Protein AF-A0A382HEA4-F1 (afdb_monomer_lite)

Structure (mmCIF, N/CA/C/O backbone):
data_AF-A0A382HEA4-F1
#
_entry.id   AF-A0A382HEA4-F1
#
loop_
_atom_site.group_PDB
_atom_site.id
_atom_site.type_symbol
_atom_site.label_atom_id
_atom_site.label_alt_id
_atom_site.label_comp_id
_atom_site.label_asym_id
_atom_site.label_entity_id
_atom_site.label_seq_id
_atom_site.pdbx_PDB_ins_code
_atom_site.Cartn_x
_atom_site.Cartn_y
_atom_site.Cartn_z
_atom_site.occupancy
_atom_site.B_iso_or_equiv
_atom_site.auth_seq_id
_atom_site.auth_comp_id
_atom_site.auth_asym_id
_atom_site.auth_atom_id
_atom_site.pdbx_PDB_model_num
ATOM 1 N N . SER A 1 1 ? 32.627 -1.272 -7.713 1.00 58.62 1 SER A N 1
ATOM 2 C CA . SER A 1 1 ? 33.557 -1.587 -8.814 1.00 58.62 1 SER A CA 1
ATOM 3 C C . SER A 1 1 ? 34.211 -0.301 -9.285 1.00 58.62 1 SER A C 1
ATOM 5 O O . SER A 1 1 ? 33.555 0.737 -9.253 1.00 58.62 1 SER A O 1
ATOM 7 N N . ALA A 1 2 ? 35.473 -0.357 -9.718 1.00 73.06 2 ALA A N 1
ATOM 8 C CA . ALA A 1 2 ? 36.182 0.795 -10.282 1.00 73.06 2 ALA A CA 1
ATOM 9 C C . ALA A 1 2 ? 35.357 1.499 -11.381 1.00 73.06 2 ALA A C 1
ATOM 11 O O . ALA A 1 2 ? 35.247 2.715 -11.378 1.00 73.06 2 ALA A O 1
ATOM 12 N N . PHE A 1 3 ? 34.649 0.736 -12.222 1.00 78.06 3 PHE A N 1
ATOM 13 C CA . PHE A 1 3 ? 33.730 1.260 -13.243 1.00 78.06 3 PHE A CA 1
ATOM 14 C C . PHE A 1 3 ? 32.685 2.259 -12.708 1.00 78.06 3 PHE A C 1
ATOM 16 O O . PHE A 1 3 ? 32.467 3.300 -13.319 1.00 78.06 3 PHE A O 1
ATOM 23 N N . ARG A 1 4 ? 32.058 1.981 -11.553 1.00 76.25 4 ARG A N 1
ATOM 24 C CA . ARG A 1 4 ? 31.104 2.917 -10.926 1.00 76.25 4 ARG A CA 1
ATOM 25 C C . ARG A 1 4 ? 31.815 4.144 -10.355 1.00 76.25 4 ARG A C 1
ATOM 27 O O . ARG A 1 4 ? 31.306 5.248 -10.495 1.00 76.25 4 ARG A O 1
ATOM 34 N N . ALA A 1 5 ? 32.993 3.954 -9.757 1.00 74.88 5 ALA A N 1
ATOM 35 C CA . ALA A 1 5 ? 33.793 5.046 -9.199 1.00 74.88 5 ALA A CA 1
ATOM 36 C C . ALA A 1 5 ? 34.291 6.023 -10.281 1.00 74.88 5 ALA A C 1
ATOM 38 O O . ALA A 1 5 ? 34.315 7.225 -10.048 1.00 74.88 5 ALA A O 1
ATOM 39 N N . PHE A 1 6 ? 34.604 5.523 -11.479 1.00 83.38 6 PHE A N 1
ATOM 40 C CA . PHE A 1 6 ? 34.975 6.331 -12.647 1.00 83.38 6 PHE A CA 1
ATOM 41 C C . PHE A 1 6 ? 33.765 6.849 -13.454 1.00 83.38 6 PHE A C 1
ATOM 43 O O . PHE A 1 6 ? 33.938 7.359 -14.557 1.00 83.38 6 PHE A O 1
ATOM 50 N N . GLY A 1 7 ? 32.534 6.721 -12.939 1.00 79.06 7 GLY A N 1
ATOM 51 C CA . GLY A 1 7 ? 31.333 7.291 -13.567 1.00 79.06 7 GLY A CA 1
ATOM 52 C C . GLY A 1 7 ? 30.765 6.504 -14.755 1.00 79.06 7 GLY A C 1
ATOM 53 O O . GLY A 1 7 ? 29.866 6.989 -15.440 1.00 79.06 7 GLY A O 1
ATOM 54 N N . GLY A 1 8 ? 31.218 5.272 -14.998 1.00 82.69 8 GLY A N 1
ATOM 55 C CA . GLY A 1 8 ? 30.736 4.448 -16.113 1.00 82.69 8 GLY A CA 1
ATOM 56 C C . GLY A 1 8 ? 29.231 4.142 -16.059 1.00 82.69 8 GLY A C 1
ATOM 57 O O . GLY A 1 8 ? 28.580 4.040 -17.096 1.00 82.69 8 GLY A O 1
ATOM 58 N N . GLU A 1 9 ? 28.646 4.063 -14.859 1.00 81.44 9 GLU A N 1
ATOM 59 C CA . GLU A 1 9 ? 27.194 3.906 -14.679 1.00 81.44 9 GLU A CA 1
ATOM 60 C C . GLU A 1 9 ? 26.411 5.118 -15.206 1.00 81.44 9 GLU A C 1
ATOM 62 O O . GLU A 1 9 ? 25.371 4.943 -15.843 1.00 81.44 9 GLU A O 1
ATOM 67 N N . GLU A 1 10 ? 26.912 6.338 -14.983 1.00 81.56 10 GLU A N 1
ATOM 68 C CA . GLU A 1 10 ? 26.272 7.559 -15.483 1.00 81.56 10 GLU A CA 1
ATOM 69 C C . GLU A 1 10 ? 26.296 7.597 -17.011 1.00 81.56 10 GLU A C 1
ATOM 71 O O . GLU A 1 10 ? 25.282 7.921 -17.625 1.00 81.56 10 GLU A O 1
ATOM 76 N N . LEU A 1 11 ? 27.403 7.165 -17.622 1.00 85.00 11 LEU A N 1
ATOM 77 C CA . LEU A 1 11 ? 27.554 7.109 -19.074 1.00 85.00 11 LEU A CA 1
ATOM 78 C C . LEU A 1 11 ? 26.567 6.126 -19.720 1.00 85.00 11 LEU A C 1
ATOM 80 O O . LEU A 1 11 ? 25.873 6.485 -20.671 1.00 85.00 11 LEU A O 1
ATOM 84 N N . VAL A 1 12 ? 26.453 4.906 -19.182 1.00 87.19 12 VAL A N 1
ATOM 85 C CA . VAL A 1 12 ? 25.488 3.903 -19.678 1.00 87.19 12 VAL A CA 1
ATOM 86 C C . VAL A 1 12 ? 24.055 4.394 -19.487 1.00 87.19 12 VAL A C 1
ATOM 88 O O . VAL A 1 12 ? 23.223 4.280 -20.389 1.00 87.19 12 VAL A O 1
ATOM 91 N N . ARG A 1 13 ? 23.759 4.975 -18.322 1.00 84.69 13 ARG A N 1
ATOM 92 C CA . ARG A 1 13 ? 22.449 5.552 -18.032 1.00 84.69 13 ARG A CA 1
ATOM 93 C C . ARG A 1 13 ? 22.102 6.670 -19.006 1.00 84.69 13 ARG A C 1
ATOM 95 O O . ARG A 1 13 ? 20.980 6.686 -19.506 1.00 84.69 13 ARG A O 1
ATOM 102 N N . ASP A 1 14 ? 23.009 7.607 -19.250 1.00 84.31 14 ASP A N 1
ATOM 103 C CA . ASP A 1 14 ? 22.750 8.736 -20.138 1.00 84.31 14 ASP A CA 1
ATOM 104 C C . ASP A 1 14 ? 22.554 8.276 -21.579 1.00 84.31 14 ASP A C 1
ATOM 106 O O . ASP A 1 14 ? 21.572 8.683 -22.199 1.00 84.31 14 ASP A O 1
ATOM 110 N N . PHE A 1 15 ? 23.371 7.332 -22.052 1.00 88.94 15 PHE A N 1
ATOM 111 C CA . PHE A 1 15 ? 23.184 6.704 -23.358 1.00 88.94 15 PHE A CA 1
ATOM 112 C C . PHE A 1 15 ? 21.783 6.092 -23.505 1.00 88.94 15 PHE A C 1
ATOM 114 O O . PHE A 1 15 ? 21.058 6.418 -24.444 1.00 88.94 15 PHE A O 1
ATOM 121 N N . LEU A 1 16 ? 21.358 5.257 -22.549 1.00 87.19 16 LEU A N 1
ATOM 122 C CA . LEU A 1 16 ? 20.032 4.631 -22.587 1.00 87.19 16 LEU A CA 1
ATOM 123 C C . LEU A 1 16 ? 18.896 5.660 -22.466 1.00 87.19 16 LEU A C 1
ATOM 125 O O . LEU A 1 16 ? 17.854 5.523 -23.106 1.00 87.19 16 LEU A O 1
ATOM 129 N N . GLN A 1 17 ? 19.067 6.707 -21.659 1.00 82.31 17 GLN A N 1
ATOM 130 C CA . GLN A 1 17 ? 18.045 7.741 -21.464 1.00 82.31 17 GLN A CA 1
ATOM 131 C C . GLN A 1 17 ? 17.868 8.664 -22.671 1.00 82.31 17 GLN A C 1
ATOM 133 O O . GLN A 1 17 ? 16.790 9.248 -22.830 1.00 82.31 17 GLN A O 1
ATOM 138 N N . ASP A 1 18 ? 18.891 8.791 -23.508 1.00 83.50 18 ASP A N 1
ATOM 139 C CA . ASP A 1 18 ? 18.853 9.650 -24.684 1.00 83.50 18 ASP A CA 1
ATOM 140 C C . ASP A 1 18 ? 18.203 8.949 -25.894 1.00 83.50 18 ASP A C 1
ATOM 142 O O . ASP A 1 18 ? 17.718 9.624 -26.811 1.00 83.50 18 ASP A O 1
ATOM 146 N N . LEU A 1 19 ? 18.056 7.616 -25.850 1.00 86.50 19 LEU A N 1
ATOM 147 C CA . LEU A 1 19 ? 17.357 6.847 -26.879 1.00 86.50 19 LEU A CA 1
ATOM 148 C C . LEU A 1 19 ? 15.893 7.315 -27.074 1.00 86.50 19 LEU A C 1
ATOM 150 O O . LEU A 1 19 ? 15.165 7.621 -26.115 1.00 86.50 19 LEU A O 1
ATOM 154 N N . PRO A 1 20 ? 15.411 7.394 -28.329 1.00 80.38 20 PRO A N 1
ATOM 155 C CA . PRO A 1 20 ? 13.991 7.587 -28.608 1.00 80.38 20 PRO A CA 1
ATOM 156 C C . PRO A 1 20 ? 13.193 6.327 -28.224 1.00 80.38 20 PRO A C 1
ATOM 158 O O . PRO A 1 20 ? 13.740 5.239 -28.197 1.00 80.38 20 PRO A O 1
ATOM 161 N N . GLY A 1 21 ? 11.896 6.462 -27.920 1.00 77.69 21 GLY A N 1
ATOM 162 C CA . GLY A 1 21 ? 11.000 5.305 -27.723 1.00 77.69 21 GLY A CA 1
ATOM 163 C C . GLY A 1 21 ? 10.873 4.742 -26.295 1.00 77.69 21 GLY A C 1
ATOM 164 O O . GLY A 1 21 ? 10.155 3.765 -26.091 1.00 77.69 21 GLY A O 1
ATOM 165 N N . GLY A 1 22 ? 11.487 5.380 -25.292 1.00 84.00 22 GLY A N 1
ATOM 166 C CA . GLY A 1 22 ? 11.226 5.111 -23.869 1.00 84.00 22 GLY A CA 1
ATOM 167 C C . GLY A 1 22 ? 11.674 3.722 -23.401 1.00 84.00 22 GLY A C 1
ATOM 168 O O . GLY A 1 22 ? 12.622 3.155 -23.945 1.00 84.00 22 GLY A O 1
ATOM 169 N N . PHE A 1 23 ? 10.977 3.174 -22.398 1.00 88.25 23 PHE A N 1
ATOM 170 C CA . PHE A 1 23 ? 11.335 1.899 -21.765 1.00 88.25 23 PHE A CA 1
ATOM 171 C C . PHE A 1 23 ? 11.517 0.757 -22.769 1.00 88.25 23 PHE A C 1
ATOM 173 O O . PHE A 1 23 ? 12.508 0.044 -22.697 1.00 88.25 23 PHE A O 1
ATOM 180 N N . TRP A 1 24 ? 10.599 0.582 -23.726 1.00 89.06 24 TRP A N 1
ATOM 181 C CA . TRP A 1 24 ? 10.668 -0.546 -24.662 1.00 89.06 24 TRP A CA 1
ATOM 182 C C . TRP A 1 24 ? 11.901 -0.494 -25.558 1.00 89.06 24 TRP A C 1
ATOM 184 O O . TRP A 1 24 ? 12.503 -1.531 -25.819 1.00 89.06 24 TRP A O 1
ATOM 194 N N . THR A 1 25 ? 12.320 0.699 -25.985 1.00 90.81 25 THR A N 1
ATOM 195 C CA . THR A 1 25 ? 13.544 0.826 -26.788 1.00 90.81 25 THR A CA 1
ATOM 196 C C . THR A 1 25 ? 14.779 0.546 -25.944 1.00 90.81 25 THR A C 1
ATOM 198 O O . THR A 1 25 ? 15.626 -0.240 -26.358 1.00 90.81 25 THR A O 1
ATOM 201 N N . GLN A 1 26 ? 14.854 1.108 -24.734 1.00 91.38 26 GLN A N 1
ATOM 202 C CA . GLN A 1 26 ? 15.936 0.802 -23.795 1.00 91.38 26 GLN A CA 1
ATOM 203 C C . GLN A 1 26 ? 16.017 -0.697 -23.501 1.00 91.38 26 GLN A C 1
ATOM 205 O O . GLN A 1 26 ? 17.093 -1.283 -23.560 1.00 91.38 26 GLN A O 1
ATOM 210 N N . PHE A 1 27 ? 14.872 -1.321 -23.229 1.00 92.88 27 PHE A N 1
ATOM 211 C CA . PHE A 1 27 ? 14.752 -2.741 -22.949 1.00 92.88 27 PHE A CA 1
ATOM 212 C C . PHE A 1 27 ? 15.227 -3.591 -24.131 1.00 92.88 27 PHE A C 1
ATOM 214 O O . PHE A 1 27 ? 16.056 -4.469 -23.934 1.00 92.88 27 PHE A O 1
ATOM 221 N N . ILE A 1 28 ? 14.778 -3.313 -25.359 1.00 93.50 28 ILE A N 1
ATOM 222 C CA . ILE A 1 28 ? 15.205 -4.063 -26.552 1.00 93.50 28 ILE A CA 1
ATOM 223 C C . ILE A 1 28 ? 16.711 -3.917 -26.785 1.00 93.50 28 ILE A C 1
ATOM 225 O O . ILE A 1 28 ? 17.382 -4.916 -27.032 1.00 93.50 28 ILE A O 1
ATOM 229 N N . VAL A 1 29 ? 17.257 -2.702 -26.665 1.00 94.19 29 VAL A N 1
ATOM 230 C CA . VAL A 1 29 ? 18.700 -2.460 -26.822 1.00 94.19 29 VAL A CA 1
ATOM 231 C C . VAL A 1 29 ? 19.494 -3.231 -25.770 1.00 94.19 29 VAL A C 1
ATOM 233 O O . VAL A 1 29 ? 20.449 -3.923 -26.110 1.00 94.19 29 VAL A O 1
ATOM 236 N N . VAL A 1 30 ? 19.070 -3.182 -24.507 1.00 94.00 30 VAL A N 1
ATOM 237 C CA . VAL A 1 30 ? 19.671 -3.964 -23.420 1.00 94.00 30 VAL A CA 1
ATOM 238 C C . VAL A 1 30 ? 19.620 -5.460 -23.716 1.00 94.00 30 VAL A C 1
ATOM 240 O O . VAL A 1 30 ? 20.625 -6.148 -23.562 1.00 94.00 30 VAL A O 1
ATOM 243 N N . MET A 1 31 ? 18.464 -5.968 -24.139 1.00 94.75 31 MET A N 1
ATOM 244 C CA . MET A 1 31 ? 18.273 -7.386 -24.427 1.00 94.75 31 MET A CA 1
ATOM 245 C C . MET A 1 31 ? 19.157 -7.833 -25.591 1.00 94.75 31 MET A C 1
ATOM 247 O O . MET A 1 31 ? 19.770 -8.892 -25.504 1.00 94.75 31 MET A O 1
ATOM 251 N N . ALA A 1 32 ? 19.306 -7.006 -26.626 1.00 94.50 32 ALA A N 1
ATOM 252 C CA . ALA A 1 32 ? 20.217 -7.264 -27.736 1.00 94.50 32 ALA A CA 1
ATOM 253 C C . ALA A 1 32 ? 21.688 -7.269 -27.288 1.00 94.50 32 ALA A C 1
ATOM 255 O O . ALA A 1 32 ? 22.431 -8.180 -27.643 1.00 94.50 32 ALA A O 1
ATOM 256 N N . VAL A 1 33 ? 22.108 -6.304 -26.463 1.00 93.56 33 VAL A N 1
ATOM 257 C CA . VAL A 1 33 ? 23.477 -6.262 -25.920 1.00 93.56 33 VAL A CA 1
ATOM 258 C C . VAL A 1 33 ? 23.759 -7.491 -25.058 1.00 93.56 33 VAL A C 1
ATOM 260 O O . VAL A 1 33 ? 24.774 -8.147 -25.256 1.00 93.56 33 VAL A O 1
ATOM 263 N N . ILE A 1 34 ? 22.852 -7.850 -24.144 1.00 93.38 34 ILE A N 1
ATOM 264 C CA . ILE A 1 34 ? 22.984 -9.052 -23.306 1.00 93.38 34 ILE A CA 1
ATOM 265 C C . ILE A 1 34 ? 23.027 -10.317 -24.169 1.00 93.38 34 ILE A C 1
ATOM 267 O O . ILE A 1 34 ? 23.828 -11.208 -23.905 1.00 93.38 34 ILE A O 1
ATOM 271 N N . PHE A 1 35 ? 22.196 -10.388 -25.210 1.00 92.69 35 PHE A N 1
ATOM 272 C CA . PHE A 1 35 ? 22.168 -11.518 -26.132 1.00 92.69 35 PHE A CA 1
ATOM 273 C C . PHE A 1 35 ? 23.508 -11.694 -26.858 1.00 92.69 35 PHE A C 1
ATOM 275 O O . PHE A 1 35 ? 24.015 -12.810 -26.919 1.00 92.69 35 PHE A O 1
ATOM 282 N N . LEU A 1 36 ? 24.106 -10.600 -27.345 1.00 91.69 36 LEU A N 1
ATOM 283 C CA . LEU A 1 36 ? 25.422 -10.619 -27.990 1.00 91.69 36 LEU A CA 1
ATOM 284 C C . LEU A 1 36 ? 26.553 -10.927 -27.001 1.00 91.69 36 LEU A C 1
ATOM 286 O O . LEU A 1 36 ? 27.471 -11.669 -27.336 1.00 91.69 36 LEU A O 1
ATOM 290 N N . LEU A 1 37 ? 26.492 -10.388 -25.780 1.00 90.50 37 LEU A N 1
ATOM 291 C CA . LEU A 1 37 ? 27.471 -10.688 -24.731 1.00 90.50 37 LEU A CA 1
ATOM 292 C C . LEU A 1 37 ? 27.428 -12.161 -24.311 1.00 90.50 37 LEU A C 1
ATOM 294 O O . LEU A 1 37 ? 28.478 -12.733 -24.036 1.00 90.50 37 LEU A O 1
ATOM 298 N N . GLY A 1 38 ? 26.247 -12.787 -24.326 1.00 88.88 38 GLY A N 1
ATOM 299 C CA . GLY A 1 38 ? 26.067 -14.212 -24.029 1.00 88.88 38 GLY A CA 1
ATOM 300 C C . GLY A 1 38 ? 26.772 -15.168 -24.996 1.00 88.88 38 GLY A C 1
ATOM 301 O O . GLY A 1 38 ? 26.899 -16.348 -24.689 1.00 88.88 38 GLY A O 1
ATOM 302 N N . PHE A 1 39 ? 27.279 -14.680 -26.133 1.00 86.19 39 PHE A N 1
ATOM 303 C CA . PHE A 1 39 ? 28.142 -15.466 -27.019 1.00 86.19 39 PHE A CA 1
ATOM 304 C C . PHE A 1 39 ? 29.565 -15.628 -26.482 1.00 86.19 39 PHE A C 1
ATOM 306 O O . PHE A 1 39 ? 30.247 -16.584 -26.837 1.00 86.19 39 PHE A O 1
ATOM 313 N N . PHE A 1 40 ? 30.026 -14.688 -25.656 1.00 83.81 40 PHE A N 1
ATOM 314 C CA . PHE A 1 40 ? 31.412 -14.635 -25.190 1.00 83.81 40 PHE A CA 1
ATOM 315 C C . PHE A 1 40 ? 31.540 -14.874 -23.688 1.00 83.81 40 PHE A C 1
ATOM 317 O O . PHE A 1 40 ? 32.557 -15.401 -23.248 1.00 83.81 40 PHE A O 1
ATOM 324 N N . LEU A 1 41 ? 30.531 -14.466 -22.917 1.00 88.94 41 LEU A N 1
ATOM 325 C CA . LEU A 1 41 ? 30.531 -14.503 -21.459 1.00 88.94 41 LEU A CA 1
ATOM 326 C C . LEU A 1 41 ? 29.542 -15.542 -20.939 1.00 88.94 41 LEU A C 1
ATOM 328 O O . LEU A 1 41 ? 28.461 -15.732 -21.505 1.00 88.94 41 LEU A O 1
ATOM 332 N N . ASP A 1 42 ? 29.890 -16.164 -19.815 1.00 87.88 42 ASP A N 1
ATOM 333 C CA . ASP A 1 42 ? 28.985 -17.078 -19.123 1.00 87.88 42 ASP A CA 1
ATOM 334 C C . ASP A 1 42 ? 27.837 -16.307 -18.439 1.00 87.88 42 ASP A C 1
ATOM 336 O O . ASP A 1 42 ? 27.954 -15.131 -18.075 1.00 87.88 42 ASP A O 1
ATOM 340 N N . PHE A 1 43 ? 26.702 -16.973 -18.217 1.00 87.38 43 PHE A N 1
ATOM 341 C CA . PHE A 1 43 ? 25.521 -16.367 -17.607 1.00 87.38 43 PHE A CA 1
ATOM 342 C C . PHE A 1 43 ? 25.822 -15.859 -16.194 1.00 87.38 43 PHE A C 1
ATOM 344 O O . PHE A 1 43 ? 25.255 -14.845 -15.785 1.00 87.38 43 PHE A O 1
ATOM 351 N N . ILE A 1 44 ? 26.719 -16.531 -15.457 1.00 91.31 44 ILE A N 1
ATOM 352 C CA . ILE A 1 44 ? 27.150 -16.110 -14.118 1.00 91.31 44 ILE A CA 1
ATOM 353 C C . ILE A 1 44 ? 27.872 -14.761 -14.200 1.00 91.31 44 ILE A C 1
ATOM 355 O O . ILE A 1 44 ? 27.570 -13.854 -13.424 1.00 91.31 44 ILE A O 1
ATOM 359 N N . GLU A 1 45 ? 28.773 -14.588 -15.167 1.00 91.75 45 GLU A N 1
ATOM 360 C CA . GLU A 1 45 ? 29.522 -13.341 -15.356 1.00 91.75 45 GLU A CA 1
ATOM 361 C C . GLU A 1 45 ? 28.587 -12.190 -15.729 1.00 91.75 45 GLU A C 1
ATOM 363 O O . GLU A 1 45 ? 28.648 -11.111 -15.137 1.00 91.75 45 GLU A O 1
ATOM 368 N N . ILE A 1 46 ? 27.652 -12.431 -16.650 1.00 92.38 46 ILE A N 1
ATOM 369 C CA . ILE A 1 46 ? 26.647 -11.438 -17.043 1.00 92.38 46 ILE A CA 1
ATOM 370 C C . ILE A 1 46 ? 25.752 -11.074 -15.851 1.00 92.38 46 ILE A C 1
ATOM 372 O O . ILE A 1 46 ? 25.494 -9.890 -15.611 1.00 92.38 46 ILE A O 1
ATOM 376 N N . ALA A 1 47 ? 25.307 -12.060 -15.070 1.00 92.25 47 ALA A N 1
ATOM 377 C CA . ALA A 1 47 ? 24.464 -11.840 -13.898 1.00 92.25 47 ALA A CA 1
ATOM 378 C C . ALA A 1 47 ? 25.172 -11.039 -12.794 1.00 92.25 47 ALA A C 1
ATOM 380 O O . ALA A 1 47 ? 24.531 -10.223 -12.133 1.00 92.25 47 ALA A O 1
ATOM 381 N N . VAL A 1 48 ? 26.478 -11.238 -12.599 1.00 91.88 48 VAL A N 1
ATOM 382 C CA . VAL A 1 48 ? 27.257 -10.551 -11.555 1.00 91.88 48 VAL A CA 1
ATOM 383 C C . VAL A 1 48 ? 27.760 -9.178 -12.011 1.00 91.88 48 VAL A C 1
ATOM 385 O O . VAL A 1 48 ? 27.838 -8.257 -11.198 1.00 91.88 48 VAL A O 1
ATOM 388 N N . VAL A 1 49 ? 28.083 -9.004 -13.295 1.00 90.25 49 VAL A N 1
ATOM 389 C CA . VAL A 1 49 ? 28.706 -7.773 -13.809 1.00 90.25 49 VAL A CA 1
ATOM 390 C C . VAL A 1 49 ? 27.696 -6.860 -14.498 1.00 90.25 49 VAL A C 1
ATOM 392 O O . VAL A 1 49 ? 27.596 -5.681 -14.162 1.00 90.25 49 VAL A O 1
ATOM 395 N N . VAL A 1 50 ? 26.935 -7.383 -15.460 1.00 90.75 50 VAL A N 1
ATOM 396 C CA . VAL A 1 50 ? 26.109 -6.579 -16.376 1.00 90.75 50 VAL A CA 1
ATOM 397 C C . VAL A 1 50 ? 24.748 -6.250 -15.764 1.00 90.75 50 VAL A C 1
ATOM 399 O O . VAL A 1 50 ? 24.305 -5.099 -15.798 1.00 90.75 50 VAL A O 1
ATOM 402 N N . VAL A 1 51 ? 24.078 -7.241 -15.165 1.00 92.00 51 VAL A N 1
ATOM 403 C CA . VAL A 1 51 ? 22.726 -7.069 -14.604 1.00 92.00 51 VAL A CA 1
ATOM 404 C C . VAL A 1 51 ? 22.669 -5.982 -13.521 1.00 92.00 51 VAL A C 1
ATOM 406 O O . VAL A 1 51 ? 21.763 -5.150 -13.601 1.00 92.00 51 VAL A O 1
ATOM 409 N N . PRO A 1 52 ? 23.612 -5.879 -12.561 1.00 90.31 52 PRO A N 1
ATOM 410 C CA . PRO A 1 52 ? 23.567 -4.829 -11.540 1.00 90.31 52 PRO A CA 1
ATOM 411 C C . PRO A 1 52 ? 23.750 -3.411 -12.090 1.00 90.31 52 PRO A C 1
ATOM 413 O O . PRO A 1 52 ? 23.349 -2.458 -11.428 1.00 90.31 52 PRO A O 1
ATOM 416 N N . ILE A 1 53 ? 24.341 -3.259 -13.280 1.00 89.75 53 ILE A N 1
ATOM 417 C CA . ILE A 1 53 ? 24.497 -1.963 -13.954 1.00 89.75 53 ILE A CA 1
ATOM 418 C C . ILE A 1 53 ? 23.188 -1.581 -14.653 1.00 89.75 53 ILE A C 1
ATOM 420 O O . ILE A 1 53 ? 22.719 -0.453 -14.532 1.00 89.75 53 ILE A O 1
ATOM 424 N N . ILE A 1 54 ? 22.575 -2.523 -15.372 1.00 90.81 54 ILE A N 1
ATOM 425 C CA . ILE A 1 54 ? 21.426 -2.235 -16.236 1.00 90.81 54 ILE A CA 1
ATOM 426 C C . ILE A 1 54 ? 20.089 -2.277 -15.481 1.00 90.81 54 ILE A C 1
ATOM 428 O O . ILE A 1 54 ? 19.200 -1.463 -15.744 1.00 90.81 54 ILE A O 1
ATOM 432 N N . ALA A 1 55 ? 19.923 -3.206 -14.537 1.00 91.19 55 ALA A N 1
ATOM 433 C CA . ALA A 1 55 ? 18.650 -3.413 -13.852 1.00 91.19 55 ALA A CA 1
ATOM 434 C C . ALA A 1 55 ? 18.148 -2.165 -13.102 1.00 91.19 55 ALA A C 1
ATOM 436 O O . ALA A 1 55 ? 16.974 -1.835 -13.272 1.00 91.19 55 ALA A O 1
ATOM 437 N N . PRO A 1 56 ? 18.975 -1.413 -12.344 1.00 89.75 56 PRO A N 1
ATOM 438 C CA . PRO A 1 56 ? 18.518 -0.184 -11.695 1.00 89.75 56 PRO A CA 1
ATOM 439 C C . PRO A 1 56 ? 18.027 0.874 -12.689 1.00 89.75 56 PRO A C 1
ATOM 441 O O . PRO A 1 56 ? 17.067 1.583 -12.398 1.00 89.75 56 PRO A O 1
ATOM 444 N N . ILE A 1 57 ? 18.649 0.958 -13.871 1.00 88.81 57 ILE A N 1
ATOM 445 C CA . ILE A 1 57 ? 18.281 1.920 -14.918 1.00 88.81 57 ILE A CA 1
ATOM 446 C C . ILE A 1 57 ? 16.891 1.584 -15.469 1.00 88.81 57 ILE A C 1
ATOM 448 O O . ILE A 1 57 ? 16.033 2.461 -15.531 1.00 88.81 57 ILE A O 1
ATOM 452 N N . LEU A 1 58 ? 16.646 0.313 -15.807 1.00 90.56 58 LEU A N 1
ATOM 453 C CA . LEU A 1 58 ? 15.357 -0.135 -16.345 1.00 90.56 58 LEU A CA 1
ATOM 454 C C . LEU A 1 58 ? 14.237 -0.144 -15.295 1.00 90.56 58 LEU A C 1
ATOM 456 O O . LEU A 1 58 ? 13.096 0.175 -15.617 1.00 90.56 58 LEU A O 1
ATOM 460 N N . LEU A 1 59 ? 14.540 -0.487 -14.039 1.00 90.50 59 LEU A N 1
ATOM 461 C CA . LEU A 1 59 ? 13.556 -0.495 -12.947 1.00 90.50 59 LEU A CA 1
ATOM 462 C C . LEU A 1 59 ? 13.172 0.915 -12.478 1.00 90.50 59 LEU A C 1
ATOM 464 O O . LEU A 1 59 ? 12.111 1.090 -11.881 1.00 90.50 59 LEU A O 1
ATOM 468 N N . ALA A 1 60 ? 14.005 1.922 -12.754 1.00 86.12 60 ALA A N 1
ATOM 469 C CA . ALA A 1 60 ? 13.690 3.320 -12.475 1.00 86.12 60 ALA A CA 1
ATOM 470 C C . ALA A 1 60 ? 12.702 3.937 -13.487 1.00 86.12 60 ALA A C 1
ATOM 472 O O . ALA A 1 60 ? 12.179 5.025 -13.239 1.00 86.12 60 ALA A O 1
ATOM 473 N N . GLU A 1 61 ? 12.425 3.273 -14.615 1.00 84.62 61 GLU A N 1
ATOM 474 C CA . GLU A 1 61 ? 11.498 3.774 -15.632 1.00 84.62 61 GLU A CA 1
ATOM 475 C C . GLU A 1 61 ? 10.031 3.616 -15.196 1.00 84.62 61 GLU A C 1
ATOM 477 O O . GLU A 1 61 ? 9.423 2.541 -15.223 1.00 84.62 61 GLU A O 1
ATOM 482 N N . THR A 1 62 ? 9.426 4.746 -14.833 1.00 81.00 62 THR A N 1
ATOM 483 C CA . THR A 1 62 ? 8.062 4.844 -14.285 1.00 81.00 62 THR A CA 1
ATOM 484 C C . THR A 1 62 ? 6.957 4.597 -15.314 1.00 81.00 62 THR A C 1
ATOM 486 O O . THR A 1 62 ? 5.820 4.308 -14.937 1.00 81.00 62 THR A O 1
ATOM 489 N N . SER A 1 63 ? 7.288 4.699 -16.606 1.00 77.69 63 SER A N 1
ATOM 490 C CA . SER A 1 63 ? 6.360 4.492 -17.725 1.00 77.69 63 SER A CA 1
ATOM 491 C C . SER A 1 63 ? 5.920 3.034 -17.874 1.00 77.69 63 SER A C 1
ATOM 493 O O . SER A 1 63 ? 4.760 2.765 -18.178 1.00 77.69 63 SER A O 1
ATOM 495 N N . ALA A 1 64 ? 6.832 2.092 -17.627 1.00 78.69 64 ALA A N 1
ATOM 496 C CA . ALA A 1 64 ? 6.552 0.662 -17.691 1.00 78.69 64 ALA A CA 1
ATOM 497 C C . ALA A 1 64 ? 6.357 0.042 -16.304 1.00 78.69 64 ALA A C 1
ATOM 499 O O . ALA A 1 64 ? 5.545 -0.871 -16.177 1.00 78.69 64 ALA A O 1
ATOM 500 N N . ASN A 1 65 ? 7.046 0.555 -15.269 1.00 84.69 65 ASN A N 1
ATOM 501 C CA . ASN A 1 65 ? 6.901 0.105 -13.878 1.00 84.69 65 ASN A CA 1
ATOM 502 C C . ASN A 1 65 ? 6.991 -1.429 -13.756 1.00 84.69 65 ASN A C 1
ATOM 504 O O . ASN A 1 65 ? 6.095 -2.100 -13.228 1.00 84.69 65 ASN A O 1
ATOM 508 N N . VAL A 1 66 ? 8.050 -1.985 -14.345 1.00 89.50 66 VAL A N 1
ATOM 509 C CA . VAL A 1 66 ? 8.266 -3.430 -14.411 1.00 89.50 66 VAL A CA 1
ATOM 510 C C . VAL A 1 66 ? 8.798 -3.969 -13.088 1.00 89.50 66 VAL A C 1
ATOM 512 O O . VAL A 1 66 ? 9.460 -3.267 -12.324 1.00 89.50 66 VAL A O 1
ATOM 515 N N . THR A 1 67 ? 8.519 -5.237 -12.802 1.00 91.38 67 THR A N 1
ATOM 516 C CA . THR A 1 67 ? 9.065 -5.894 -11.610 1.00 91.38 67 THR A CA 1
ATOM 517 C C . THR A 1 67 ? 10.477 -6.419 -11.879 1.00 91.38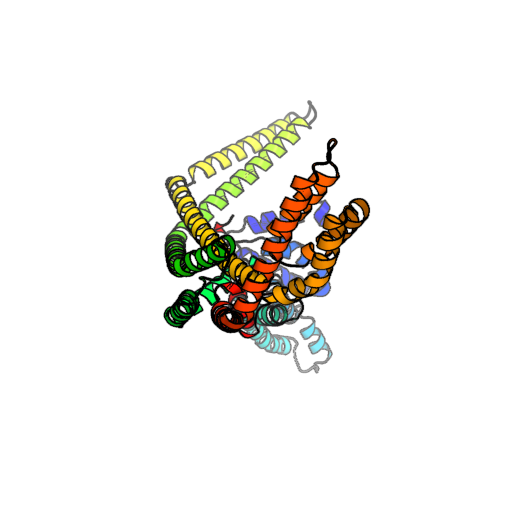 67 THR A C 1
ATOM 519 O O . THR A 1 67 ? 10.805 -6.839 -12.990 1.00 91.38 67 THR A O 1
ATOM 522 N N . ALA A 1 68 ? 11.308 -6.473 -10.835 1.00 93.00 68 ALA A N 1
ATOM 523 C CA . ALA A 1 68 ? 12.628 -7.102 -10.921 1.00 93.00 68 ALA A CA 1
ATOM 524 C C . ALA A 1 68 ? 12.540 -8.588 -11.312 1.00 93.00 68 ALA A C 1
ATOM 526 O O . ALA A 1 68 ? 13.394 -9.086 -12.038 1.00 93.00 68 ALA A O 1
ATOM 527 N N . VAL A 1 69 ? 11.479 -9.279 -10.878 1.00 93.69 69 VAL A N 1
ATOM 528 C CA . VAL A 1 69 ? 11.235 -10.686 -11.226 1.00 93.69 69 VAL A CA 1
ATOM 529 C C . VAL A 1 69 ? 10.971 -10.836 -12.722 1.00 93.69 69 VAL A C 1
ATOM 531 O O . VAL A 1 69 ? 11.585 -11.683 -13.360 1.00 93.69 69 VAL A O 1
ATOM 534 N N . TRP A 1 70 ? 10.107 -9.995 -13.299 1.00 95.06 70 TRP A N 1
ATOM 535 C CA . TRP A 1 70 ? 9.846 -10.010 -14.737 1.00 95.06 70 TRP A CA 1
ATOM 536 C C . TRP A 1 70 ? 11.115 -9.720 -15.537 1.00 95.06 70 TRP A C 1
ATOM 538 O O . TRP A 1 70 ? 11.432 -10.469 -16.456 1.00 95.06 70 TRP A O 1
ATOM 548 N N . LEU A 1 71 ? 11.886 -8.702 -15.140 1.00 94.69 71 LEU A N 1
ATOM 549 C CA . LEU A 1 71 ? 13.145 -8.369 -15.807 1.00 94.69 71 LEU A CA 1
ATOM 550 C C . LEU A 1 71 ? 14.151 -9.529 -15.736 1.00 94.69 71 LEU A C 1
ATOM 552 O O . LEU A 1 71 ? 14.757 -9.875 -16.746 1.00 94.69 71 LEU A O 1
ATOM 556 N N . GLY A 1 72 ? 14.292 -10.162 -14.569 1.00 94.50 72 GLY A N 1
ATOM 557 C CA . GLY A 1 72 ? 15.168 -11.318 -14.384 1.00 94.50 72 GLY A CA 1
ATOM 558 C C . GLY A 1 72 ? 14.763 -12.514 -15.245 1.00 94.50 72 GLY A C 1
ATOM 559 O O . GLY A 1 72 ? 15.622 -13.129 -15.870 1.00 94.50 72 GLY A O 1
ATOM 560 N N . VAL A 1 73 ? 13.463 -12.812 -15.344 1.00 95.12 73 VAL A N 1
ATOM 561 C CA . VAL A 1 73 ? 12.968 -13.889 -16.219 1.00 95.12 73 VAL A CA 1
ATOM 562 C C . VAL A 1 73 ? 13.211 -13.561 -17.690 1.00 95.12 73 VAL A C 1
ATOM 564 O O . VAL A 1 73 ? 13.677 -14.429 -18.421 1.00 95.12 73 VAL A O 1
ATOM 567 N N . MET A 1 74 ? 12.970 -12.320 -18.123 1.00 95.62 74 MET A N 1
ATOM 568 C CA . MET A 1 74 ? 13.262 -11.906 -19.499 1.00 95.62 74 MET A CA 1
ATOM 569 C C . MET A 1 74 ? 14.746 -12.078 -19.835 1.00 95.62 74 MET A C 1
ATOM 571 O O . MET A 1 74 ? 15.073 -12.687 -20.850 1.00 95.62 74 MET A O 1
ATOM 575 N N . ILE A 1 75 ? 15.642 -11.607 -18.962 1.00 95.00 75 ILE A N 1
ATOM 576 C CA . ILE A 1 75 ? 17.093 -11.775 -19.128 1.00 95.00 75 ILE A CA 1
ATOM 577 C C . ILE A 1 75 ? 17.464 -13.263 -19.155 1.00 95.00 75 ILE A C 1
ATOM 579 O O . ILE A 1 75 ? 18.242 -13.676 -20.010 1.00 95.00 75 ILE A O 1
ATOM 583 N N . GLY A 1 76 ? 16.880 -14.080 -18.276 1.00 94.19 76 GLY A N 1
ATOM 584 C CA . GLY A 1 76 ? 17.121 -15.522 -18.230 1.00 94.19 76 GLY A CA 1
ATOM 585 C C . GLY A 1 76 ? 16.732 -16.242 -19.524 1.00 94.19 76 GLY A C 1
ATOM 586 O O . GLY A 1 76 ? 17.546 -16.974 -20.081 1.00 94.19 76 GLY A O 1
ATOM 587 N N . VAL A 1 77 ? 15.523 -16.000 -20.043 1.00 93.88 77 VAL A N 1
ATOM 588 C CA . VAL A 1 77 ? 15.055 -16.595 -21.313 1.00 93.88 77 VAL A CA 1
ATOM 589 C C . VAL A 1 77 ? 15.918 -16.115 -22.489 1.00 93.88 77 VAL A C 1
ATOM 591 O O . VAL A 1 77 ? 16.269 -16.889 -23.381 1.00 93.88 77 VAL A O 1
ATOM 594 N N . ASN A 1 78 ? 16.335 -14.848 -22.470 1.00 94.56 78 ASN A N 1
ATOM 595 C CA . ASN A 1 78 ? 17.218 -14.281 -23.486 1.00 94.56 78 ASN A CA 1
ATOM 596 C C . ASN A 1 78 ? 18.618 -14.916 -23.490 1.00 94.56 78 ASN A C 1
ATOM 598 O O . ASN A 1 78 ? 19.134 -15.261 -24.550 1.00 94.56 78 ASN A O 1
ATOM 602 N N . LEU A 1 79 ? 19.212 -15.132 -22.313 1.00 92.19 79 LEU A N 1
ATOM 603 C CA . LEU A 1 79 ? 20.502 -15.815 -22.178 1.00 92.19 79 LEU A CA 1
ATOM 604 C C . LEU A 1 79 ? 20.425 -17.289 -22.596 1.00 92.19 79 LEU A C 1
ATOM 606 O O . LEU A 1 79 ? 21.310 -17.762 -23.303 1.00 92.19 79 LEU A O 1
ATOM 610 N N . GLN A 1 80 ? 19.338 -17.995 -22.258 1.00 90.94 80 GLN A N 1
ATOM 611 C CA . GLN A 1 80 ? 19.104 -19.356 -22.761 1.00 90.94 80 GLN A CA 1
ATOM 612 C C . GLN A 1 80 ? 19.061 -19.399 -24.295 1.00 90.94 80 GLN A C 1
ATOM 614 O O . GLN A 1 80 ? 19.606 -20.317 -24.905 1.00 90.94 80 GLN A O 1
ATOM 619 N N . THR A 1 81 ? 18.450 -18.390 -24.921 1.00 90.69 81 THR A N 1
ATOM 620 C CA . THR A 1 81 ? 18.399 -18.272 -26.386 1.00 90.69 81 THR A CA 1
ATOM 621 C C . THR A 1 81 ? 19.789 -17.999 -26.971 1.00 90.69 81 THR A C 1
ATOM 623 O O . THR A 1 81 ? 20.169 -18.606 -27.974 1.00 90.69 81 THR A O 1
ATOM 626 N N . SER A 1 82 ? 20.574 -17.128 -26.328 1.00 89.56 82 SER A N 1
ATOM 627 C CA . SER A 1 82 ? 21.948 -16.808 -26.740 1.00 89.56 82 SER A CA 1
ATOM 628 C C . SER A 1 82 ? 22.839 -18.058 -26.761 1.00 89.56 82 SER A C 1
ATOM 630 O O . SER A 1 82 ? 23.493 -18.334 -27.766 1.00 89.56 82 SER A O 1
ATOM 632 N N . PHE A 1 83 ? 22.749 -18.910 -25.735 1.00 85.12 83 PHE A N 1
ATOM 633 C CA . PHE A 1 83 ? 23.515 -20.163 -25.641 1.00 85.12 83 PHE A CA 1
ATOM 634 C C . PHE A 1 83 ? 23.174 -21.221 -26.699 1.00 85.12 83 PHE A C 1
ATOM 636 O O . PHE A 1 83 ? 23.948 -22.161 -26.899 1.00 85.12 83 PHE A O 1
ATOM 643 N N . LEU A 1 84 ? 22.036 -21.084 -27.381 1.00 86.19 84 LEU A N 1
ATOM 644 C CA . LEU A 1 84 ? 21.627 -21.955 -28.483 1.00 86.19 84 LEU A CA 1
ATOM 645 C C . LEU A 1 84 ? 21.973 -21.380 -29.863 1.00 86.19 84 LEU A C 1
ATOM 647 O O . LEU A 1 84 ? 21.788 -22.076 -30.856 1.00 86.19 84 LEU A O 1
ATOM 651 N N . THR A 1 85 ? 22.462 -20.140 -29.956 1.00 86.00 85 THR A N 1
ATOM 652 C CA . THR A 1 85 ? 22.624 -19.442 -31.239 1.00 86.00 85 THR A CA 1
ATOM 653 C C . THR A 1 85 ? 24.032 -19.639 -31.829 1.00 86.00 85 THR A C 1
ATOM 655 O O . THR A 1 85 ? 25.031 -19.337 -31.172 1.00 86.00 85 THR A O 1
ATOM 658 N N . PRO A 1 86 ? 24.162 -20.138 -33.075 1.00 80.00 86 PRO A N 1
ATOM 659 C CA . PRO A 1 86 ? 25.445 -20.180 -33.780 1.00 80.00 86 PRO A CA 1
ATOM 660 C C . PRO A 1 86 ? 26.059 -18.780 -33.983 1.00 80.00 86 PRO A C 1
ATOM 662 O O . PRO A 1 86 ? 25.312 -17.815 -34.134 1.00 80.00 86 PRO A O 1
ATOM 665 N N . PRO A 1 87 ? 27.397 -18.640 -34.070 1.00 69.06 87 PRO A N 1
ATOM 666 C CA . PRO A 1 87 ? 28.413 -19.693 -34.067 1.00 69.06 87 PRO A CA 1
ATOM 667 C C . PRO A 1 87 ? 28.940 -20.039 -32.666 1.00 69.06 87 PRO A C 1
ATOM 669 O O . PRO A 1 87 ? 29.764 -20.935 -32.565 1.00 69.06 87 PRO A O 1
ATOM 672 N N . PHE A 1 88 ? 28.487 -19.356 -31.610 1.00 69.81 88 PHE A N 1
ATOM 673 C CA . PHE A 1 88 ? 29.085 -19.426 -30.269 1.00 69.81 88 PHE A CA 1
ATOM 674 C C . PHE A 1 88 ? 28.272 -20.217 -29.232 1.00 69.81 88 PHE A C 1
ATOM 676 O O . PHE A 1 88 ? 28.672 -20.310 -28.077 1.00 69.81 88 PHE A O 1
ATOM 683 N N . GLY A 1 89 ? 27.146 -20.820 -29.621 1.00 76.81 89 GLY A N 1
ATOM 684 C CA . GLY A 1 89 ? 26.305 -21.582 -28.701 1.00 76.81 89 GLY A CA 1
ATOM 685 C C . GLY A 1 89 ? 27.028 -22.782 -28.079 1.00 76.81 89 GLY A C 1
ATOM 686 O O . GLY A 1 89 ? 27.175 -23.823 -28.726 1.00 76.81 89 GLY A O 1
ATOM 687 N N . PHE A 1 90 ? 27.435 -22.667 -26.810 1.00 78.81 90 PHE A N 1
ATOM 688 C CA . PHE A 1 90 ? 28.140 -23.723 -26.070 1.00 78.81 90 PHE A CA 1
ATOM 689 C C . PHE A 1 90 ? 27.418 -25.070 -26.140 1.00 78.81 90 PHE A C 1
ATOM 691 O O . PHE A 1 90 ? 28.050 -26.105 -26.347 1.00 78.81 90 PHE A O 1
ATOM 698 N N . ALA A 1 91 ? 26.085 -25.061 -26.053 1.00 83.38 91 ALA A N 1
ATOM 699 C CA . ALA A 1 91 ? 25.271 -26.269 -26.160 1.00 83.38 91 ALA A CA 1
ATOM 700 C C . ALA A 1 91 ? 25.440 -26.978 -27.519 1.00 83.38 91 ALA A C 1
ATOM 702 O O . ALA A 1 91 ? 25.500 -28.207 -27.573 1.00 83.38 91 ALA A O 1
ATOM 703 N N . LEU A 1 92 ? 25.573 -26.220 -28.614 1.00 85.50 92 LEU A N 1
ATOM 704 C CA . LEU A 1 92 ? 25.787 -26.777 -29.953 1.00 85.50 92 LEU A CA 1
ATOM 705 C C . LEU A 1 92 ? 27.196 -27.353 -30.112 1.00 85.50 92 LEU A C 1
ATOM 707 O O . LEU A 1 92 ? 27.361 -28.378 -30.773 1.00 85.50 92 LEU A O 1
ATOM 711 N N . PHE A 1 93 ? 28.203 -26.740 -29.484 1.00 84.00 93 PHE A N 1
ATOM 712 C CA . PHE A 1 93 ? 29.563 -27.283 -29.461 1.00 84.00 93 PHE A CA 1
ATOM 713 C C . PHE A 1 93 ? 29.667 -28.566 -28.642 1.00 84.00 93 PHE A C 1
ATOM 715 O O . PHE A 1 93 ? 30.295 -29.523 -29.101 1.00 84.00 93 PHE A O 1
ATOM 722 N N . TYR A 1 94 ? 29.003 -28.632 -27.485 1.00 84.69 94 TYR A N 1
ATOM 723 C CA . TYR A 1 94 ? 28.907 -29.871 -26.714 1.00 84.69 94 TYR A CA 1
ATOM 724 C C . TYR A 1 94 ? 28.235 -30.979 -27.526 1.00 84.69 94 TYR A C 1
ATOM 726 O O . TYR A 1 94 ? 28.764 -32.089 -27.604 1.00 84.69 94 TYR A O 1
ATOM 734 N N . LEU A 1 95 ? 27.126 -30.667 -28.207 1.00 86.50 95 LEU A N 1
ATOM 735 C CA . LEU A 1 95 ? 26.451 -31.627 -29.079 1.00 86.50 95 LEU A CA 1
ATOM 736 C C . LEU A 1 95 ? 27.355 -32.075 -30.234 1.00 86.50 95 LEU A C 1
ATOM 738 O O . LEU A 1 95 ? 27.410 -33.262 -30.548 1.00 86.50 95 LEU A O 1
ATOM 742 N N . ARG A 1 96 ? 28.124 -31.158 -30.836 1.00 87.62 96 ARG A N 1
ATOM 743 C CA . ARG A 1 96 ? 29.097 -31.510 -31.876 1.00 87.62 96 ARG A CA 1
ATOM 744 C C . ARG A 1 96 ? 30.188 -32.446 -31.356 1.00 87.62 96 ARG A C 1
ATOM 746 O O . ARG A 1 96 ? 30.607 -33.316 -32.118 1.00 87.62 96 ARG A O 1
ATOM 753 N N . GLY A 1 97 ? 30.621 -32.295 -30.103 1.00 86.69 97 GLY A N 1
ATOM 754 C CA . GLY A 1 97 ? 31.629 -33.150 -29.465 1.00 86.69 97 GLY A CA 1
ATOM 755 C C . GLY A 1 97 ? 31.213 -34.619 -29.343 1.00 86.69 97 GLY A C 1
ATOM 756 O O . GLY A 1 97 ? 32.064 -35.499 -29.439 1.00 86.69 97 GLY A O 1
ATOM 757 N N . VAL A 1 98 ? 29.912 -34.892 -29.204 1.00 89.69 98 VAL A N 1
ATOM 758 C CA . VAL A 1 98 ? 29.355 -36.257 -29.123 1.00 89.69 98 VAL A CA 1
ATOM 759 C C . VAL A 1 98 ? 28.716 -36.739 -30.433 1.00 89.69 98 VAL A C 1
ATOM 761 O O . VAL A 1 98 ? 28.398 -37.920 -30.566 1.00 89.69 98 VAL A O 1
ATOM 764 N N . ALA A 1 99 ? 28.525 -35.850 -31.414 1.00 88.88 99 ALA A N 1
ATOM 765 C CA . ALA A 1 99 ? 27.872 -36.178 -32.677 1.00 88.88 99 ALA A CA 1
ATOM 766 C C . ALA A 1 99 ? 28.770 -37.034 -33.599 1.00 88.88 99 ALA A C 1
ATOM 768 O O . ALA A 1 99 ? 29.937 -36.684 -33.836 1.00 88.88 99 ALA A O 1
ATOM 769 N N . PRO A 1 100 ? 28.238 -38.126 -34.185 1.00 88.00 100 PRO A N 1
ATOM 770 C CA . PRO A 1 100 ? 28.980 -38.968 -35.117 1.00 88.00 100 PRO A CA 1
ATOM 771 C C . PRO A 1 100 ? 29.425 -38.200 -36.370 1.00 88.00 100 PRO A C 1
ATOM 773 O O . PRO A 1 100 ? 28.784 -37.248 -36.809 1.00 88.00 100 PRO A O 1
ATOM 776 N N . LYS A 1 101 ? 30.537 -38.639 -36.978 1.00 84.38 101 LYS A N 1
ATOM 777 C CA . LYS A 1 101 ? 31.239 -37.916 -38.061 1.00 84.38 101 LYS A CA 1
ATOM 778 C C . LYS A 1 101 ? 30.400 -37.638 -39.317 1.00 84.38 101 LYS A C 1
ATOM 780 O O . LYS A 1 101 ? 30.778 -36.760 -40.083 1.00 84.38 101 LYS A O 1
ATOM 785 N N . HIS A 1 102 ? 29.308 -38.374 -39.536 1.00 88.62 102 HIS A N 1
ATOM 786 C CA . HIS A 1 102 ? 28.420 -38.176 -40.685 1.00 88.62 102 HIS A CA 1
ATOM 787 C C . HIS A 1 102 ? 27.453 -36.991 -40.515 1.00 88.62 102 HIS A C 1
ATOM 789 O O . HIS A 1 102 ? 26.861 -36.569 -41.500 1.00 88.62 102 HIS A O 1
ATOM 795 N N . ILE A 1 103 ? 27.286 -36.459 -39.297 1.00 88.81 103 ILE A N 1
ATOM 796 C CA . ILE A 1 103 ? 26.455 -35.278 -39.038 1.00 88.81 103 ILE A CA 1
ATOM 797 C C . ILE A 1 103 ? 27.327 -34.036 -39.200 1.00 88.81 103 ILE A C 1
ATOM 799 O O . ILE A 1 103 ? 28.293 -33.839 -38.452 1.00 88.81 103 ILE A O 1
ATOM 803 N N . ALA A 1 104 ? 26.994 -33.181 -40.167 1.00 88.38 104 ALA A N 1
ATOM 804 C CA . ALA A 1 104 ? 27.712 -31.932 -40.349 1.00 88.38 104 ALA A CA 1
ATOM 805 C C . ALA A 1 104 ? 27.302 -30.914 -39.274 1.00 88.38 104 ALA A C 1
ATOM 807 O O . ALA A 1 104 ? 26.168 -30.888 -38.794 1.00 88.38 104 ALA A O 1
ATOM 808 N N . THR A 1 105 ? 28.207 -29.996 -38.931 1.00 86.81 105 THR A N 1
ATOM 809 C CA . THR A 1 105 ? 27.908 -28.886 -38.008 1.00 86.81 105 THR A CA 1
ATOM 810 C C . THR A 1 105 ? 26.712 -28.052 -38.486 1.00 86.81 105 THR A C 1
ATOM 812 O O . THR A 1 105 ? 25.907 -27.595 -37.678 1.00 86.81 105 THR A O 1
ATOM 815 N N . LEU A 1 106 ? 26.550 -27.911 -39.806 1.00 88.31 106 LEU A N 1
ATOM 816 C CA . LEU A 1 106 ? 25.409 -27.221 -40.409 1.00 88.31 106 LEU A CA 1
ATOM 817 C C . LEU A 1 106 ? 24.073 -27.923 -40.136 1.00 88.31 106 LEU A C 1
ATOM 819 O O . LEU A 1 106 ? 23.062 -27.237 -40.006 1.00 88.31 106 LEU A O 1
ATOM 823 N N . ASP A 1 107 ? 24.052 -29.251 -40.016 1.00 89.06 107 ASP A N 1
ATOM 824 C CA . ASP A 1 107 ? 22.826 -29.998 -39.710 1.00 89.06 107 ASP A CA 1
ATOM 825 C C . ASP A 1 107 ? 22.393 -29.743 -38.263 1.00 89.06 107 ASP A C 1
ATOM 827 O O . ASP A 1 107 ? 21.216 -29.495 -37.994 1.00 89.06 107 ASP A O 1
ATOM 831 N N . ILE A 1 108 ? 23.365 -29.685 -37.345 1.00 88.56 108 ILE A N 1
ATOM 832 C CA . ILE A 1 108 ? 23.146 -29.296 -35.946 1.00 88.56 108 ILE A CA 1
ATOM 833 C C . ILE A 1 108 ? 22.596 -27.866 -35.868 1.00 88.56 108 ILE A C 1
ATOM 835 O O . ILE A 1 108 ? 21.618 -27.615 -35.165 1.00 88.56 108 ILE A O 1
ATOM 839 N N . TRP A 1 109 ? 23.184 -26.927 -36.614 1.00 89.56 109 TRP A N 1
ATOM 840 C CA . TRP A 1 109 ? 22.735 -25.532 -36.626 1.00 89.56 109 TRP A CA 1
ATOM 841 C C . TRP A 1 109 ? 21.322 -25.382 -37.190 1.00 89.56 109 TRP A C 1
ATOM 843 O O . TRP A 1 109 ? 20.504 -24.687 -36.594 1.00 89.56 109 TRP A O 1
ATOM 853 N N . LYS A 1 110 ? 21.000 -26.069 -38.293 1.00 89.25 110 LYS A N 1
ATOM 854 C CA . LYS A 1 110 ? 19.642 -26.074 -38.860 1.00 89.25 110 LYS A CA 1
ATOM 855 C C . LYS A 1 110 ? 18.616 -26.629 -37.873 1.00 89.25 110 LYS A C 1
ATOM 857 O O . LYS A 1 110 ? 17.537 -26.056 -37.746 1.00 89.25 110 LYS A O 1
ATOM 862 N N . GLY A 1 111 ? 18.959 -27.693 -37.143 1.00 89.94 111 GLY A N 1
ATOM 863 C CA . GLY A 1 111 ? 18.110 -28.230 -36.077 1.00 89.94 111 GLY A CA 1
ATOM 864 C C . GLY A 1 111 ? 17.903 -27.234 -34.932 1.00 89.94 111 GLY A C 1
ATOM 865 O O . GLY A 1 111 ? 16.781 -27.049 -34.464 1.00 89.94 111 GLY A O 1
ATOM 866 N N . ALA A 1 112 ? 18.964 -26.532 -34.524 1.00 90.44 112 ALA A N 1
ATOM 867 C CA . ALA A 1 112 ? 18.916 -25.538 -33.454 1.00 90.44 112 ALA A CA 1
ATOM 868 C C . ALA A 1 112 ? 18.010 -24.340 -33.776 1.00 90.44 112 ALA A C 1
ATOM 870 O O . ALA A 1 112 ? 17.329 -23.842 -32.882 1.00 90.44 112 ALA A O 1
ATOM 871 N N . VAL A 1 113 ? 17.945 -23.906 -35.042 1.00 91.31 113 VAL A N 1
ATOM 872 C CA . VAL A 1 113 ? 17.101 -22.773 -35.470 1.00 91.31 113 VAL A CA 1
ATOM 873 C C . VAL A 1 113 ? 15.636 -22.965 -35.073 1.00 91.31 113 VAL A C 1
ATOM 875 O O . VAL A 1 113 ? 15.012 -22.013 -34.607 1.00 91.31 113 VAL A O 1
ATOM 878 N N . ALA A 1 114 ? 15.093 -24.183 -35.172 1.00 91.56 114 ALA A N 1
ATOM 879 C CA . ALA A 1 114 ? 13.720 -24.458 -34.746 1.00 91.56 114 ALA A CA 1
ATOM 880 C C . ALA A 1 114 ? 13.514 -24.171 -33.245 1.00 91.56 114 ALA A C 1
ATOM 882 O O . ALA A 1 114 ? 12.530 -23.539 -32.858 1.00 91.56 114 ALA A O 1
ATOM 883 N N . PHE A 1 115 ? 14.474 -24.563 -32.403 1.00 91.31 115 PHE A N 1
ATOM 884 C CA . PHE A 1 115 ? 14.437 -24.284 -30.966 1.00 91.31 115 PHE A CA 1
ATOM 885 C C . PHE A 1 115 ? 14.642 -22.800 -30.657 1.00 91.31 115 PHE A C 1
ATOM 887 O O . PHE A 1 115 ? 13.951 -22.271 -29.793 1.00 91.31 115 PHE A O 1
ATOM 894 N N . ILE A 1 116 ? 15.525 -22.108 -31.382 1.00 91.81 116 ILE A N 1
ATOM 895 C CA . ILE A 1 116 ? 15.720 -20.656 -31.240 1.00 91.81 116 ILE A CA 1
ATOM 896 C C . ILE A 1 116 ? 14.415 -19.916 -31.550 1.00 91.81 116 ILE A C 1
ATOM 898 O O . ILE A 1 116 ? 14.012 -19.045 -30.786 1.00 91.81 116 ILE A O 1
ATOM 902 N N . ILE A 1 117 ? 13.712 -20.287 -32.625 1.00 93.69 117 ILE A N 1
ATOM 903 C CA . ILE A 1 117 ? 12.416 -19.688 -32.970 1.00 93.69 117 ILE A CA 1
ATOM 904 C C . ILE A 1 117 ? 11.401 -19.909 -31.843 1.00 93.69 117 ILE A C 1
ATOM 906 O O . ILE A 1 117 ? 10.737 -18.960 -31.429 1.00 93.69 117 ILE A O 1
ATOM 910 N N . LEU A 1 118 ? 11.309 -21.128 -31.299 1.00 94.38 118 LEU A N 1
ATOM 911 C CA . LEU A 1 118 ? 10.430 -21.413 -30.159 1.00 94.38 118 LEU A CA 1
ATOM 912 C C . LEU A 1 118 ? 10.796 -20.583 -28.920 1.00 94.38 118 LEU A C 1
ATOM 914 O O . LEU A 1 118 ? 9.901 -20.079 -28.242 1.00 94.38 118 LEU A O 1
ATOM 918 N N . GLN A 1 119 ? 12.088 -20.389 -28.648 1.00 93.69 119 GLN A N 1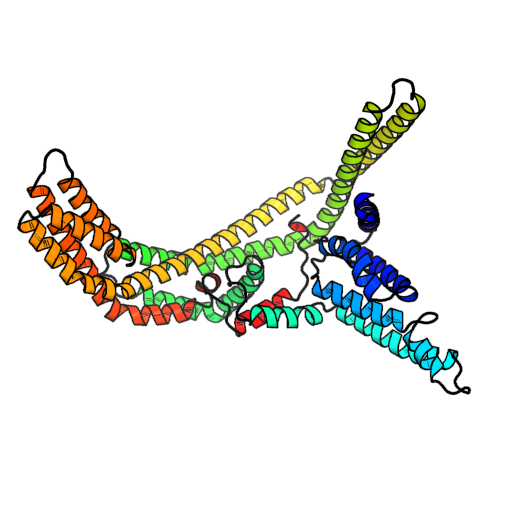
ATOM 919 C CA . GLN A 1 119 ? 12.554 -19.545 -27.546 1.00 93.69 119 GLN A CA 1
ATOM 920 C C . GLN A 1 119 ? 12.211 -18.069 -27.761 1.00 93.69 119 GLN A C 1
ATOM 922 O O . GLN A 1 119 ? 11.731 -17.416 -26.839 1.00 93.69 119 GLN A O 1
ATOM 927 N N . LEU A 1 120 ? 12.365 -17.545 -28.981 1.00 93.19 120 LEU A N 1
ATOM 928 C CA . LEU A 1 120 ? 11.974 -16.174 -29.321 1.00 93.19 120 LEU A CA 1
ATOM 929 C C . LEU A 1 120 ? 10.458 -15.964 -29.206 1.00 93.19 120 LEU A C 1
ATOM 931 O O . LEU A 1 120 ? 10.018 -14.927 -28.710 1.00 93.19 120 LEU A O 1
ATOM 935 N N . ILE A 1 121 ? 9.654 -16.957 -29.602 1.00 95.50 121 ILE A N 1
ATOM 936 C CA . ILE A 1 121 ? 8.201 -16.946 -29.379 1.00 95.50 121 ILE A CA 1
ATOM 937 C C . ILE A 1 121 ? 7.903 -16.922 -27.877 1.00 95.50 121 ILE A C 1
ATOM 939 O O . ILE A 1 121 ? 7.113 -16.094 -27.423 1.00 95.50 121 ILE A O 1
ATOM 943 N N . GLY A 1 122 ? 8.561 -17.781 -27.092 1.00 94.25 122 GLY A N 1
ATOM 944 C CA . GLY A 1 122 ? 8.441 -17.802 -25.634 1.00 94.25 122 GLY A CA 1
ATOM 945 C C . GLY A 1 122 ? 8.799 -16.457 -24.999 1.00 94.25 122 GLY A C 1
ATOM 946 O O . GLY A 1 122 ? 8.030 -15.931 -24.194 1.00 94.25 122 GLY A O 1
ATOM 947 N N . LEU A 1 123 ? 9.912 -15.852 -25.421 1.00 94.12 123 LEU A N 1
ATOM 948 C CA . LEU A 1 123 ? 10.350 -14.525 -24.995 1.00 94.12 123 LEU A CA 1
ATOM 949 C C . LEU A 1 123 ? 9.301 -13.456 -25.329 1.00 94.12 123 LEU A C 1
ATOM 951 O O . LEU A 1 123 ? 8.992 -12.617 -24.485 1.00 94.12 123 LEU A O 1
ATOM 955 N N . GLY A 1 124 ? 8.707 -13.515 -26.523 1.00 94.00 124 GLY A N 1
ATOM 956 C CA . GLY A 1 124 ? 7.605 -12.641 -26.921 1.00 94.00 124 GLY A CA 1
ATOM 957 C C . GLY A 1 124 ? 6.383 -12.798 -26.014 1.00 94.00 124 GLY A C 1
ATOM 958 O O . GLY A 1 124 ? 5.874 -11.809 -25.489 1.00 94.00 124 GLY A O 1
ATOM 959 N N . ILE A 1 125 ? 5.943 -14.035 -25.761 1.00 94.50 125 ILE A N 1
ATOM 960 C CA . ILE A 1 125 ? 4.795 -14.327 -24.888 1.00 94.50 125 ILE A CA 1
ATOM 961 C C . ILE A 1 125 ? 5.038 -13.786 -23.474 1.00 94.50 125 ILE A C 1
ATOM 963 O O . ILE A 1 125 ? 4.203 -13.060 -22.938 1.00 94.50 125 ILE A O 1
ATOM 967 N N . VAL A 1 126 ? 6.189 -14.089 -22.872 1.00 93.19 126 VAL A N 1
ATOM 968 C CA . VAL A 1 126 ? 6.545 -13.601 -21.528 1.00 93.19 126 VAL A CA 1
ATOM 969 C C . VAL A 1 126 ? 6.658 -12.071 -21.505 1.00 93.19 126 VAL A C 1
ATOM 971 O O . VAL A 1 126 ? 6.245 -11.425 -20.534 1.00 93.19 126 VAL A O 1
ATOM 974 N N . GLY A 1 127 ? 7.154 -11.490 -22.599 1.00 91.62 127 GLY A N 1
ATOM 975 C CA . GLY A 1 127 ? 7.264 -10.053 -22.802 1.00 91.62 127 GLY A CA 1
ATOM 976 C C . GLY A 1 127 ? 5.912 -9.334 -22.773 1.00 91.62 127 GLY A C 1
ATOM 977 O O . GLY A 1 127 ? 5.752 -8.343 -22.059 1.00 91.62 127 GLY A O 1
ATOM 978 N N . PHE A 1 128 ? 4.921 -9.848 -23.507 1.00 90.62 128 PHE A N 1
ATOM 979 C CA . PHE A 1 128 ? 3.585 -9.243 -23.604 1.00 90.62 128 PHE A CA 1
ATOM 980 C C . PHE A 1 128 ? 2.649 -9.612 -22.445 1.00 90.62 128 PHE A C 1
ATOM 982 O O . PHE A 1 128 ? 1.731 -8.851 -22.133 1.00 90.62 128 PHE A O 1
ATOM 989 N N . TYR A 1 129 ? 2.886 -10.740 -21.771 1.00 92.31 129 TYR A N 1
ATOM 990 C CA . TYR A 1 129 ? 2.054 -11.233 -20.672 1.00 92.31 129 TYR A CA 1
ATOM 991 C C . TYR A 1 129 ? 2.834 -11.287 -19.346 1.00 92.31 129 TYR A C 1
ATOM 993 O O . TYR A 1 129 ? 3.096 -12.372 -18.818 1.00 92.31 129 TYR A O 1
ATOM 1001 N N . PRO A 1 130 ? 3.138 -10.131 -18.715 1.00 91.00 130 PRO A N 1
ATOM 1002 C CA . PRO A 1 130 ? 3.892 -10.081 -17.456 1.00 91.00 130 PRO A CA 1
ATOM 1003 C C . PRO A 1 130 ? 3.196 -10.805 -16.296 1.00 91.00 130 PRO A C 1
ATOM 1005 O O . PRO A 1 130 ? 3.831 -11.180 -15.308 1.00 91.00 130 PRO A O 1
ATOM 1008 N N . THR A 1 131 ? 1.890 -11.041 -16.420 1.00 92.88 131 THR A N 1
ATOM 1009 C CA . THR A 1 131 ? 1.101 -11.804 -15.454 1.00 92.88 131 THR A CA 1
ATOM 1010 C C . THR A 1 131 ? 1.584 -13.242 -15.303 1.00 92.88 131 THR A C 1
ATOM 1012 O O . THR A 1 131 ? 1.532 -13.753 -14.187 1.00 92.88 131 THR A O 1
ATOM 1015 N N . LEU A 1 132 ? 2.115 -13.863 -16.364 1.00 93.31 132 LEU A N 1
ATOM 1016 C CA . LEU A 1 132 ? 2.682 -15.215 -16.314 1.00 93.31 132 LEU A CA 1
ATOM 1017 C C . LEU A 1 132 ? 3.838 -15.301 -15.314 1.00 93.31 132 LEU A C 1
ATOM 1019 O O . LEU A 1 132 ? 3.920 -16.251 -14.540 1.00 93.31 132 LEU A O 1
ATOM 1023 N N . VAL A 1 133 ? 4.687 -14.272 -15.290 1.00 95.06 133 VAL A N 1
ATOM 1024 C CA . VAL A 1 133 ? 5.853 -14.217 -14.405 1.00 95.06 133 VAL A CA 1
ATOM 1025 C C . VAL A 1 133 ? 5.470 -13.765 -13.004 1.00 95.06 133 VAL A C 1
ATOM 1027 O O . VAL A 1 133 ? 5.896 -14.352 -12.015 1.00 95.06 133 VAL A O 1
ATOM 1030 N N . ASN A 1 134 ? 4.657 -12.714 -12.899 1.00 95.06 134 ASN A N 1
ATOM 1031 C CA . ASN A 1 134 ? 4.417 -12.044 -11.624 1.00 95.06 134 ASN A CA 1
ATOM 1032 C C . ASN A 1 134 ? 3.351 -12.729 -10.756 1.00 95.06 134 ASN A C 1
ATOM 1034 O O . ASN A 1 134 ? 3.375 -12.577 -9.532 1.00 95.06 134 ASN A O 1
ATOM 1038 N N . TYR A 1 135 ? 2.419 -13.483 -11.348 1.00 95.81 135 TYR A N 1
ATOM 1039 C CA . TYR A 1 135 ? 1.267 -14.017 -10.617 1.00 95.81 135 TYR A CA 1
ATOM 1040 C C . TYR A 1 135 ? 1.642 -15.024 -9.544 1.00 95.81 135 TYR A C 1
ATOM 1042 O O . TYR A 1 135 ? 1.204 -14.884 -8.400 1.00 95.81 135 TYR A O 1
ATOM 1050 N N . LEU A 1 136 ? 2.447 -16.027 -9.892 1.00 95.50 136 LEU A N 1
ATOM 1051 C CA . LEU A 1 136 ? 2.801 -17.081 -8.951 1.00 95.50 136 LEU A CA 1
ATOM 1052 C C . LEU A 1 136 ? 3.630 -16.540 -7.768 1.00 95.50 136 LEU A C 1
ATOM 1054 O O . LEU A 1 136 ? 3.208 -16.777 -6.633 1.00 95.50 136 LEU A O 1
ATOM 1058 N N . PRO A 1 137 ? 4.698 -15.739 -7.971 1.00 94.88 137 PRO A N 1
ATOM 1059 C CA . PRO A 1 137 ? 5.420 -15.094 -6.874 1.00 94.88 137 PRO A CA 1
ATOM 1060 C C . PRO A 1 137 ? 4.515 -14.226 -5.993 1.00 94.88 137 PRO A C 1
ATOM 1062 O O . PRO A 1 137 ? 4.519 -14.371 -4.771 1.00 94.88 137 PRO A O 1
ATOM 1065 N N . ASN A 1 138 ? 3.665 -13.382 -6.595 1.00 95.44 138 ASN A N 1
ATOM 1066 C CA . ASN A 1 138 ? 2.721 -12.553 -5.841 1.00 95.44 138 ASN A CA 1
ATOM 1067 C C . ASN A 1 138 ? 1.714 -13.397 -5.051 1.00 95.44 138 ASN A C 1
ATOM 1069 O O . ASN A 1 138 ? 1.293 -12.996 -3.967 1.00 95.44 138 ASN A O 1
ATOM 1073 N N . ARG A 1 139 ? 1.280 -14.541 -5.585 1.00 95.56 139 ARG A N 1
ATOM 1074 C CA . ARG A 1 139 ? 0.344 -15.451 -4.915 1.00 95.56 139 ARG A CA 1
ATOM 1075 C C . ARG A 1 139 ? 0.997 -16.145 -3.734 1.00 95.56 139 ARG A C 1
ATOM 1077 O O . ARG A 1 139 ? 0.410 -16.146 -2.656 1.00 95.56 139 ARG A O 1
ATOM 1084 N N . VAL A 1 140 ? 2.185 -16.713 -3.919 1.00 95.25 140 VAL A N 1
ATOM 1085 C CA . VAL A 1 140 ? 2.929 -17.379 -2.841 1.00 95.25 140 VAL A CA 1
ATOM 1086 C C . VAL A 1 140 ? 3.219 -16.381 -1.720 1.00 95.25 140 VAL A C 1
ATOM 1088 O O . VAL A 1 140 ? 2.907 -16.658 -0.566 1.00 95.25 140 VAL A O 1
ATOM 1091 N N . TYR A 1 141 ? 3.688 -15.179 -2.062 1.00 94.44 141 TYR A N 1
ATOM 1092 C CA . TYR A 1 141 ? 3.975 -14.134 -1.083 1.00 94.44 141 TYR A CA 1
ATOM 1093 C C . TYR A 1 141 ? 2.726 -13.674 -0.314 1.00 94.44 141 TYR A C 1
ATOM 1095 O O . TYR A 1 141 ? 2.715 -13.711 0.915 1.00 94.44 141 TYR A O 1
ATOM 1103 N N . LEU A 1 142 ? 1.643 -13.303 -1.008 1.00 95.81 142 LEU A N 1
ATOM 1104 C CA . LEU A 1 142 ? 0.440 -12.749 -0.366 1.00 95.81 142 LEU A CA 1
ATOM 1105 C C . LEU A 1 142 ? -0.431 -13.789 0.353 1.00 95.81 142 LEU A C 1
ATOM 1107 O O . LEU A 1 142 ? -1.325 -13.407 1.103 1.00 95.81 142 LEU A O 1
ATOM 1111 N N . THR A 1 143 ? -0.202 -15.085 0.130 1.00 95.06 143 THR A N 1
ATOM 1112 C CA . THR A 1 143 ? -0.882 -16.165 0.872 1.00 95.06 143 THR A CA 1
ATOM 1113 C C . THR A 1 143 ? -0.035 -16.744 2.005 1.00 95.06 143 THR A C 1
ATOM 1115 O O . THR A 1 143 ? -0.526 -17.588 2.756 1.00 95.06 143 THR A O 1
ATOM 1118 N N . SER A 1 144 ? 1.218 -16.303 2.139 1.00 94.50 144 SER A N 1
ATOM 1119 C CA . SER A 1 144 ? 2.130 -16.754 3.189 1.00 94.50 144 SER A CA 1
ATOM 1120 C C . SER A 1 144 ? 1.801 -16.139 4.556 1.00 94.50 144 SER A C 1
ATOM 1122 O O . SER A 1 144 ? 1.060 -15.162 4.661 1.00 94.50 144 SER A O 1
ATOM 1124 N N . LYS A 1 145 ? 2.399 -16.688 5.622 1.00 91.50 145 LYS A N 1
ATOM 1125 C CA . LYS A 1 145 ? 2.295 -16.128 6.984 1.00 91.50 145 LYS A CA 1
ATOM 1126 C C . LYS A 1 145 ? 3.026 -14.789 7.147 1.00 91.50 145 LYS A C 1
ATOM 1128 O O . LYS A 1 145 ? 2.713 -14.053 8.068 1.00 91.50 145 LYS A O 1
ATOM 1133 N N . VAL A 1 146 ? 3.961 -14.475 6.248 1.00 92.62 146 VAL A N 1
ATOM 1134 C CA . VAL A 1 146 ? 4.735 -13.220 6.231 1.00 92.62 146 VAL A CA 1
ATOM 1135 C C . VAL A 1 146 ? 4.138 -12.187 5.267 1.00 92.62 146 VAL A C 1
ATOM 1137 O O . VAL A 1 146 ? 4.814 -11.249 4.842 1.00 92.62 146 VAL A O 1
ATOM 1140 N N . ALA A 1 147 ? 2.877 -12.381 4.866 1.00 94.19 147 ALA A N 1
ATOM 1141 C CA . ALA A 1 147 ? 2.184 -11.452 3.992 1.00 94.19 147 ALA A CA 1
ATOM 1142 C C . ALA A 1 147 ? 2.014 -10.086 4.684 1.00 94.19 147 ALA A C 1
ATOM 1144 O O . ALA A 1 147 ? 1.701 -10.030 5.874 1.00 94.19 147 ALA A O 1
ATOM 1145 N N . PRO A 1 148 ? 2.185 -8.975 3.949 1.00 94.88 148 PRO A N 1
ATOM 1146 C CA . PRO A 1 148 ? 1.994 -7.646 4.503 1.00 94.88 148 PRO A CA 1
ATOM 1147 C C . PRO A 1 148 ? 0.515 -7.414 4.847 1.00 94.88 148 PRO A C 1
ATOM 1149 O O . PRO A 1 148 ? -0.362 -7.939 4.146 1.00 94.88 148 PRO A O 1
ATOM 1152 N N . PRO A 1 149 ? 0.220 -6.578 5.857 1.00 95.44 149 PRO A N 1
ATOM 1153 C CA . PRO A 1 149 ? -1.154 -6.286 6.224 1.00 95.44 149 PRO A CA 1
ATOM 1154 C C . PRO A 1 149 ? -1.887 -5.552 5.084 1.00 95.44 149 PRO A C 1
ATOM 1156 O O . PRO A 1 149 ? -1.261 -4.811 4.310 1.00 95.44 149 PRO A O 1
ATOM 1159 N N . PRO A 1 150 ? -3.221 -5.694 4.984 1.00 96.06 150 PRO A N 1
ATOM 1160 C CA . PRO A 1 150 ? -4.066 -5.001 4.011 1.00 96.06 150 PRO A CA 1
ATOM 1161 C C . PRO A 1 150 ? -3.911 -3.475 4.012 1.00 96.06 150 PRO A C 1
ATOM 1163 O O . PRO A 1 150 ? -4.141 -2.845 2.982 1.00 96.06 150 PRO A O 1
ATOM 1166 N N . MET A 1 151 ? -3.480 -2.870 5.122 1.00 95.25 151 MET A N 1
ATOM 1167 C CA . MET A 1 151 ? -3.187 -1.435 5.225 1.00 95.25 151 MET A CA 1
ATOM 1168 C C . MET A 1 151 ? -2.009 -0.977 4.342 1.00 95.25 151 MET A C 1
ATOM 1170 O O . MET A 1 151 ? -1.875 0.209 4.043 1.00 95.25 151 MET A O 1
ATOM 1174 N N . ASN A 1 152 ? -1.167 -1.898 3.858 1.00 95.44 152 ASN A N 1
ATOM 1175 C CA . ASN A 1 152 ? 0.024 -1.568 3.079 1.00 95.44 152 ASN A CA 1
ATOM 1176 C C . ASN A 1 152 ? -0.307 -0.683 1.849 1.00 95.44 152 ASN A C 1
ATOM 1178 O O . ASN A 1 152 ? -1.134 -1.080 1.015 1.00 95.44 152 ASN A O 1
ATOM 1182 N N . PRO A 1 153 ? 0.360 0.479 1.667 1.00 93.00 153 PRO A N 1
ATOM 1183 C CA . PRO A 1 153 ? 0.109 1.401 0.555 1.00 93.00 153 PRO A CA 1
ATOM 1184 C C . PRO A 1 153 ? 0.180 0.756 -0.836 1.00 93.00 153 PRO A C 1
ATOM 1186 O O . PRO A 1 153 ? -0.595 1.110 -1.725 1.00 93.00 153 PRO A O 1
ATOM 1189 N N . ARG A 1 154 ? 1.062 -0.236 -1.024 1.00 90.56 154 ARG A N 1
ATOM 1190 C CA . ARG A 1 154 ? 1.262 -0.934 -2.306 1.00 90.56 154 ARG A CA 1
ATOM 1191 C C . ARG A 1 154 ? 0.087 -1.833 -2.698 1.00 90.56 154 ARG A C 1
ATOM 1193 O O . ARG A 1 154 ? -0.024 -2.201 -3.865 1.00 90.56 154 ARG A O 1
ATOM 1200 N N . LEU A 1 155 ? -0.776 -2.204 -1.751 1.00 94.94 155 LEU A N 1
ATOM 1201 C CA . LEU A 1 155 ? -1.948 -3.050 -2.004 1.00 94.94 155 LEU A CA 1
ATOM 1202 C C . LEU A 1 155 ? -3.218 -2.235 -2.268 1.00 94.94 155 LEU A C 1
ATOM 1204 O O . LEU A 1 155 ? -4.184 -2.772 -2.810 1.00 94.94 155 LEU A O 1
ATOM 1208 N N . GLN A 1 156 ? -3.218 -0.944 -1.920 1.00 94.44 156 GLN A N 1
ATOM 1209 C CA . GLN A 1 156 ? -4.444 -0.154 -1.799 1.00 94.44 156 GLN A CA 1
ATOM 1210 C C . GLN A 1 156 ? -5.239 -0.037 -3.088 1.00 94.44 156 GLN A C 1
ATOM 1212 O O . GLN A 1 156 ? -6.461 -0.084 -3.041 1.00 94.44 156 GLN A O 1
ATOM 1217 N N . TYR A 1 157 ? -4.571 0.086 -4.235 1.00 92.75 157 TYR A N 1
ATOM 1218 C CA . TYR A 1 157 ? -5.277 0.128 -5.513 1.00 92.75 157 TYR A CA 1
ATOM 1219 C C . TYR A 1 157 ? -6.098 -1.150 -5.728 1.00 92.75 157 TYR A C 1
ATOM 1221 O O . TYR A 1 157 ? -7.300 -1.090 -5.954 1.00 92.75 157 TYR A O 1
ATOM 1229 N N . CYS A 1 158 ? -5.456 -2.317 -5.619 1.00 95.38 158 CYS A N 1
ATOM 1230 C CA . CYS A 1 158 ? -6.108 -3.599 -5.884 1.00 95.38 158 CYS A CA 1
ATOM 1231 C C . CYS A 1 158 ? -7.167 -3.933 -4.832 1.00 95.38 158 CYS A C 1
ATOM 1233 O O . CYS A 1 158 ? -8.198 -4.514 -5.153 1.00 95.38 158 CYS A O 1
ATOM 1235 N N . LEU A 1 159 ? -6.931 -3.550 -3.575 1.00 95.69 159 LEU A N 1
ATOM 1236 C CA . LEU A 1 159 ? -7.932 -3.688 -2.521 1.00 95.69 159 LEU A CA 1
ATOM 1237 C C . LEU A 1 159 ? -9.128 -2.770 -2.753 1.00 95.69 159 LEU A C 1
ATOM 1239 O O . LEU A 1 159 ? -10.253 -3.170 -2.486 1.00 95.69 159 LEU A O 1
ATOM 1243 N N . GLN A 1 160 ? -8.912 -1.560 -3.264 1.00 95.00 160 GLN A N 1
ATOM 1244 C CA . GLN A 1 160 ? -10.001 -0.657 -3.611 1.00 95.00 160 GLN A CA 1
ATOM 1245 C C . GLN A 1 160 ? -10.859 -1.231 -4.741 1.00 95.00 160 GLN A C 1
ATOM 1247 O O . GLN A 1 160 ? -12.075 -1.253 -4.592 1.00 95.00 160 GLN A O 1
ATOM 1252 N N . GLU A 1 161 ? -10.255 -1.768 -5.807 1.00 93.69 161 GLU A N 1
ATOM 1253 C CA . GLU A 1 161 ? -11.004 -2.462 -6.869 1.00 93.69 161 GLU A CA 1
ATOM 1254 C C . GLU A 1 161 ? -11.809 -3.647 -6.324 1.00 93.69 161 GLU A C 1
ATOM 1256 O O . GLU A 1 161 ? -12.996 -3.773 -6.620 1.00 93.69 161 GLU A O 1
ATOM 1261 N N . TYR A 1 162 ? -11.193 -4.476 -5.473 1.00 95.44 162 TYR A N 1
ATOM 1262 C CA . TYR A 1 162 ? -11.873 -5.599 -4.825 1.00 95.44 162 TYR A CA 1
ATOM 1263 C C . TYR A 1 162 ? -13.086 -5.140 -4.002 1.00 95.44 162 TYR A C 1
ATOM 1265 O O . TYR A 1 162 ? -14.178 -5.690 -4.133 1.00 95.44 162 TYR A O 1
ATOM 1273 N N . LYS A 1 163 ? -12.909 -4.109 -3.166 1.00 94.81 163 LYS A N 1
ATOM 1274 C CA . LYS A 1 163 ? -13.980 -3.562 -2.325 1.00 94.81 163 LYS A CA 1
ATOM 1275 C C . LYS A 1 163 ? -15.094 -2.937 -3.144 1.00 94.81 163 LYS A C 1
ATOM 1277 O O . LYS A 1 163 ? -16.253 -3.146 -2.826 1.00 94.81 163 LYS A O 1
ATOM 1282 N N . PHE A 1 164 ? -14.754 -2.180 -4.183 1.00 94.25 164 PHE A N 1
ATOM 1283 C CA . PHE A 1 164 ? -15.744 -1.488 -5.003 1.00 94.25 164 PHE A CA 1
ATOM 1284 C C . PHE A 1 164 ? -16.621 -2.478 -5.760 1.00 94.25 164 PHE A C 1
ATOM 1286 O O . PHE A 1 164 ? -17.831 -2.296 -5.776 1.00 94.25 164 PHE A O 1
ATOM 1293 N N . ALA A 1 165 ? -16.040 -3.571 -6.261 1.00 92.50 165 ALA A N 1
ATOM 1294 C CA . ALA A 1 165 ? -16.820 -4.671 -6.816 1.00 92.50 165 ALA A CA 1
ATOM 1295 C C . ALA A 1 165 ? -17.751 -5.312 -5.768 1.00 92.50 165 ALA A C 1
ATOM 1297 O O . ALA A 1 165 ? -18.882 -5.663 -6.084 1.00 92.50 165 ALA A O 1
ATOM 1298 N N . ASN A 1 166 ? -17.314 -5.458 -4.513 1.00 92.62 166 ASN A N 1
ATOM 1299 C CA . ASN A 1 166 ? -18.183 -5.984 -3.456 1.00 92.62 166 ASN A CA 1
ATOM 1300 C C . ASN A 1 166 ? -19.294 -5.007 -3.057 1.00 92.62 166 ASN A C 1
ATOM 1302 O O . ASN A 1 166 ? -20.400 -5.461 -2.787 1.00 92.62 166 ASN A O 1
ATOM 1306 N N . TYR A 1 167 ? -19.027 -3.697 -3.028 1.00 91.81 167 TYR A N 1
ATOM 1307 C CA . TYR A 1 167 ? -20.074 -2.702 -2.796 1.00 91.81 167 TYR A CA 1
ATOM 1308 C C . TYR A 1 167 ? -21.135 -2.774 -3.890 1.00 91.81 167 TYR A C 1
ATOM 1310 O O . TYR A 1 167 ? -22.306 -2.873 -3.561 1.00 91.81 167 TYR A O 1
ATOM 1318 N N . ASP A 1 168 ? -20.733 -2.837 -5.161 1.00 89.25 168 ASP A N 1
ATOM 1319 C CA . ASP A 1 168 ? -21.681 -2.898 -6.281 1.00 89.25 168 ASP A CA 1
ATOM 1320 C C . ASP A 1 168 ? -22.565 -4.155 -6.244 1.00 89.25 168 ASP A C 1
ATOM 1322 O O . ASP A 1 168 ? -23.741 -4.097 -6.588 1.00 89.25 168 ASP A O 1
ATOM 1326 N N . ASN A 1 169 ? -22.014 -5.292 -5.807 1.00 90.88 169 ASN A N 1
ATOM 1327 C CA . ASN A 1 169 ? -22.752 -6.556 -5.762 1.00 90.88 169 ASN A CA 1
ATOM 1328 C C . ASN A 1 169 ? -23.603 -6.729 -4.492 1.00 90.88 169 ASN A C 1
ATOM 1330 O O . ASN A 1 169 ? -24.614 -7.426 -4.536 1.00 90.88 169 ASN A O 1
ATOM 1334 N N . ASN A 1 170 ? -23.201 -6.126 -3.367 1.00 91.56 170 ASN A N 1
ATOM 1335 C CA . ASN A 1 170 ? -23.779 -6.400 -2.045 1.00 91.56 170 ASN A CA 1
ATOM 1336 C C . ASN A 1 170 ? -24.321 -5.143 -1.339 1.00 91.56 170 ASN A C 1
ATOM 1338 O O . ASN A 1 170 ? -24.532 -5.173 -0.128 1.00 91.56 170 ASN A O 1
ATOM 1342 N N . GLU A 1 171 ? -24.542 -4.037 -2.055 1.00 90.44 171 GLU A N 1
ATOM 1343 C CA . GLU A 1 171 ? -24.966 -2.755 -1.471 1.00 90.44 171 GLU A CA 1
ATOM 1344 C C . GLU A 1 171 ? -26.191 -2.897 -0.557 1.00 90.44 171 GLU A C 1
ATOM 1346 O O . GLU A 1 171 ? -26.157 -2.458 0.592 1.00 90.44 171 GLU A O 1
ATOM 1351 N N . ASN A 1 172 ? -27.244 -3.565 -1.039 1.00 91.44 172 ASN A N 1
ATOM 1352 C CA . ASN A 1 172 ? -28.479 -3.758 -0.276 1.00 91.44 172 ASN A CA 1
ATOM 1353 C C . ASN A 1 172 ? -28.240 -4.569 1.001 1.00 91.44 172 ASN A C 1
ATOM 1355 O O . ASN A 1 172 ? -28.731 -4.192 2.057 1.00 91.44 172 ASN A O 1
ATOM 1359 N N . GLN A 1 173 ? -27.444 -5.640 0.925 1.00 92.19 173 GLN A N 1
ATOM 1360 C CA . GLN A 1 173 ? -27.120 -6.465 2.092 1.00 92.19 173 GLN A CA 1
ATOM 1361 C C . GLN A 1 173 ? -26.357 -5.663 3.150 1.00 92.19 173 GLN A C 1
ATOM 1363 O O . GLN A 1 173 ? -26.669 -5.762 4.333 1.00 92.19 173 GLN A O 1
ATOM 1368 N N . LEU A 1 174 ? -25.393 -4.838 2.726 1.00 92.12 174 LEU A N 1
ATOM 1369 C CA . LEU A 1 174 ? -24.643 -3.966 3.630 1.00 92.12 174 LEU A CA 1
ATOM 1370 C C . LEU A 1 174 ? -25.558 -2.922 4.272 1.00 92.12 174 LEU A C 1
ATOM 1372 O O . LEU A 1 174 ? -25.528 -2.770 5.486 1.00 92.12 174 LEU A O 1
ATOM 1376 N N . LYS A 1 175 ? -26.414 -2.255 3.489 1.00 92.75 175 LYS A N 1
ATOM 1377 C CA . LYS A 1 175 ? -27.395 -1.293 4.015 1.00 92.75 175 LYS A CA 1
ATOM 1378 C C . LYS A 1 175 ? -28.338 -1.936 5.028 1.00 92.75 175 LYS A C 1
ATOM 1380 O O . LYS A 1 175 ? -28.526 -1.385 6.104 1.00 92.75 175 LYS A O 1
ATOM 1385 N N . THR A 1 176 ? -28.864 -3.124 4.734 1.00 93.06 176 THR A N 1
ATOM 1386 C CA . THR A 1 176 ? -29.718 -3.864 5.671 1.00 93.06 176 THR A CA 1
ATOM 1387 C C . THR A 1 176 ? -28.975 -4.237 6.953 1.00 93.06 176 THR A C 1
ATOM 1389 O O . THR A 1 176 ? -29.540 -4.092 8.033 1.00 93.06 176 THR A O 1
ATOM 1392 N N . ALA A 1 177 ? -27.714 -4.673 6.863 1.00 93.19 177 ALA A N 1
ATOM 1393 C CA . ALA A 1 177 ? -26.908 -4.985 8.042 1.00 93.19 177 ALA A CA 1
ATOM 1394 C C . ALA A 1 177 ? -26.700 -3.749 8.935 1.00 93.19 177 ALA A C 1
ATOM 1396 O O . ALA A 1 177 ? -26.831 -3.856 10.151 1.00 93.19 177 ALA A O 1
ATOM 1397 N N . ILE A 1 178 ? -26.448 -2.581 8.332 1.00 93.12 178 ILE A N 1
ATOM 1398 C CA . ILE A 1 178 ? -26.295 -1.298 9.037 1.00 93.12 178 ILE A CA 1
ATOM 1399 C C . ILE A 1 178 ? -27.609 -0.893 9.710 1.00 93.12 178 ILE A C 1
ATOM 1401 O O . ILE A 1 178 ? -27.637 -0.651 10.912 1.00 93.12 178 ILE A O 1
ATOM 1405 N N . SER A 1 179 ? -28.721 -0.889 8.971 1.00 92.38 179 SER A N 1
ATOM 1406 C CA . SER A 1 179 ? -30.026 -0.518 9.531 1.00 92.38 179 SER A CA 1
ATOM 1407 C C . SER A 1 179 ? -30.488 -1.476 10.633 1.00 92.38 179 SER A C 1
ATOM 1409 O O . SER A 1 179 ? -31.146 -1.052 11.577 1.00 92.38 179 SER A O 1
ATOM 1411 N N . SER A 1 180 ? -30.128 -2.761 10.549 1.00 91.06 180 SER A N 1
ATOM 1412 C CA . SER A 1 180 ? -30.471 -3.751 11.573 1.00 91.06 180 SER A CA 1
ATOM 1413 C C . SER A 1 180 ? -29.806 -3.474 12.918 1.00 91.06 180 SER A C 1
ATOM 1415 O O . SER A 1 180 ? -30.420 -3.760 13.944 1.00 91.06 180 SER A O 1
ATOM 1417 N N . ILE A 1 181 ? -28.558 -2.998 12.930 1.00 92.12 181 ILE A N 1
ATOM 1418 C CA . ILE A 1 181 ? -27.858 -2.674 14.178 1.00 92.12 181 ILE A CA 1
ATOM 1419 C C . ILE A 1 181 ? -28.231 -1.272 14.669 1.00 92.12 181 ILE A C 1
ATOM 1421 O O . ILE A 1 181 ? -28.374 -1.075 15.868 1.00 92.12 181 ILE A O 1
ATOM 1425 N N . GLN A 1 182 ? -28.495 -0.338 13.752 1.00 91.12 182 GLN A N 1
ATOM 1426 C CA . GLN A 1 182 ? -28.963 1.011 14.076 1.00 91.12 182 GLN A CA 1
ATOM 1427 C C . GLN A 1 182 ? -30.333 1.005 14.776 1.00 91.12 182 GLN A C 1
ATOM 1429 O O . GLN A 1 182 ? -30.628 1.893 15.562 1.00 91.12 182 GLN A O 1
ATOM 1434 N N . ALA A 1 183 ? -31.168 -0.007 14.518 1.00 90.06 183 ALA A N 1
ATOM 1435 C CA . ALA A 1 183 ? -32.452 -0.197 15.194 1.00 90.06 183 ALA A CA 1
ATOM 1436 C C . ALA A 1 183 ? -32.341 -0.881 16.574 1.00 90.06 183 ALA A C 1
ATOM 1438 O O . ALA A 1 183 ? -33.364 -1.209 17.178 1.00 90.06 183 ALA A O 1
ATOM 1439 N N . ALA A 1 184 ? -31.132 -1.183 17.057 1.00 89.75 184 ALA A N 1
ATOM 1440 C CA . ALA A 1 184 ? -30.960 -1.744 18.391 1.00 89.75 184 ALA A CA 1
ATOM 1441 C C . ALA A 1 184 ? -31.293 -0.698 19.468 1.00 89.75 184 ALA A C 1
ATOM 1443 O O . ALA A 1 184 ? -31.069 0.490 19.277 1.00 89.75 184 ALA A O 1
ATOM 1444 N N . ASN A 1 185 ? -31.823 -1.154 20.605 1.00 88.75 185 ASN A N 1
ATOM 1445 C CA . ASN A 1 185 ? -32.043 -0.284 21.757 1.00 88.75 185 ASN A CA 1
ATOM 1446 C C . ASN A 1 185 ? -30.681 0.097 22.362 1.00 88.75 185 ASN A C 1
ATOM 1448 O O . ASN A 1 185 ? -29.922 -0.805 22.725 1.00 88.75 185 ASN A O 1
ATOM 1452 N N . LEU A 1 186 ? -30.406 1.403 22.453 1.00 89.88 186 LEU A N 1
ATOM 1453 C CA . LEU A 1 186 ? -29.190 1.970 23.037 1.00 89.88 186 LEU A CA 1
ATOM 1454 C C . LEU A 1 186 ? -29.465 2.826 24.293 1.00 89.88 186 LEU A C 1
ATOM 1456 O O . LEU A 1 186 ? -28.539 3.421 24.825 1.00 89.88 186 LEU A O 1
ATOM 1460 N N . ASP A 1 187 ? -30.701 2.856 24.805 1.00 89.50 187 ASP A N 1
ATOM 1461 C CA . ASP A 1 187 ? -31.154 3.782 25.863 1.00 89.50 187 ASP A CA 1
ATOM 1462 C C . ASP A 1 187 ? -30.427 3.608 27.209 1.00 89.50 187 ASP A C 1
ATOM 1464 O O . ASP A 1 187 ? -30.516 4.456 28.090 1.00 89.50 187 ASP A O 1
ATOM 1468 N N . TYR A 1 188 ? -29.753 2.475 27.401 1.00 89.25 188 TYR A N 1
ATOM 1469 C CA . TYR A 1 188 ? -29.018 2.147 28.622 1.00 89.25 188 TYR A CA 1
ATOM 1470 C C . TYR A 1 188 ? -27.515 2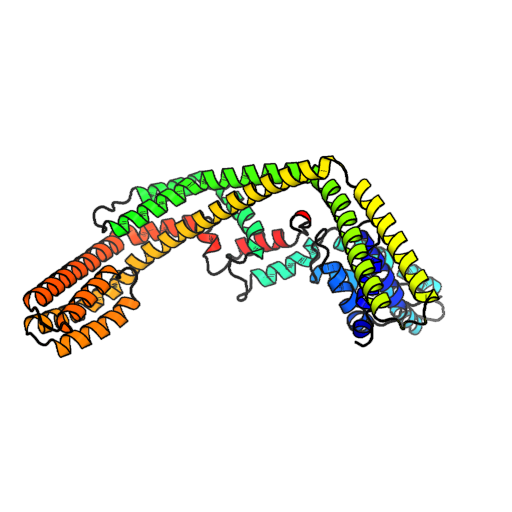.450 28.525 1.00 89.25 188 TYR A C 1
ATOM 1472 O O . TYR A 1 188 ? -26.799 2.181 29.489 1.00 89.25 188 TYR A O 1
ATOM 1480 N N . LEU A 1 189 ? -27.023 2.911 27.370 1.00 92.12 189 LEU A N 1
ATOM 1481 C CA . LEU A 1 189 ? -25.627 3.306 27.200 1.00 92.12 189 LEU A CA 1
ATOM 1482 C C . LEU A 1 189 ? -25.409 4.741 27.704 1.00 92.12 189 LEU A C 1
ATOM 1484 O O . LEU A 1 189 ? -26.295 5.579 27.533 1.00 92.12 189 LEU A O 1
ATOM 1488 N N . PRO A 1 190 ? -24.227 5.041 28.266 1.00 92.06 190 PRO A N 1
ATOM 1489 C CA . PRO A 1 190 ? -23.818 6.413 28.549 1.00 92.06 190 PRO A CA 1
ATOM 1490 C C . PRO A 1 190 ? -23.773 7.289 27.284 1.00 92.06 190 PRO A C 1
ATOM 1492 O O . PRO A 1 190 ? -23.554 6.782 26.178 1.00 92.06 190 PRO A O 1
ATOM 1495 N N . GLU A 1 191 ? -23.968 8.602 27.446 1.00 90.44 191 GLU A N 1
ATOM 1496 C CA . GLU A 1 191 ? -24.065 9.573 26.342 1.00 90.44 191 GLU A CA 1
ATOM 1497 C C . GLU A 1 191 ? -22.819 9.560 25.445 1.00 90.44 191 GLU A C 1
ATOM 1499 O O . GLU A 1 191 ? -22.934 9.459 24.224 1.00 90.44 191 GLU A O 1
ATOM 1504 N N . ASP A 1 192 ? -21.628 9.537 26.042 1.00 88.81 192 ASP A N 1
ATOM 1505 C CA . ASP A 1 192 ? -20.349 9.489 25.329 1.00 88.81 192 ASP A CA 1
ATOM 1506 C C . ASP A 1 192 ? -20.199 8.212 24.476 1.00 88.81 192 ASP A C 1
ATOM 1508 O O . ASP A 1 192 ? -19.658 8.244 23.367 1.00 88.81 192 ASP A O 1
ATOM 1512 N N . LYS A 1 193 ? -20.731 7.071 24.939 1.00 91.06 193 LYS A N 1
ATOM 1513 C CA . LYS A 1 193 ? -20.739 5.823 24.161 1.00 91.06 193 LYS A CA 1
ATOM 1514 C C . LYS A 1 193 ? -21.754 5.885 23.021 1.00 91.06 193 LYS A C 1
ATOM 1516 O O . LYS A 1 193 ? -21.455 5.396 21.929 1.00 91.06 193 LYS A O 1
ATOM 1521 N N . VAL A 1 194 ? -22.924 6.490 23.240 1.00 92.88 194 VAL A N 1
ATOM 1522 C CA . VAL A 1 194 ? -23.937 6.709 22.191 1.00 92.88 194 VAL A CA 1
ATOM 1523 C C . VAL A 1 194 ? -23.376 7.591 21.074 1.00 92.88 194 VAL A C 1
ATOM 1525 O O . VAL A 1 194 ? -23.533 7.244 19.902 1.00 92.88 194 VAL A O 1
ATOM 1528 N N . GLU A 1 195 ? -22.623 8.644 21.405 1.00 94.38 195 GLU A N 1
ATOM 1529 C CA . GLU A 1 195 ? -21.962 9.492 20.405 1.00 94.38 195 GLU A CA 1
ATOM 1530 C C . GLU A 1 195 ? -21.038 8.689 19.473 1.00 94.38 195 GLU A C 1
ATOM 1532 O O . GLU A 1 195 ? -21.021 8.921 18.261 1.00 94.38 195 GLU A O 1
ATOM 1537 N N . ILE A 1 196 ? -20.300 7.700 19.998 1.00 95.00 196 ILE A N 1
ATOM 1538 C CA . ILE A 1 196 ? -19.429 6.829 19.188 1.00 95.00 196 ILE A CA 1
ATOM 1539 C C . ILE A 1 196 ? -20.262 5.967 18.226 1.00 95.00 196 ILE A C 1
ATOM 1541 O O . ILE A 1 196 ? -19.890 5.821 17.056 1.00 95.00 196 ILE A O 1
ATOM 1545 N N . PHE A 1 197 ? -21.399 5.426 18.676 1.00 94.50 197 PHE A N 1
ATOM 1546 C CA . PHE A 1 197 ? -22.328 4.681 17.817 1.00 94.50 197 PHE A CA 1
ATOM 1547 C C . PHE A 1 197 ? -22.904 5.558 16.701 1.00 94.50 197 PHE A C 1
ATOM 1549 O O . PHE A 1 197 ? -22.876 5.165 15.531 1.00 94.50 197 PHE A O 1
ATOM 1556 N N . ASP A 1 198 ? -23.376 6.757 17.035 1.00 94.31 198 ASP A N 1
ATOM 1557 C CA . ASP A 1 198 ? -23.931 7.694 16.059 1.00 94.31 198 ASP A CA 1
ATOM 1558 C C . ASP A 1 198 ? -22.876 8.114 15.035 1.00 94.31 198 ASP A C 1
ATOM 1560 O O . ASP A 1 198 ? -23.112 8.063 13.821 1.00 94.31 198 ASP A O 1
ATOM 1564 N N . SER A 1 199 ? -21.662 8.414 15.506 1.00 96.69 199 SER A N 1
ATOM 1565 C CA . SER A 1 199 ? -20.522 8.728 14.647 1.00 96.69 199 SER A CA 1
ATOM 1566 C C . SER A 1 199 ? -20.170 7.565 13.714 1.00 96.69 199 SER A C 1
ATOM 1568 O O . SER A 1 199 ? -19.882 7.783 12.529 1.00 96.69 199 SER A O 1
ATOM 1570 N N . HIS A 1 200 ? -20.230 6.327 14.212 1.00 96.38 200 HIS A N 1
ATOM 1571 C CA . HIS A 1 200 ? -20.023 5.123 13.416 1.00 96.38 200 HIS A CA 1
ATOM 1572 C C . HIS A 1 200 ? -21.091 4.989 12.319 1.00 96.38 200 HIS A C 1
ATOM 1574 O O . HIS A 1 200 ? -20.755 4.736 11.152 1.00 96.38 200 HIS A O 1
ATOM 1580 N N . PHE A 1 201 ? -22.373 5.171 12.649 1.00 94.56 201 PHE A N 1
ATOM 1581 C CA . PHE A 1 201 ? -23.476 5.038 11.693 1.00 94.56 201 PHE A CA 1
ATOM 1582 C C . PHE A 1 201 ? -23.488 6.148 10.643 1.00 94.56 201 PHE A C 1
ATOM 1584 O O . PHE A 1 201 ? -23.710 5.861 9.460 1.00 94.56 201 PHE A O 1
ATOM 1591 N N . GLU A 1 202 ? -23.179 7.387 11.026 1.00 95.25 202 GLU A N 1
ATOM 1592 C CA . GLU A 1 202 ? -23.040 8.510 10.097 1.00 95.25 202 GLU A CA 1
ATOM 1593 C C . GLU A 1 202 ? -21.921 8.233 9.081 1.00 95.25 202 GLU A C 1
ATOM 1595 O O . GLU A 1 202 ? -22.125 8.284 7.856 1.00 95.25 202 GLU A O 1
ATOM 1600 N N . LYS A 1 203 ? -20.733 7.846 9.572 1.00 97.25 203 LYS A N 1
ATOM 1601 C CA . LYS A 1 203 ? -19.607 7.508 8.697 1.00 97.25 203 LYS A CA 1
ATOM 1602 C C . LYS A 1 203 ? -19.946 6.331 7.804 1.00 97.25 203 LYS A C 1
ATOM 1604 O O . LYS A 1 203 ? -19.652 6.394 6.614 1.00 97.25 203 LYS A O 1
ATOM 1609 N N . THR A 1 204 ? -20.576 5.286 8.326 1.00 94.94 204 THR A N 1
ATOM 1610 C CA . THR A 1 204 ? -20.904 4.085 7.553 1.00 94.94 204 THR A CA 1
ATOM 1611 C C . THR A 1 204 ? -21.930 4.377 6.454 1.00 94.94 204 THR A C 1
ATOM 1613 O O . THR A 1 204 ? -21.748 3.955 5.309 1.00 94.94 204 THR A O 1
ATOM 1616 N N . SER A 1 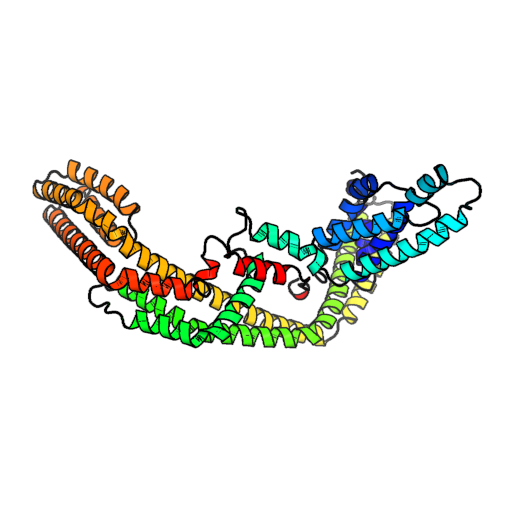205 ? -22.953 5.180 6.752 1.00 91.44 205 SER A N 1
ATOM 1617 C CA . SER A 1 205 ? -23.983 5.584 5.788 1.00 91.44 205 SER A CA 1
ATOM 1618 C C . SER A 1 205 ? -23.413 6.437 4.650 1.00 91.44 205 SER A C 1
ATOM 1620 O O . SER A 1 205 ? -23.754 6.233 3.484 1.00 91.44 205 SER A O 1
ATOM 1622 N N . SER A 1 206 ? -22.466 7.332 4.956 1.00 94.62 206 SER A N 1
ATOM 1623 C CA . SER A 1 206 ? -21.822 8.196 3.953 1.00 94.62 206 SER A CA 1
ATOM 1624 C C . SER A 1 206 ? -20.845 7.467 3.013 1.00 94.62 206 SER A C 1
ATOM 1626 O O . SER A 1 206 ? -20.429 8.025 1.989 1.00 94.62 206 SER A O 1
ATOM 1628 N N . ILE A 1 207 ? -20.475 6.208 3.298 1.00 94.69 207 ILE A N 1
ATOM 1629 C CA . ILE A 1 207 ? -19.509 5.442 2.490 1.00 94.69 207 ILE A CA 1
ATOM 1630 C C . ILE A 1 207 ? -19.958 5.326 1.037 1.00 94.69 207 ILE A C 1
ATOM 1632 O O . ILE A 1 207 ? -19.128 5.487 0.143 1.00 94.69 207 ILE A O 1
ATOM 1636 N N . PHE A 1 208 ? -21.237 5.054 0.780 1.00 93.25 208 PHE A N 1
ATOM 1637 C CA . PHE A 1 208 ? -21.729 4.822 -0.582 1.00 93.25 208 PHE A CA 1
ATOM 1638 C C . PHE A 1 208 ? -21.586 6.075 -1.458 1.00 93.25 208 PHE A C 1
ATOM 1640 O O . PHE A 1 208 ? -21.098 5.994 -2.591 1.00 93.25 208 PHE A O 1
ATOM 1647 N N . ASP A 1 209 ? -21.875 7.252 -0.901 1.00 94.88 209 ASP A N 1
ATOM 1648 C CA . ASP A 1 209 ? -21.667 8.534 -1.577 1.00 94.88 209 ASP A CA 1
ATOM 1649 C C . ASP A 1 209 ? -20.181 8.833 -1.795 1.00 94.88 209 ASP A C 1
ATOM 1651 O O . ASP A 1 209 ? -19.772 9.294 -2.868 1.00 94.88 209 ASP A O 1
ATOM 1655 N N . LEU A 1 210 ? -19.336 8.517 -0.808 1.00 96.69 210 LEU A N 1
ATOM 1656 C CA . LEU A 1 210 ? -17.886 8.642 -0.939 1.00 96.69 210 LEU A CA 1
ATOM 1657 C C . LEU A 1 210 ? -17.334 7.711 -2.027 1.00 96.69 210 LEU A C 1
ATOM 1659 O O . LEU A 1 210 ? -16.497 8.142 -2.821 1.00 96.69 210 LEU A O 1
ATOM 1663 N N . VAL A 1 211 ? -17.817 6.469 -2.117 1.00 95.75 211 VAL A N 1
ATOM 1664 C CA . VAL A 1 211 ? -17.448 5.510 -3.170 1.00 95.75 211 VAL A CA 1
ATOM 1665 C C . VAL A 1 211 ? -17.858 6.046 -4.538 1.00 95.75 211 VAL A C 1
ATOM 1667 O O . VAL A 1 211 ? -17.024 6.078 -5.448 1.00 95.75 211 VAL A O 1
ATOM 1670 N N . LYS A 1 212 ? -19.095 6.537 -4.682 1.00 95.56 212 LYS A N 1
ATOM 1671 C CA . LYS A 1 212 ? -19.574 7.169 -5.920 1.00 95.56 212 LYS A CA 1
ATOM 1672 C C . LYS A 1 212 ? -18.677 8.341 -6.320 1.00 95.56 212 LYS A C 1
ATOM 1674 O O . LYS A 1 212 ? -18.225 8.405 -7.460 1.00 95.56 212 LYS A O 1
ATOM 1679 N N . LYS A 1 213 ? -18.320 9.212 -5.373 1.00 97.19 213 LYS A N 1
ATOM 1680 C CA . LYS A 1 213 ? -17.414 10.347 -5.606 1.00 97.19 213 LYS A CA 1
ATOM 1681 C C . LYS A 1 213 ? -16.011 9.912 -6.038 1.00 97.19 213 LYS A C 1
ATOM 1683 O O . LYS A 1 213 ? -15.435 10.515 -6.946 1.00 97.19 213 LYS A O 1
ATOM 1688 N N . VAL A 1 214 ? -15.451 8.869 -5.422 1.00 97.25 214 VAL A N 1
ATOM 1689 C CA . VAL A 1 214 ? -14.152 8.312 -5.836 1.00 97.25 214 VAL A CA 1
ATOM 1690 C C . VAL A 1 214 ? -14.237 7.770 -7.260 1.00 97.25 214 VAL A C 1
ATOM 1692 O O . VAL A 1 214 ? -13.384 8.112 -8.070 1.00 97.25 214 VAL A O 1
ATOM 1695 N N . LYS A 1 215 ? -15.274 6.996 -7.598 1.00 95.81 215 LYS A N 1
ATOM 1696 C CA . LYS A 1 215 ? -15.475 6.474 -8.959 1.00 95.81 215 LYS A CA 1
ATOM 1697 C C . LYS A 1 215 ? -15.602 7.592 -9.995 1.00 95.81 215 LYS A C 1
ATOM 1699 O O . LYS A 1 215 ? -14.940 7.532 -11.026 1.00 95.81 215 LYS A O 1
ATOM 1704 N N . THR A 1 216 ? -16.387 8.634 -9.714 1.00 96.94 216 THR A N 1
ATOM 1705 C CA . THR A 1 216 ? -16.541 9.786 -10.618 1.00 96.94 216 THR A CA 1
ATOM 1706 C C . THR A 1 216 ? -15.213 10.503 -10.845 1.00 96.94 216 THR A C 1
ATOM 1708 O O . THR A 1 216 ? -14.799 10.676 -11.988 1.00 96.94 216 THR A O 1
ATOM 1711 N N . THR A 1 217 ? -14.498 10.853 -9.773 1.00 97.00 217 THR A N 1
ATOM 1712 C CA . THR A 1 217 ? -13.201 11.546 -9.897 1.00 97.00 217 THR A CA 1
ATOM 1713 C C . THR A 1 217 ? -12.115 10.677 -10.535 1.00 97.00 217 THR A C 1
ATOM 1715 O O . THR A 1 217 ? -11.242 11.201 -11.228 1.00 97.00 217 THR A O 1
ATOM 1718 N N . ASP A 1 218 ? -12.157 9.354 -10.347 1.00 94.44 218 ASP A N 1
ATOM 1719 C CA . ASP A 1 218 ? -11.244 8.433 -11.023 1.00 94.44 218 ASP A CA 1
ATOM 1720 C C . ASP A 1 218 ? -11.557 8.326 -12.518 1.00 94.44 218 ASP A C 1
ATOM 1722 O O . ASP A 1 218 ? -10.640 8.364 -13.333 1.00 94.44 218 ASP A O 1
ATOM 1726 N N . ASN A 1 219 ? -12.837 8.289 -12.898 1.00 95.38 219 ASN A N 1
ATOM 1727 C CA . ASN A 1 219 ? -13.255 8.315 -14.300 1.00 95.38 219 ASN A CA 1
ATOM 1728 C C . ASN A 1 219 ? -12.856 9.623 -14.995 1.00 95.38 219 ASN A C 1
ATOM 1730 O O . ASN A 1 219 ? -12.278 9.575 -16.078 1.00 95.38 219 ASN A O 1
ATOM 1734 N N . GLU A 1 220 ? -13.091 10.777 -14.366 1.00 95.44 220 GLU A N 1
ATOM 1735 C CA . GLU A 1 220 ? -12.645 12.083 -14.875 1.00 95.44 220 GLU A CA 1
ATOM 1736 C C . GLU A 1 220 ? -11.126 12.120 -15.080 1.00 95.44 220 GLU A C 1
ATOM 1738 O O . GLU A 1 220 ? -10.641 12.548 -16.129 1.00 95.44 220 GLU A O 1
ATOM 1743 N N . TYR A 1 221 ? -10.367 11.608 -14.107 1.00 95.00 221 TYR A N 1
ATOM 1744 C CA . TYR A 1 221 ? -8.920 11.461 -14.225 1.00 95.00 221 TYR A CA 1
ATOM 1745 C C . TYR A 1 221 ? -8.539 10.545 -15.395 1.00 95.00 221 TYR A C 1
ATOM 1747 O O . TYR A 1 221 ? -7.750 10.946 -16.247 1.00 95.00 221 TYR A O 1
ATOM 1755 N N . ASN A 1 222 ? -9.119 9.345 -15.477 1.00 93.12 222 ASN A N 1
ATOM 1756 C CA . ASN A 1 222 ? -8.808 8.346 -16.503 1.00 93.12 222 ASN A CA 1
ATOM 1757 C C . ASN A 1 222 ? -9.159 8.829 -17.921 1.00 93.12 222 ASN A C 1
ATOM 1759 O O . ASN A 1 222 ? -8.465 8.478 -18.875 1.00 93.12 222 ASN A O 1
ATOM 1763 N N . LEU A 1 223 ? -10.206 9.645 -18.070 1.00 93.94 223 LEU A N 1
ATOM 1764 C CA . LEU A 1 223 ? -10.546 10.302 -19.331 1.00 93.94 223 LEU A CA 1
ATOM 1765 C C . LEU A 1 223 ? -9.526 11.387 -19.685 1.00 93.94 223 LEU A C 1
ATOM 1767 O O . LEU A 1 223 ? -9.011 11.391 -20.800 1.00 93.94 223 LEU A O 1
ATOM 1771 N N . PHE A 1 224 ? -9.174 12.254 -18.733 1.00 93.44 224 PHE A N 1
ATOM 1772 C CA . PHE A 1 224 ? -8.244 13.359 -18.971 1.00 93.44 224 PHE A CA 1
ATOM 1773 C C . PHE A 1 224 ? -6.824 12.886 -19.320 1.00 93.44 224 PHE A C 1
ATOM 1775 O O . PHE A 1 224 ? -6.150 13.483 -20.162 1.00 93.44 224 PHE A O 1
ATOM 1782 N N . ILE A 1 225 ? -6.344 11.805 -18.693 1.00 93.06 225 ILE A N 1
ATOM 1783 C CA . ILE A 1 225 ? -4.975 11.322 -18.925 1.00 93.06 225 ILE A CA 1
ATOM 1784 C C . ILE A 1 225 ? -4.747 10.750 -20.328 1.00 93.06 225 ILE A C 1
ATOM 1786 O O . ILE A 1 225 ? -3.590 10.695 -20.739 1.00 93.06 225 ILE A O 1
ATOM 1790 N N . LYS A 1 226 ? -5.794 10.338 -21.060 1.00 88.81 226 LYS A N 1
ATOM 1791 C CA . LYS A 1 226 ? -5.650 9.764 -22.411 1.00 88.81 226 LYS A CA 1
ATOM 1792 C C . LYS A 1 226 ? -4.942 10.734 -23.356 1.00 88.81 226 LYS A C 1
ATOM 1794 O O . LYS A 1 226 ? -3.955 10.349 -23.972 1.00 88.81 226 LYS A O 1
ATOM 1799 N N . ASP A 1 227 ? -5.372 11.994 -23.361 1.00 85.38 227 ASP A N 1
ATOM 1800 C CA . ASP A 1 227 ? -4.809 13.030 -24.237 1.00 85.38 227 ASP A CA 1
ATOM 1801 C C . ASP A 1 227 ? -3.649 13.790 -23.574 1.00 85.38 227 ASP A C 1
ATOM 1803 O O . ASP A 1 227 ? -2.746 14.301 -24.238 1.00 85.38 227 ASP A O 1
ATOM 1807 N N . TYR A 1 228 ? -3.638 13.868 -22.239 1.00 91.75 228 TYR A N 1
ATOM 1808 C CA . TYR A 1 228 ? -2.602 14.594 -21.501 1.00 91.75 228 TYR A CA 1
ATOM 1809 C C . TYR A 1 228 ? -1.260 13.854 -21.449 1.00 91.75 228 TYR A C 1
ATOM 1811 O O . TYR A 1 228 ? -0.212 14.497 -21.359 1.00 91.75 228 TYR A O 1
ATOM 1819 N N . ARG A 1 229 ? -1.267 12.516 -21.503 1.00 87.88 229 ARG A N 1
ATOM 1820 C CA . ARG A 1 229 ? -0.067 11.687 -21.329 1.00 87.88 229 ARG A CA 1
ATOM 1821 C C . ARG A 1 229 ? 1.030 12.033 -22.334 1.00 87.88 229 ARG A C 1
ATOM 1823 O O . ARG A 1 229 ? 2.158 12.319 -21.929 1.00 87.88 229 ARG A O 1
ATOM 1830 N N . ASP A 1 230 ? 0.702 12.072 -23.619 1.00 87.56 230 ASP A N 1
ATOM 1831 C CA . ASP A 1 230 ? 1.682 12.342 -24.674 1.00 87.56 230 ASP A CA 1
ATOM 1832 C C . ASP A 1 230 ? 2.263 13.753 -24.565 1.00 87.56 230 ASP A C 1
ATOM 1834 O O . ASP A 1 230 ? 3.472 13.954 -24.722 1.00 87.56 230 ASP A O 1
ATOM 1838 N N . LEU A 1 231 ? 1.414 14.732 -24.240 1.00 90.31 231 LEU A N 1
ATOM 1839 C CA . LEU A 1 231 ? 1.836 16.104 -23.981 1.00 90.31 231 LEU A CA 1
ATOM 1840 C C . LEU A 1 231 ? 2.786 16.165 -22.774 1.00 90.31 231 LEU A C 1
ATOM 1842 O O . LEU A 1 231 ? 3.863 16.760 -22.870 1.00 90.31 231 LEU A O 1
ATOM 1846 N N . HIS A 1 232 ? 2.427 15.508 -21.666 1.00 91.00 232 HIS A N 1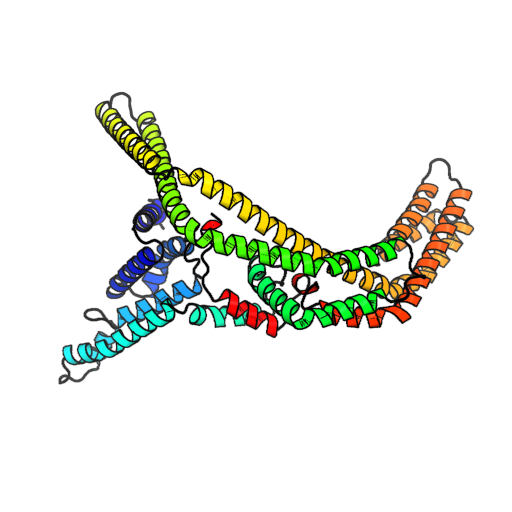
ATOM 1847 C CA . HIS A 1 232 ? 3.249 15.430 -20.460 1.00 91.00 232 HIS A CA 1
ATOM 1848 C C . HIS A 1 232 ? 4.622 14.835 -20.760 1.00 91.00 232 HIS A C 1
ATOM 1850 O O . HIS A 1 232 ? 5.634 15.487 -20.504 1.00 91.00 232 HIS A O 1
ATOM 1856 N N . PHE A 1 233 ? 4.689 13.655 -21.380 1.00 85.88 233 PHE A N 1
ATOM 1857 C CA . PHE A 1 233 ? 5.961 13.015 -21.718 1.00 85.88 233 PHE A CA 1
ATOM 1858 C C . PHE A 1 233 ? 6.834 13.883 -22.632 1.00 85.88 233 PHE A C 1
ATOM 1860 O O . PHE A 1 233 ? 8.026 14.064 -22.359 1.00 85.88 233 PHE A O 1
ATOM 1867 N N . LYS A 1 234 ? 6.254 14.478 -23.685 1.00 86.94 234 LYS A N 1
ATOM 1868 C CA . LYS A 1 234 ? 6.987 15.350 -24.621 1.00 86.94 234 LYS A CA 1
ATOM 1869 C C . LYS A 1 234 ? 7.571 16.582 -23.936 1.00 86.94 234 LYS A C 1
ATOM 1871 O O . LYS A 1 234 ? 8.668 17.007 -24.307 1.00 86.94 234 LYS A O 1
ATOM 1876 N N . VAL A 1 235 ? 6.859 17.173 -22.975 1.00 91.00 235 VAL A N 1
ATOM 1877 C CA . VAL A 1 235 ? 7.343 18.344 -22.230 1.00 91.00 235 VAL A CA 1
ATOM 1878 C C . VAL A 1 235 ? 8.343 17.934 -21.152 1.00 91.00 235 VAL A C 1
ATOM 1880 O O . VAL A 1 235 ? 9.406 18.546 -21.059 1.00 91.00 235 VAL A O 1
ATOM 1883 N N . ARG A 1 236 ? 8.079 16.864 -20.393 1.00 89.06 236 ARG A N 1
ATOM 1884 C CA . ARG A 1 236 ? 9.003 16.353 -19.370 1.00 89.06 236 ARG A CA 1
ATOM 1885 C C . ARG A 1 236 ? 10.345 15.930 -19.951 1.00 89.06 236 ARG A C 1
ATOM 1887 O O . ARG A 1 236 ? 11.369 16.245 -19.352 1.00 89.06 236 ARG A O 1
ATOM 1894 N N . LYS A 1 237 ? 10.375 15.316 -21.140 1.00 85.31 237 LYS A N 1
ATOM 1895 C CA . LYS A 1 237 ? 11.635 14.991 -21.832 1.00 85.31 237 LYS A CA 1
ATOM 1896 C C . LYS A 1 237 ? 12.456 16.253 -22.129 1.00 85.31 237 LYS A C 1
ATOM 1898 O O . LYS A 1 237 ? 13.654 16.275 -21.855 1.00 85.31 237 LYS A O 1
ATOM 1903 N N . LYS A 1 238 ? 11.814 17.329 -22.606 1.00 89.69 238 LYS A N 1
ATOM 1904 C CA . LYS A 1 238 ? 12.479 18.628 -22.833 1.00 89.69 238 LYS A CA 1
ATOM 1905 C C . LYS A 1 238 ? 12.962 19.254 -21.526 1.00 89.69 238 LYS A C 1
ATOM 1907 O O . LYS A 1 238 ? 14.109 19.670 -21.450 1.00 89.69 238 LYS A O 1
ATOM 1912 N N . GLN A 1 239 ? 12.132 19.259 -20.481 1.00 90.81 239 GLN A N 1
ATOM 1913 C CA . GLN A 1 239 ? 12.506 19.780 -19.161 1.00 90.81 239 GLN A CA 1
ATOM 1914 C C . GLN A 1 239 ? 13.688 19.018 -18.554 1.00 90.81 239 GLN A C 1
ATOM 1916 O O . GLN A 1 239 ? 14.612 19.637 -18.039 1.00 90.81 239 GLN A O 1
ATOM 1921 N N . LYS A 1 240 ? 13.705 17.686 -18.666 1.00 86.94 240 LYS A N 1
ATOM 1922 C CA . LYS A 1 240 ? 14.831 16.852 -18.232 1.00 86.94 240 LYS A CA 1
ATOM 1923 C C . LYS A 1 240 ? 16.113 17.212 -18.986 1.00 86.94 240 LYS A C 1
ATOM 1925 O O . LYS A 1 240 ? 17.164 17.324 -18.362 1.00 86.94 240 LYS A O 1
ATOM 1930 N N . LYS A 1 241 ? 16.026 17.441 -20.302 1.00 87.94 241 LYS A N 1
ATOM 1931 C CA . LYS A 1 241 ? 17.167 17.881 -21.117 1.00 87.94 241 LYS A CA 1
ATOM 1932 C C . LYS A 1 241 ? 17.661 19.273 -20.707 1.00 87.94 241 LYS A C 1
ATOM 1934 O O . LYS A 1 241 ? 18.856 19.448 -20.517 1.00 87.94 241 LYS A O 1
ATOM 1939 N N . ILE A 1 242 ? 16.751 20.218 -20.463 1.00 92.19 242 ILE A N 1
ATOM 1940 C CA . ILE A 1 242 ? 17.086 21.552 -19.936 1.00 92.19 242 ILE A CA 1
ATOM 1941 C C . ILE A 1 242 ? 17.808 21.441 -18.584 1.00 92.19 242 ILE A C 1
ATOM 1943 O O . ILE A 1 242 ? 18.832 22.085 -18.392 1.00 92.19 242 ILE A O 1
ATOM 1947 N N . LEU A 1 243 ? 17.336 20.582 -17.674 1.00 91.06 243 LEU A N 1
ATOM 1948 C CA . LEU A 1 243 ? 17.992 20.353 -16.380 1.00 91.06 243 LEU A CA 1
ATOM 1949 C C . LEU A 1 243 ? 19.395 19.740 -16.526 1.00 91.06 243 LEU A C 1
ATOM 1951 O O . LEU A 1 243 ? 20.304 20.130 -15.794 1.00 91.06 243 LEU A O 1
ATOM 1955 N N . LYS A 1 244 ? 19.592 18.802 -17.466 1.00 88.50 244 LYS A N 1
ATOM 1956 C CA . LYS A 1 244 ? 20.924 18.259 -17.794 1.00 88.50 244 LYS A CA 1
ATOM 1957 C C . LYS A 1 244 ? 21.852 19.362 -18.311 1.00 88.50 244 LYS A C 1
ATOM 1959 O O . LYS A 1 244 ? 22.973 19.483 -17.825 1.00 88.50 244 LYS A O 1
ATOM 1964 N N . ILE A 1 245 ? 21.369 20.186 -19.244 1.00 92.06 245 ILE A N 1
ATOM 1965 C CA . ILE A 1 245 ? 22.111 21.332 -19.781 1.00 92.06 245 ILE A CA 1
ATOM 1966 C C . ILE A 1 245 ? 22.505 22.292 -18.652 1.00 92.06 245 ILE A C 1
ATOM 1968 O O . ILE A 1 245 ? 23.668 22.668 -18.557 1.00 92.06 245 ILE A O 1
ATOM 1972 N N . ASP A 1 246 ? 21.587 22.613 -17.739 1.00 93.00 246 ASP A N 1
ATOM 1973 C CA . ASP A 1 246 ? 21.872 23.489 -16.597 1.00 93.00 246 ASP A CA 1
ATOM 1974 C C . ASP A 1 246 ? 22.938 22.909 -15.659 1.00 93.00 246 ASP A C 1
ATOM 1976 O O . ASP A 1 246 ? 23.804 23.638 -15.175 1.00 93.00 246 ASP A O 1
ATOM 1980 N N . LYS A 1 247 ? 22.918 21.592 -15.418 1.00 92.00 247 LYS A N 1
ATOM 1981 C CA . LYS A 1 247 ? 23.967 20.916 -14.640 1.00 92.00 247 LYS A CA 1
ATOM 1982 C C . LYS A 1 247 ? 25.319 20.973 -15.362 1.00 92.00 247 LYS A C 1
ATOM 1984 O O . LYS A 1 247 ? 26.335 21.219 -14.715 1.00 92.00 247 LYS A O 1
ATOM 1989 N N . ASN A 1 248 ? 25.328 20.787 -16.682 1.00 89.69 248 ASN A N 1
ATOM 1990 C CA . ASN A 1 248 ? 26.541 20.852 -17.497 1.00 89.69 248 ASN A CA 1
ATOM 1991 C C . ASN A 1 248 ? 27.134 22.261 -17.523 1.00 89.69 248 ASN A C 1
ATOM 1993 O O . ASN A 1 248 ? 28.331 22.399 -17.297 1.00 89.69 248 ASN A O 1
ATOM 1997 N N . ILE A 1 249 ? 26.308 23.295 -17.712 1.00 92.56 249 ILE A N 1
ATOM 1998 C CA . ILE A 1 249 ? 26.741 24.697 -17.651 1.00 92.56 249 ILE A CA 1
ATOM 1999 C C . ILE A 1 249 ? 27.392 24.978 -16.295 1.00 92.56 249 ILE A C 1
ATOM 2001 O O . ILE A 1 249 ? 28.530 25.428 -16.259 1.00 92.56 249 ILE A O 1
ATOM 2005 N N . LYS A 1 250 ? 26.744 24.609 -15.181 1.00 93.69 250 LYS A N 1
ATOM 2006 C CA . LYS A 1 250 ? 27.317 24.798 -13.836 1.00 93.69 250 LYS A CA 1
ATOM 2007 C C . LYS A 1 250 ? 28.663 24.095 -13.646 1.00 93.69 250 LYS A C 1
ATOM 2009 O O . LYS A 1 250 ? 29.530 24.623 -12.951 1.00 93.69 250 LYS A O 1
ATOM 2014 N N . ARG A 1 251 ? 28.831 22.900 -14.226 1.00 91.31 251 ARG A N 1
ATOM 2015 C CA . ARG A 1 251 ? 30.096 22.152 -14.182 1.00 91.31 251 ARG A CA 1
ATOM 2016 C C . ARG A 1 251 ? 31.187 22.872 -14.972 1.00 91.31 251 ARG A C 1
ATOM 2018 O O . ARG A 1 251 ? 32.263 23.077 -14.430 1.00 91.31 251 ARG A O 1
ATOM 2025 N N . LEU A 1 252 ? 30.890 23.292 -16.201 1.00 91.44 252 LEU A N 1
ATOM 2026 C CA . LEU A 1 252 ? 31.827 24.029 -17.055 1.00 91.44 252 LEU A CA 1
ATOM 2027 C C . LEU A 1 252 ? 32.205 25.386 -16.439 1.00 91.44 252 LEU A C 1
ATOM 2029 O O . LEU A 1 252 ? 33.369 25.762 -16.429 1.00 91.44 252 LEU A O 1
ATOM 2033 N N . GLU A 1 253 ? 31.250 26.094 -15.835 1.00 91.19 253 GLU A N 1
ATOM 2034 C CA . GLU A 1 253 ? 31.521 27.331 -15.092 1.00 91.19 253 GLU A CA 1
ATOM 2035 C C . GLU A 1 253 ? 32.436 27.090 -13.881 1.00 91.19 253 GLU A C 1
ATOM 2037 O O . GLU A 1 253 ? 33.243 27.951 -13.539 1.00 91.19 253 GLU A O 1
ATOM 2042 N N . ALA A 1 254 ? 32.313 25.942 -13.204 1.00 90.00 254 ALA A N 1
ATOM 2043 C CA . ALA A 1 254 ? 33.219 25.560 -12.121 1.00 90.00 254 ALA A CA 1
ATOM 2044 C C . ALA A 1 254 ? 34.622 25.215 -12.629 1.00 90.00 254 ALA A C 1
ATOM 2046 O O . ALA A 1 254 ? 35.600 25.590 -11.995 1.00 90.00 254 ALA A O 1
ATOM 2047 N N . GLU A 1 255 ? 34.712 24.559 -13.782 1.00 88.38 255 GLU A N 1
ATOM 2048 C CA . GLU A 1 255 ? 35.972 24.242 -14.453 1.00 88.38 255 GLU A CA 1
ATOM 2049 C C . GLU A 1 255 ? 36.733 25.520 -14.833 1.00 88.38 255 GLU A C 1
ATOM 2051 O O . GLU A 1 255 ? 37.896 25.659 -14.470 1.00 88.38 255 GLU A O 1
ATOM 2056 N N . ILE A 1 256 ? 36.050 26.521 -15.407 1.00 87.62 256 ILE A N 1
ATOM 2057 C CA . ILE A 1 256 ? 36.645 27.842 -15.685 1.00 87.62 256 ILE A CA 1
ATOM 2058 C C . ILE A 1 256 ? 37.218 28.487 -14.418 1.00 87.62 256 ILE A C 1
ATOM 2060 O O . ILE A 1 256 ? 38.291 29.088 -14.471 1.00 87.62 256 ILE A O 1
ATOM 2064 N N . ARG A 1 257 ? 36.513 28.385 -13.280 1.00 86.19 257 ARG A N 1
ATOM 2065 C CA . ARG A 1 257 ? 36.975 28.959 -12.003 1.00 86.19 257 ARG A CA 1
ATOM 2066 C C . ARG A 1 257 ? 38.232 28.282 -11.458 1.00 86.19 257 ARG A C 1
ATOM 2068 O O . ARG A 1 257 ? 38.971 28.934 -10.730 1.00 86.19 257 ARG A O 1
ATOM 2075 N N . ASN A 1 258 ? 38.449 27.012 -11.793 1.00 84.62 258 ASN A N 1
ATOM 2076 C CA . ASN A 1 258 ? 39.570 26.215 -11.300 1.00 84.62 258 ASN A CA 1
ATOM 2077 C C . ASN A 1 258 ? 40.791 26.237 -12.236 1.00 84.62 258 ASN A C 1
ATOM 2079 O O . ASN A 1 258 ? 41.850 25.777 -11.827 1.00 84.62 258 ASN A O 1
ATOM 2083 N N . LEU A 1 259 ? 40.650 26.740 -13.468 1.00 84.31 259 LEU A N 1
ATOM 2084 C CA . LEU A 1 259 ? 41.753 26.872 -14.423 1.00 84.31 259 LEU A CA 1
ATOM 2085 C C . LEU A 1 259 ? 42.684 28.039 -14.068 1.00 84.31 259 LEU A C 1
ATOM 2087 O O . LEU A 1 259 ? 42.222 29.142 -13.730 1.00 84.31 259 LEU A O 1
ATOM 2091 N N . ASP A 1 260 ? 43.986 27.825 -14.257 1.00 78.12 260 ASP A N 1
ATOM 2092 C CA . ASP A 1 260 ? 45.026 28.824 -14.022 1.00 78.12 260 ASP A CA 1
ATOM 2093 C C . ASP A 1 260 ? 44.842 30.063 -14.911 1.00 78.12 260 ASP A C 1
ATOM 2095 O O . ASP A 1 260 ? 44.148 30.062 -15.935 1.00 78.12 260 ASP A O 1
ATOM 2099 N N . LYS A 1 261 ? 45.386 31.205 -14.477 1.00 69.75 261 LYS A N 1
ATOM 2100 C CA . LYS A 1 261 ? 45.175 32.495 -15.163 1.00 69.75 261 LYS A CA 1
ATOM 2101 C C . LYS A 1 261 ? 45.751 32.526 -16.582 1.00 69.75 261 LYS A C 1
ATOM 2103 O O . LYS A 1 261 ? 45.220 33.277 -17.397 1.00 69.75 261 LYS A O 1
ATOM 2108 N N . ASP A 1 262 ? 46.738 31.685 -16.869 1.00 71.19 262 ASP A N 1
ATOM 2109 C CA . ASP A 1 262 ? 47.474 31.679 -18.135 1.00 71.19 262 ASP A CA 1
ATOM 2110 C C . ASP A 1 262 ? 46.817 30.796 -19.221 1.00 71.19 262 ASP A C 1
ATOM 2112 O O . ASP A 1 262 ? 47.095 30.967 -20.409 1.00 71.19 262 ASP A O 1
ATOM 2116 N N . ASP A 1 263 ? 45.837 29.955 -18.859 1.00 76.50 263 ASP A N 1
ATOM 2117 C CA . ASP A 1 263 ? 45.101 29.066 -19.777 1.00 76.50 263 ASP A CA 1
ATOM 2118 C C . ASP A 1 263 ? 43.940 29.781 -20.501 1.00 76.50 263 ASP A C 1
ATOM 2120 O O . ASP A 1 263 ? 42.766 29.399 -20.439 1.00 76.50 263 ASP A O 1
ATOM 2124 N N . VAL A 1 264 ? 44.253 30.875 -21.201 1.00 78.38 264 VAL A N 1
ATOM 2125 C CA . VAL A 1 264 ? 43.256 31.724 -21.885 1.00 78.38 264 VAL A CA 1
ATOM 2126 C C . VAL A 1 264 ? 42.526 30.969 -23.007 1.00 78.38 264 VAL A C 1
ATOM 2128 O O . VAL A 1 264 ? 41.326 31.164 -23.209 1.00 78.38 264 VAL A O 1
ATOM 2131 N N . SER A 1 265 ? 43.227 30.090 -23.731 1.00 82.31 265 SER A N 1
ATOM 2132 C CA . SER A 1 265 ? 42.641 29.308 -24.830 1.00 82.31 265 SER A CA 1
ATOM 2133 C C . SER A 1 265 ? 41.579 28.324 -24.330 1.00 82.31 265 SER A C 1
ATOM 2135 O O . SER A 1 265 ? 40.467 28.294 -24.863 1.00 82.31 265 SER A O 1
ATOM 2137 N N . ASP A 1 266 ? 41.868 27.592 -23.252 1.00 80.81 266 ASP A N 1
ATOM 2138 C CA . ASP A 1 266 ? 40.937 26.617 -22.680 1.00 80.81 266 ASP A CA 1
ATOM 2139 C C . ASP A 1 266 ? 39.722 27.291 -22.046 1.00 80.81 266 ASP A C 1
ATOM 2141 O O . ASP A 1 266 ? 38.589 26.844 -22.249 1.00 80.81 266 ASP A O 1
ATOM 2145 N N . LYS A 1 267 ? 39.918 28.439 -21.385 1.00 82.81 267 LYS A N 1
ATOM 2146 C CA . LYS A 1 267 ? 38.806 29.264 -20.891 1.00 82.81 267 LYS A CA 1
ATOM 2147 C C . LYS A 1 267 ? 37.881 29.708 -22.022 1.00 82.81 267 LYS A C 1
ATOM 2149 O O . LYS A 1 267 ? 36.666 29.557 -21.897 1.00 82.81 267 LYS A O 1
ATOM 2154 N N . ASN A 1 268 ? 38.429 30.183 -23.142 1.00 86.75 268 ASN A N 1
ATOM 2155 C CA . ASN A 1 268 ? 37.632 30.576 -24.307 1.00 86.75 268 ASN A CA 1
ATOM 2156 C C . ASN A 1 268 ? 36.867 29.387 -24.913 1.00 86.75 268 ASN A C 1
ATOM 2158 O O . ASN A 1 268 ? 35.681 29.512 -25.219 1.00 86.75 268 ASN A O 1
ATOM 2162 N N . ASN A 1 269 ? 37.503 28.217 -25.024 1.00 88.50 269 ASN A N 1
ATOM 2163 C CA . ASN A 1 269 ? 36.862 27.001 -25.531 1.00 88.50 269 ASN A CA 1
ATOM 2164 C C . ASN A 1 269 ? 35.691 26.548 -24.647 1.00 88.50 269 ASN A C 1
ATOM 2166 O O . ASN A 1 269 ? 34.632 26.170 -25.154 1.00 88.50 269 ASN A O 1
ATOM 2170 N N . ILE A 1 270 ? 35.852 26.587 -23.321 1.00 88.81 270 ILE A N 1
ATOM 2171 C CA . ILE A 1 270 ? 34.778 26.234 -22.384 1.00 88.81 270 ILE A CA 1
ATOM 2172 C C . ILE A 1 270 ? 33.651 27.276 -22.433 1.00 88.81 270 ILE A C 1
ATOM 2174 O O . ILE A 1 270 ? 32.476 26.901 -22.422 1.00 88.81 270 ILE A O 1
ATOM 2178 N N . GLN A 1 271 ? 33.982 28.564 -22.559 1.00 90.94 271 GLN A N 1
ATOM 2179 C CA . GLN A 1 271 ? 33.002 29.643 -22.697 1.00 90.94 271 GLN A CA 1
ATOM 2180 C C . GLN A 1 271 ? 32.121 29.458 -23.944 1.00 90.94 271 GLN A C 1
ATOM 2182 O O . GLN A 1 271 ? 30.900 29.586 -23.852 1.00 90.94 271 GLN A O 1
ATOM 2187 N N . LEU A 1 272 ? 32.715 29.092 -25.087 1.00 92.00 272 LEU A N 1
ATOM 2188 C CA . LEU A 1 272 ? 31.975 28.785 -26.318 1.00 92.00 272 LEU A CA 1
ATOM 2189 C C . LEU A 1 272 ? 30.994 27.624 -26.111 1.00 92.00 272 LEU A C 1
ATOM 2191 O O . LEU A 1 272 ? 29.815 27.754 -26.433 1.00 92.00 272 LEU A O 1
ATOM 2195 N N . LYS A 1 273 ? 31.435 26.532 -25.468 1.00 92.44 273 LYS A N 1
ATOM 2196 C CA . LYS A 1 273 ? 30.552 25.397 -25.132 1.00 92.44 273 LYS A CA 1
ATOM 2197 C C . LYS A 1 273 ? 29.382 25.817 -24.239 1.00 92.44 273 LYS A C 1
ATOM 2199 O O . LYS A 1 273 ? 28.274 25.309 -24.399 1.00 92.44 273 LYS A O 1
ATOM 2204 N N . ILE A 1 274 ? 29.611 26.719 -23.282 1.00 92.38 274 ILE A N 1
ATOM 2205 C CA . ILE A 1 274 ? 28.546 27.252 -22.421 1.00 92.38 274 ILE A CA 1
ATOM 2206 C C . ILE A 1 274 ? 27.528 28.045 -23.249 1.00 92.38 274 ILE A C 1
ATOM 2208 O O . ILE A 1 274 ? 26.325 27.879 -23.041 1.00 92.38 274 ILE A O 1
ATOM 2212 N N . GLU A 1 275 ? 27.976 28.889 -24.179 1.00 94.31 275 GLU A N 1
ATOM 2213 C CA . GLU A 1 275 ? 27.077 29.660 -25.047 1.00 94.31 275 GLU A CA 1
ATOM 2214 C C . GLU A 1 275 ? 26.259 28.756 -25.982 1.00 94.31 275 GLU A C 1
ATOM 2216 O O . GLU A 1 275 ? 25.039 28.923 -26.072 1.00 94.31 275 GLU A O 1
ATOM 2221 N N . ASP A 1 276 ? 26.869 27.724 -26.570 1.00 93.81 276 ASP A N 1
ATOM 2222 C CA . ASP A 1 276 ? 26.156 26.723 -27.376 1.00 93.81 276 ASP A CA 1
ATOM 2223 C C . ASP A 1 276 ? 25.065 26.012 -26.561 1.00 93.81 276 ASP A C 1
ATOM 2225 O O . ASP A 1 276 ? 23.908 25.906 -26.984 1.00 93.81 276 ASP A O 1
ATOM 2229 N N . LEU A 1 277 ? 25.394 25.592 -25.335 1.00 93.38 277 LEU A N 1
ATOM 2230 C CA . LEU A 1 277 ? 24.440 24.981 -24.408 1.00 93.38 277 LEU A CA 1
ATOM 2231 C C . LEU A 1 277 ? 23.305 25.946 -24.020 1.00 93.38 277 LEU A C 1
ATOM 2233 O O . LEU A 1 277 ? 22.143 25.537 -23.915 1.00 93.38 277 LEU A O 1
ATOM 2237 N N . LYS A 1 278 ? 23.596 27.241 -23.834 1.00 94.75 278 LYS A N 1
ATOM 2238 C CA . LYS A 1 278 ? 22.569 28.269 -23.581 1.00 94.75 278 LYS A CA 1
ATOM 2239 C C . LYS A 1 278 ? 21.643 28.451 -24.785 1.00 94.75 278 LYS A C 1
ATOM 2241 O O . LYS A 1 278 ? 20.432 28.607 -24.592 1.00 94.75 278 LYS A O 1
ATOM 2246 N N . LEU A 1 279 ? 22.174 28.415 -26.008 1.00 94.50 279 LEU A N 1
ATOM 2247 C CA . LEU A 1 279 ? 21.381 28.480 -27.239 1.00 94.50 279 LEU A CA 1
ATOM 2248 C C . LEU A 1 279 ? 20.468 27.259 -27.379 1.00 94.50 279 LEU A C 1
ATOM 2250 O O . LEU A 1 279 ? 19.264 27.425 -27.594 1.00 94.50 279 LEU A O 1
ATOM 2254 N N . GLU A 1 280 ? 20.995 26.055 -27.157 1.00 92.88 280 GLU A N 1
ATOM 2255 C CA . GLU A 1 280 ? 20.207 24.819 -27.161 1.00 92.88 280 GLU A CA 1
ATOM 2256 C C . GLU A 1 280 ? 19.077 24.873 -26.118 1.00 92.88 280 GLU A C 1
ATOM 2258 O O . GLU A 1 280 ? 17.915 24.574 -26.413 1.00 92.88 280 GLU A O 1
ATOM 2263 N N . LYS A 1 281 ? 19.375 25.338 -24.898 1.00 94.38 281 LYS A N 1
ATOM 2264 C CA . LYS A 1 281 ? 18.363 25.556 -23.856 1.00 94.38 281 LYS A CA 1
ATOM 2265 C C . LYS A 1 281 ? 17.282 26.544 -24.304 1.00 94.38 281 LYS A C 1
ATOM 2267 O O . LYS A 1 281 ? 16.101 26.344 -24.000 1.00 94.38 281 LYS A O 1
ATOM 2272 N N . LYS A 1 282 ? 17.652 27.627 -24.991 1.00 94.44 282 LYS A N 1
ATOM 2273 C CA . LYS A 1 282 ? 16.702 28.634 -25.488 1.00 94.44 282 LYS A CA 1
ATOM 2274 C C . LYS A 1 282 ? 15.768 28.043 -26.545 1.00 94.44 282 LYS A C 1
ATOM 2276 O O . LYS A 1 282 ? 14.569 28.315 -26.494 1.00 94.44 282 LYS A O 1
ATOM 2281 N N . ASP A 1 283 ? 16.287 27.217 -27.449 1.00 92.81 283 ASP A N 1
ATOM 2282 C CA . ASP A 1 283 ? 15.487 26.505 -28.450 1.00 92.81 283 ASP A CA 1
ATOM 2283 C C . ASP A 1 283 ? 14.510 25.505 -27.806 1.00 92.81 283 ASP A C 1
ATOM 2285 O O . ASP A 1 283 ? 13.300 25.552 -28.050 1.00 92.81 283 ASP A O 1
ATOM 2289 N N . LEU A 1 284 ? 14.992 24.681 -26.869 1.00 91.62 284 LEU A N 1
ATOM 2290 C CA . LEU A 1 284 ? 14.150 23.722 -26.145 1.00 91.62 284 LEU A CA 1
ATOM 2291 C C . LEU A 1 284 ? 12.985 24.391 -25.409 1.00 91.62 284 LEU A C 1
ATOM 2293 O O . LEU A 1 284 ? 11.887 23.834 -25.391 1.00 91.62 284 LEU A O 1
ATOM 2297 N N . ASN A 1 285 ? 13.204 25.575 -24.828 1.00 90.81 285 ASN A N 1
ATOM 2298 C CA . ASN A 1 285 ? 12.150 26.346 -24.166 1.00 90.81 285 ASN A CA 1
ATOM 2299 C C . ASN A 1 285 ? 11.092 26.867 -25.147 1.00 90.81 285 ASN A C 1
ATOM 2301 O O . ASN A 1 285 ? 9.906 26.845 -24.820 1.00 90.81 285 ASN A O 1
ATOM 2305 N N . LYS A 1 286 ? 11.490 27.301 -26.350 1.00 91.69 286 LYS A N 1
ATOM 2306 C CA . LYS A 1 286 ? 10.546 27.733 -27.397 1.00 91.69 286 LYS A CA 1
ATOM 2307 C C . LYS A 1 286 ? 9.689 26.575 -27.912 1.00 91.69 286 LYS A C 1
ATOM 2309 O O . LYS A 1 286 ? 8.517 26.772 -28.210 1.00 91.69 286 LYS A O 1
ATOM 2314 N N . ASN A 1 287 ? 10.257 25.372 -27.951 1.00 90.56 287 ASN A N 1
ATOM 2315 C CA . ASN A 1 287 ? 9.599 24.150 -28.417 1.00 90.56 287 ASN A CA 1
ATOM 2316 C C . ASN A 1 287 ? 8.647 23.507 -27.382 1.00 90.56 287 ASN A C 1
ATOM 2318 O O . ASN A 1 287 ? 8.154 22.392 -27.593 1.00 90.56 287 ASN A O 1
ATOM 2322 N N . ILE A 1 288 ? 8.386 24.167 -26.247 1.00 91.38 288 ILE A N 1
ATOM 2323 C CA . ILE A 1 288 ? 7.348 23.753 -25.295 1.00 91.38 288 ILE A CA 1
ATOM 2324 C C . ILE A 1 288 ? 5.987 24.280 -25.791 1.00 91.38 288 ILE A C 1
ATOM 2326 O O . ILE A 1 288 ? 5.836 25.491 -25.957 1.00 91.38 288 ILE A O 1
ATOM 2330 N N . PRO A 1 289 ? 4.974 23.412 -26.002 1.00 92.19 289 PRO A N 1
ATOM 2331 C CA . PRO A 1 289 ? 3.651 23.841 -26.456 1.00 92.19 289 PRO A CA 1
ATOM 2332 C C . PRO A 1 289 ? 3.013 24.872 -25.518 1.00 92.19 289 PRO A C 1
ATOM 2334 O O . PRO A 1 289 ? 3.032 24.703 -24.298 1.00 92.19 289 PRO A O 1
ATOM 2337 N N . LYS A 1 290 ? 2.387 25.915 -26.079 1.00 89.94 290 LYS A N 1
ATOM 2338 C CA . LYS A 1 290 ? 1.732 26.987 -25.299 1.00 89.94 290 LYS A CA 1
ATOM 2339 C C . LYS A 1 290 ? 0.606 26.456 -24.398 1.00 89.94 290 LYS A C 1
ATOM 2341 O O . LYS A 1 290 ? 0.445 26.924 -23.273 1.00 89.94 290 LYS A O 1
ATOM 2346 N N . GLU A 1 291 ? -0.102 25.426 -24.857 1.00 92.44 291 GLU A N 1
ATOM 2347 C CA . GLU A 1 291 ? -1.172 24.732 -24.124 1.00 92.44 291 GLU A CA 1
ATOM 2348 C C . GLU A 1 291 ? -0.695 23.982 -22.864 1.00 92.44 291 GLU A C 1
ATOM 2350 O O . GLU A 1 291 ? -1.500 23.675 -21.983 1.00 92.44 291 GLU A O 1
ATOM 2355 N N . TRP A 1 292 ? 0.614 23.714 -22.726 1.00 92.88 292 TRP A N 1
ATOM 2356 C CA . TRP A 1 292 ? 1.171 22.941 -21.611 1.00 92.88 292 TRP A CA 1
ATOM 2357 C C . TRP A 1 292 ? 0.785 23.512 -20.248 1.00 92.88 292 TRP A C 1
ATOM 2359 O O . TRP A 1 292 ? 0.367 22.770 -19.361 1.00 92.88 292 TRP A O 1
ATOM 2369 N N . LYS A 1 293 ? 0.934 24.829 -20.064 1.00 92.38 293 LYS A N 1
ATOM 2370 C CA . LYS A 1 293 ? 0.718 25.470 -18.760 1.00 92.38 293 LYS A CA 1
ATOM 2371 C C . LYS A 1 293 ? -0.733 25.316 -18.308 1.00 92.38 293 LYS A C 1
ATOM 2373 O O . LYS A 1 293 ? -0.981 24.995 -17.148 1.00 92.38 293 LYS A O 1
ATOM 2378 N N . GLU A 1 294 ? -1.672 25.505 -19.228 1.00 94.06 294 GLU A N 1
ATOM 2379 C CA . GLU A 1 294 ? -3.100 25.365 -18.963 1.00 94.06 294 GLU A CA 1
ATOM 2380 C C . GLU A 1 294 ? -3.476 23.907 -18.671 1.00 94.06 294 GLU A C 1
ATOM 2382 O O . GLU A 1 294 ? -4.008 23.616 -17.597 1.00 94.06 294 GLU A O 1
ATOM 2387 N N . LYS A 1 295 ? -3.108 22.975 -19.561 1.00 94.12 295 LYS A N 1
ATOM 2388 C CA . LYS A 1 295 ? -3.397 21.539 -19.408 1.00 94.12 295 LYS A CA 1
ATOM 2389 C C . LYS A 1 295 ? -2.761 20.947 -18.148 1.00 94.12 295 LYS A C 1
ATOM 2391 O O . LYS A 1 295 ? -3.402 20.177 -17.442 1.00 94.12 295 LYS A O 1
ATOM 2396 N N . ASN A 1 296 ? -1.534 21.341 -17.804 1.00 93.88 296 ASN A N 1
ATOM 2397 C CA . ASN A 1 296 ? -0.866 20.920 -16.569 1.00 93.88 296 ASN A CA 1
ATOM 2398 C C . ASN A 1 296 ? -1.572 21.454 -15.312 1.00 93.88 296 ASN A C 1
ATOM 2400 O O . ASN A 1 296 ? -1.678 20.753 -14.308 1.00 93.88 296 ASN A O 1
ATOM 2404 N N . ASN A 1 297 ? -2.086 22.685 -15.349 1.00 94.50 297 ASN A N 1
ATOM 2405 C CA . ASN A 1 297 ? -2.867 23.224 -14.236 1.00 94.50 297 ASN A CA 1
ATOM 2406 C C . ASN A 1 297 ? -4.216 22.505 -14.088 1.00 94.50 297 ASN A C 1
ATOM 2408 O O . ASN A 1 297 ? -4.622 22.211 -12.963 1.00 94.50 297 ASN A O 1
ATOM 2412 N N . GLN A 1 298 ? -4.886 22.182 -15.199 1.00 95.19 298 GLN A N 1
ATOM 2413 C CA . GLN A 1 298 ? -6.100 21.358 -15.199 1.00 95.19 298 GLN A CA 1
ATOM 2414 C C . GLN A 1 298 ? -5.819 19.956 -14.637 1.00 95.19 298 GLN A C 1
ATOM 2416 O O . GLN A 1 298 ? -6.499 19.533 -13.701 1.00 95.19 298 GLN A O 1
ATOM 2421 N N . PHE A 1 299 ? -4.755 19.291 -15.103 1.00 95.12 299 PHE A N 1
ATOM 2422 C CA . PHE A 1 299 ? -4.300 18.001 -14.576 1.00 95.12 299 PHE A CA 1
ATOM 2423 C C . PHE A 1 299 ? -4.118 18.040 -13.058 1.00 95.12 299 PHE A C 1
ATOM 2425 O O . PHE A 1 299 ? -4.675 17.210 -12.344 1.00 95.12 299 PHE A O 1
ATOM 2432 N N . LYS A 1 300 ? -3.387 19.036 -12.539 1.00 94.75 300 LYS A N 1
ATOM 2433 C CA . LYS A 1 300 ? -3.149 19.187 -11.096 1.00 94.75 300 LYS A CA 1
ATOM 2434 C C . LYS A 1 300 ? -4.445 19.325 -10.301 1.00 94.75 300 LYS A C 1
ATOM 2436 O O . LYS A 1 300 ? -4.535 18.764 -9.211 1.00 94.75 300 LYS A O 1
ATOM 2441 N N . LYS A 1 301 ? -5.444 20.046 -10.824 1.00 96.19 301 LYS A N 1
ATOM 2442 C CA . LYS A 1 301 ? -6.762 20.177 -10.181 1.00 96.19 301 LYS A CA 1
ATOM 2443 C C . LYS A 1 301 ? -7.483 18.828 -10.121 1.00 96.19 301 LYS A C 1
ATOM 2445 O O . LYS A 1 301 ? -7.896 18.427 -9.036 1.00 96.19 301 LYS A O 1
ATOM 2450 N N . ILE A 1 302 ? -7.562 18.116 -11.246 1.00 95.88 302 ILE A N 1
ATOM 2451 C CA . ILE A 1 302 ? -8.224 16.804 -11.344 1.00 95.88 302 ILE A CA 1
ATOM 2452 C C . ILE A 1 302 ? -7.517 15.774 -10.453 1.00 95.88 302 ILE A C 1
ATOM 2454 O O . ILE A 1 302 ? -8.148 15.102 -9.640 1.00 95.88 302 ILE A O 1
ATOM 2458 N N . TYR A 1 303 ? -6.187 15.703 -10.530 1.00 95.31 303 TYR A N 1
ATOM 2459 C CA . TYR A 1 303 ? -5.378 14.804 -9.711 1.00 95.31 303 TYR A CA 1
ATOM 2460 C C . TYR A 1 303 ? -5.533 15.092 -8.210 1.00 95.31 303 TYR A C 1
ATOM 2462 O O . TYR A 1 303 ? -5.722 14.172 -7.411 1.00 95.31 303 TYR A O 1
ATOM 2470 N N . LYS A 1 304 ? -5.531 16.373 -7.812 1.00 96.69 304 LYS A N 1
ATOM 2471 C CA . LYS A 1 304 ? -5.790 16.781 -6.424 1.00 96.69 304 LYS A CA 1
ATOM 2472 C C . LYS A 1 304 ? -7.197 16.372 -5.978 1.00 96.69 304 LYS A C 1
ATOM 2474 O O . LYS A 1 304 ? -7.334 15.842 -4.878 1.00 96.69 304 LYS A O 1
ATOM 2479 N N . ALA A 1 305 ? -8.217 16.573 -6.813 1.00 96.88 305 ALA A N 1
ATOM 2480 C CA . ALA A 1 305 ? -9.595 16.185 -6.510 1.00 96.88 305 ALA A CA 1
ATOM 2481 C C . ALA A 1 305 ? -9.730 14.667 -6.291 1.00 96.88 305 ALA A C 1
ATOM 2483 O O . ALA A 1 305 ? -10.245 14.249 -5.251 1.00 96.88 305 ALA A O 1
ATOM 2484 N N . LYS A 1 306 ? -9.172 13.852 -7.197 1.00 96.19 306 LYS A N 1
ATOM 2485 C CA . LYS A 1 306 ? -9.102 12.385 -7.072 1.00 96.19 306 LYS A CA 1
ATOM 2486 C C . LYS A 1 306 ? -8.419 11.942 -5.775 1.00 96.19 306 LYS A C 1
ATOM 2488 O O . LYS A 1 306 ? -8.937 11.087 -5.050 1.00 96.19 306 LYS A O 1
ATOM 2493 N N . ASN A 1 307 ? -7.267 12.531 -5.450 1.00 95.69 307 ASN A N 1
ATOM 2494 C CA . ASN A 1 307 ? -6.518 12.182 -4.240 1.00 95.69 307 ASN A CA 1
ATOM 2495 C C . ASN A 1 307 ? -7.268 12.565 -2.960 1.00 95.69 307 ASN A C 1
ATOM 2497 O O . ASN A 1 307 ? -7.289 11.781 -2.012 1.00 95.69 307 ASN A O 1
ATOM 2501 N N . ILE A 1 308 ? -7.917 13.734 -2.933 1.00 97.75 308 ILE A N 1
ATOM 2502 C CA . ILE A 1 308 ? -8.746 14.163 -1.798 1.00 97.75 308 ILE A CA 1
ATOM 2503 C C . ILE A 1 308 ? -9.936 13.220 -1.620 1.00 97.75 308 ILE A C 1
ATOM 2505 O O . ILE A 1 308 ? -10.178 12.773 -0.499 1.00 97.75 308 ILE A O 1
ATOM 2509 N N . ALA A 1 309 ? -10.648 12.883 -2.700 1.00 97.75 309 ALA A N 1
ATOM 2510 C CA . ALA A 1 309 ? -11.774 11.952 -2.649 1.00 97.75 309 ALA A CA 1
ATOM 2511 C C . ALA A 1 309 ? -11.334 10.585 -2.106 1.00 97.75 309 ALA A C 1
ATOM 2513 O O . ALA A 1 309 ? -11.931 10.070 -1.162 1.00 97.75 309 ALA A O 1
ATOM 2514 N N . THR A 1 310 ? -10.226 10.048 -2.627 1.00 96.44 310 THR A N 1
ATOM 2515 C CA . THR A 1 310 ? -9.666 8.760 -2.192 1.00 96.44 310 THR A CA 1
ATOM 2516 C C . THR A 1 310 ? -9.227 8.796 -0.727 1.00 96.44 310 THR A C 1
ATOM 2518 O O . THR A 1 310 ? -9.532 7.872 0.025 1.00 96.44 310 THR A O 1
ATOM 2521 N N . LYS A 1 311 ? -8.532 9.857 -0.291 1.00 96.88 311 LYS A N 1
ATOM 2522 C CA . LYS A 1 311 ? -8.082 10.014 1.102 1.00 96.88 311 LYS A CA 1
ATOM 2523 C C . LYS A 1 311 ? -9.264 10.145 2.060 1.00 96.88 311 LYS A C 1
ATOM 2525 O O . LYS A 1 311 ? -9.240 9.521 3.115 1.00 96.88 311 LYS A O 1
ATOM 2530 N N . ARG A 1 312 ? -10.292 10.918 1.693 1.00 97.62 312 ARG A N 1
ATOM 2531 C CA . ARG A 1 312 ? -11.508 11.087 2.501 1.00 97.62 312 ARG A CA 1
ATOM 2532 C C . ARG A 1 312 ? -12.258 9.768 2.651 1.00 97.62 312 ARG A C 1
ATOM 2534 O O . ARG A 1 312 ? -12.540 9.386 3.776 1.00 97.62 312 ARG A O 1
ATOM 2541 N N . TYR A 1 313 ? -12.491 9.051 1.550 1.00 97.19 313 TYR A N 1
ATOM 2542 C CA . TYR A 1 313 ? -13.086 7.712 1.577 1.00 97.19 313 TYR A CA 1
ATOM 2543 C C . TYR A 1 313 ? -12.309 6.770 2.505 1.00 97.19 313 TYR A C 1
ATOM 2545 O O . TYR A 1 313 ? -12.888 6.140 3.382 1.00 97.19 313 TYR A O 1
ATOM 2553 N N . ARG A 1 314 ? -10.982 6.714 2.346 1.00 95.94 314 ARG A N 1
ATOM 2554 C CA . ARG A 1 314 ? -10.107 5.863 3.157 1.00 95.94 314 ARG A CA 1
ATOM 2555 C C . ARG A 1 314 ? -10.174 6.197 4.641 1.00 95.94 314 ARG A C 1
ATOM 2557 O O . ARG A 1 314 ? -10.364 5.286 5.430 1.00 95.94 314 ARG A O 1
ATOM 2564 N N . LYS A 1 315 ? -10.044 7.478 4.995 1.00 96.94 315 LYS A N 1
ATOM 2565 C CA . LYS A 1 315 ? -10.131 7.940 6.384 1.00 96.94 315 LYS A CA 1
ATOM 2566 C C . LYS A 1 315 ? -11.490 7.586 6.991 1.00 96.94 315 LYS A C 1
ATOM 2568 O O . LYS A 1 315 ? -11.523 7.018 8.068 1.00 96.94 315 LYS A O 1
ATOM 2573 N N . ASN A 1 316 ? -12.577 7.868 6.275 1.00 97.69 316 ASN A N 1
ATOM 2574 C CA . ASN A 1 316 ? -13.936 7.607 6.740 1.00 97.69 316 ASN A CA 1
ATOM 2575 C C . ASN A 1 316 ? -14.181 6.120 7.020 1.00 97.69 316 ASN A C 1
ATOM 2577 O O . ASN A 1 316 ? -14.709 5.770 8.062 1.00 97.69 316 ASN A O 1
ATOM 2581 N N . VAL A 1 317 ? -13.773 5.248 6.092 1.00 96.19 317 VAL A N 1
ATOM 2582 C CA . VAL A 1 317 ? -13.915 3.793 6.237 1.00 96.19 317 VAL A CA 1
ATOM 2583 C C . VAL A 1 317 ? -13.074 3.246 7.389 1.00 96.19 317 VAL A C 1
ATOM 2585 O O . VAL A 1 317 ? -13.556 2.395 8.128 1.00 96.19 317 VAL A O 1
ATOM 2588 N N . ASP A 1 318 ? -11.835 3.724 7.529 1.00 96.56 318 ASP A N 1
ATOM 2589 C CA . ASP A 1 318 ? -10.953 3.279 8.608 1.00 96.56 318 ASP A CA 1
ATOM 2590 C C . ASP A 1 318 ? -11.516 3.726 9.971 1.00 96.56 318 ASP A C 1
ATOM 2592 O O . ASP A 1 318 ? -11.631 2.897 10.860 1.00 96.56 318 ASP A O 1
ATOM 2596 N N . GLN A 1 319 ? -11.944 4.988 10.108 1.00 97.62 319 GLN A N 1
ATOM 2597 C CA . GLN A 1 319 ? -12.549 5.509 11.344 1.00 97.62 319 GLN A CA 1
ATOM 2598 C C . GLN A 1 319 ? -13.851 4.796 11.708 1.00 97.62 319 GLN A C 1
ATOM 2600 O O . GLN A 1 319 ? -14.006 4.381 12.847 1.00 97.62 319 GLN A O 1
ATOM 2605 N N . ALA A 1 320 ? -14.750 4.589 10.738 1.00 97.44 320 ALA A N 1
ATOM 2606 C CA . ALA A 1 320 ? -15.996 3.868 10.984 1.00 97.44 320 ALA A CA 1
ATOM 2607 C C . ALA A 1 320 ? -15.725 2.473 11.561 1.00 97.44 320 ALA A C 1
ATOM 2609 O O . ALA A 1 320 ? -16.354 2.057 12.524 1.00 97.44 320 ALA A O 1
ATOM 2610 N N . TYR A 1 321 ? -14.783 1.724 10.986 1.00 97.44 321 TYR A N 1
ATOM 2611 C CA . TYR A 1 321 ? -14.504 0.381 11.485 1.00 97.44 321 TYR A CA 1
ATOM 2612 C C . TYR A 1 321 ? -13.723 0.382 12.806 1.00 97.44 321 TYR A C 1
ATOM 2614 O O . TYR A 1 321 ? -13.949 -0.500 13.626 1.00 97.44 321 TYR A O 1
ATOM 2622 N N . ASP A 1 322 ? -12.847 1.363 13.027 1.00 97.06 322 ASP A N 1
ATOM 2623 C CA . ASP A 1 322 ? -12.143 1.538 14.301 1.00 97.06 322 ASP A CA 1
ATOM 2624 C C . ASP A 1 322 ? -13.123 1.796 15.455 1.00 97.06 322 ASP A C 1
ATOM 2626 O O . ASP A 1 322 ? -13.046 1.128 16.478 1.00 97.06 322 ASP A O 1
ATOM 2630 N N . GLU A 1 323 ? -14.126 2.651 15.245 1.00 97.06 323 GLU A N 1
ATOM 2631 C CA . GLU A 1 323 ? -15.199 2.915 16.218 1.00 97.06 323 GLU A CA 1
ATOM 2632 C C . GLU A 1 323 ? -15.998 1.648 16.549 1.00 97.06 323 GLU A C 1
ATOM 2634 O O . GLU A 1 323 ? -16.287 1.383 17.713 1.00 97.06 323 GLU A O 1
ATOM 2639 N N . LEU A 1 324 ? -16.281 0.797 15.555 1.00 96.75 324 LEU A N 1
ATOM 2640 C CA . LEU A 1 324 ? -16.908 -0.503 15.813 1.00 96.75 324 LEU A CA 1
ATOM 2641 C C . LEU A 1 324 ? -16.011 -1.410 16.668 1.00 96.75 324 LEU A C 1
ATOM 2643 O O . LEU A 1 324 ? -16.509 -2.100 17.558 1.00 96.75 324 LEU A O 1
ATOM 2647 N N . ILE A 1 325 ? -14.702 -1.439 16.398 1.00 96.06 325 ILE A N 1
ATOM 2648 C CA . ILE A 1 325 ? -13.749 -2.215 17.202 1.00 96.06 325 ILE A CA 1
ATOM 2649 C C . ILE A 1 325 ? -13.727 -1.686 18.638 1.00 96.06 325 ILE A C 1
ATOM 2651 O O . ILE A 1 325 ? -13.791 -2.494 19.563 1.00 96.06 325 ILE A O 1
ATOM 2655 N N . GLN A 1 326 ? -13.683 -0.366 18.829 1.00 95.62 326 GLN A N 1
ATOM 2656 C CA . GLN A 1 326 ? -13.708 0.265 20.150 1.00 95.62 326 GLN A CA 1
ATOM 2657 C C . GLN A 1 326 ? -14.971 -0.134 20.922 1.00 95.62 326 GLN A C 1
ATOM 2659 O O . GLN A 1 326 ? -14.859 -0.704 22.002 1.00 95.62 326 GLN A O 1
ATOM 2664 N N . ILE A 1 327 ? -16.154 0.016 20.316 1.00 94.75 327 ILE A N 1
ATOM 2665 C CA . ILE A 1 327 ? -17.442 -0.401 20.898 1.00 94.75 327 ILE A CA 1
ATOM 2666 C C . ILE A 1 327 ? -17.414 -1.871 21.337 1.00 94.75 327 ILE A C 1
ATOM 2668 O O . ILE A 1 327 ? -17.790 -2.204 22.462 1.00 94.75 327 ILE A O 1
ATOM 2672 N N . LYS A 1 328 ? -16.966 -2.774 20.453 1.00 95.62 328 LYS A N 1
ATOM 2673 C CA . LYS A 1 328 ? -16.874 -4.209 20.768 1.00 95.62 328 LYS A CA 1
ATOM 2674 C C . LYS A 1 328 ? -15.909 -4.475 21.923 1.00 95.62 328 LYS A C 1
ATOM 2676 O O . LYS A 1 328 ? -16.150 -5.393 22.702 1.00 95.62 328 LYS A O 1
ATOM 2681 N N . THR A 1 329 ? -14.826 -3.708 22.013 1.00 95.12 329 THR A N 1
ATOM 2682 C CA . THR A 1 329 ? -13.803 -3.862 23.055 1.00 95.12 329 THR A CA 1
ATOM 2683 C C . THR A 1 329 ? -14.336 -3.374 24.400 1.00 95.12 329 THR A C 1
ATOM 2685 O O . THR A 1 329 ? -14.243 -4.125 25.365 1.00 95.12 329 THR A O 1
ATOM 2688 N N . PHE A 1 330 ? -15.044 -2.237 24.444 1.00 94.31 330 PHE A N 1
ATOM 2689 C CA . PHE A 1 330 ? -15.682 -1.755 25.675 1.00 94.31 330 PHE A CA 1
ATOM 2690 C C . PHE A 1 330 ? -16.629 -2.798 26.282 1.00 94.31 330 PHE A C 1
ATOM 2692 O O . PHE A 1 330 ? -16.587 -3.072 27.480 1.00 94.31 330 PHE A O 1
ATOM 2699 N N . ILE A 1 331 ? -17.461 -3.427 25.449 1.00 94.56 331 ILE A N 1
ATOM 2700 C CA . ILE A 1 331 ? -18.399 -4.459 25.909 1.00 94.56 331 ILE A CA 1
ATOM 2701 C C . ILE A 1 331 ? -17.646 -5.709 26.381 1.00 94.56 331 ILE A C 1
ATOM 2703 O O . ILE A 1 331 ? -17.996 -6.292 27.404 1.00 94.56 331 ILE A O 1
ATOM 2707 N N . LYS A 1 332 ? -16.613 -6.126 25.642 1.00 94.56 332 LYS A N 1
ATOM 2708 C CA . LYS A 1 332 ? -15.832 -7.326 25.960 1.00 94.56 332 LYS A CA 1
ATOM 2709 C C . LYS A 1 332 ? -15.057 -7.185 27.273 1.00 94.56 332 LYS A C 1
ATOM 2711 O O . LYS A 1 332 ? -14.999 -8.145 28.034 1.00 94.56 332 LYS A O 1
ATOM 2716 N N . ASP A 1 333 ? -14.493 -6.013 27.541 1.00 95.00 333 ASP A N 1
ATOM 2717 C CA . ASP A 1 333 ? -13.700 -5.769 28.749 1.00 95.00 333 ASP A CA 1
ATOM 2718 C C . ASP A 1 333 ? -14.575 -5.573 30.003 1.00 95.00 333 ASP A C 1
ATOM 2720 O O . ASP A 1 333 ? -14.047 -5.430 31.103 1.00 95.00 333 ASP A O 1
ATOM 2724 N N . GLY A 1 334 ? -15.909 -5.615 29.875 1.00 92.81 334 GLY A N 1
ATOM 2725 C CA . GLY A 1 334 ? -16.833 -5.530 31.011 1.00 92.81 334 GLY A CA 1
ATOM 2726 C C . GLY A 1 334 ? -16.586 -6.594 32.085 1.00 92.81 334 GLY A C 1
ATOM 2727 O O . GLY A 1 334 ? -16.634 -6.277 33.268 1.00 92.81 334 GLY A O 1
ATOM 2728 N N . GLU A 1 335 ? -16.224 -7.820 31.692 1.00 91.44 335 GLU A N 1
ATOM 2729 C CA . GLU A 1 335 ? -15.882 -8.895 32.640 1.00 91.44 335 GLU A CA 1
ATOM 2730 C C . GLU A 1 335 ? -14.602 -8.574 33.433 1.00 91.44 335 GLU A C 1
ATOM 2732 O O . GLU A 1 335 ? -14.506 -8.875 34.623 1.00 91.44 335 GLU A O 1
ATOM 2737 N N . LEU A 1 336 ? -13.618 -7.923 32.799 1.00 93.31 336 LEU A N 1
ATOM 2738 C CA . LEU A 1 336 ? -12.401 -7.473 33.482 1.00 93.31 336 LEU A CA 1
ATOM 2739 C C . LEU A 1 336 ? -12.718 -6.371 34.494 1.00 93.31 336 LEU A C 1
ATOM 2741 O O . LEU A 1 336 ? -12.187 -6.402 35.601 1.00 93.31 336 LEU A O 1
ATOM 2745 N N . LEU A 1 337 ? -13.612 -5.444 34.137 1.00 94.06 337 LEU A N 1
ATOM 2746 C CA . LEU A 1 337 ? -14.040 -4.368 35.027 1.00 94.06 337 LEU A CA 1
ATOM 2747 C C . LEU A 1 337 ? -14.837 -4.898 36.225 1.00 94.06 337 LEU A C 1
ATOM 2749 O O . LEU A 1 337 ? -14.586 -4.492 37.356 1.00 94.06 337 LEU A O 1
ATOM 2753 N N . GLU A 1 338 ? -15.743 -5.853 36.010 1.00 93.44 338 GLU A N 1
ATOM 2754 C CA . GLU A 1 338 ? -16.530 -6.471 37.084 1.00 93.44 338 GLU A CA 1
ATOM 2755 C C . GLU A 1 338 ? -15.641 -7.187 38.118 1.00 93.44 338 GLU A C 1
ATOM 2757 O O . GLU A 1 338 ? -15.917 -7.138 39.321 1.00 93.44 338 GLU A O 1
ATOM 2762 N N . ASN A 1 339 ? -14.513 -7.767 37.692 1.00 94.56 339 ASN A N 1
ATOM 2763 C CA . ASN A 1 339 ? -13.539 -8.380 38.601 1.00 94.56 339 ASN A CA 1
ATOM 2764 C C . ASN A 1 339 ? -12.884 -7.377 39.572 1.00 94.56 339 ASN A C 1
ATOM 2766 O O . ASN A 1 339 ? -12.389 -7.799 40.619 1.00 94.56 339 ASN A O 1
ATOM 2770 N N . LEU A 1 340 ? -12.915 -6.072 39.270 1.00 94.88 340 LEU A N 1
ATOM 2771 C CA . LEU A 1 340 ? -12.405 -5.009 40.147 1.00 94.88 340 LEU A CA 1
ATOM 2772 C C . LEU A 1 340 ? -13.398 -4.587 41.236 1.00 94.88 340 LEU A C 1
ATOM 2774 O O . LEU A 1 340 ? -13.047 -3.788 42.098 1.00 94.88 340 LEU A O 1
ATOM 2778 N N . SER A 1 341 ? -14.614 -5.136 41.254 1.00 93.94 341 SER A N 1
ATOM 2779 C CA . SER A 1 341 ? -15.648 -4.814 42.255 1.00 93.94 341 SER A CA 1
ATOM 2780 C C . SER A 1 341 ? -15.138 -4.900 43.695 1.00 93.94 341 SER A C 1
ATOM 2782 O O . SER A 1 341 ? -15.329 -3.975 44.480 1.00 93.94 341 SER A O 1
ATOM 2784 N N . LYS A 1 342 ? -14.403 -5.967 44.028 1.00 93.81 342 LYS A N 1
ATOM 2785 C CA . LYS A 1 342 ? -13.791 -6.132 45.356 1.00 93.81 342 LYS A CA 1
ATOM 2786 C C . LYS A 1 342 ? -12.727 -5.081 45.653 1.00 93.81 342 LYS A C 1
ATOM 2788 O O . LYS A 1 342 ? -12.613 -4.649 46.794 1.00 93.81 342 LYS A O 1
ATOM 2793 N N . ASP A 1 343 ? -11.942 -4.694 44.650 1.00 94.12 343 ASP A N 1
ATOM 2794 C CA . ASP A 1 343 ? -10.903 -3.677 44.815 1.00 94.12 343 ASP A CA 1
ATOM 2795 C C . ASP A 1 343 ? -11.550 -2.308 45.112 1.00 94.12 343 ASP A C 1
ATOM 2797 O O . ASP A 1 343 ? -11.130 -1.615 46.037 1.00 94.12 343 ASP A O 1
ATOM 2801 N N . PHE A 1 344 ? -12.641 -1.965 44.414 1.00 93.56 344 PHE A N 1
ATOM 2802 C CA . PHE A 1 344 ? -13.425 -0.752 44.674 1.00 93.56 344 PHE A CA 1
ATOM 2803 C C . PHE A 1 344 ? -14.127 -0.777 46.041 1.00 93.56 344 PHE A C 1
ATOM 2805 O O . PHE A 1 344 ? -14.151 0.248 46.723 1.00 93.56 344 PHE A O 1
ATOM 2812 N N . GLU A 1 345 ? -14.644 -1.924 46.491 1.00 93.31 345 GLU A N 1
ATOM 2813 C CA . GLU A 1 345 ? -15.201 -2.071 47.846 1.00 93.31 345 GLU A CA 1
ATOM 2814 C C . GLU A 1 345 ? -14.137 -1.858 48.935 1.00 93.31 345 GLU A C 1
ATOM 2816 O O . GLU A 1 345 ? -14.391 -1.187 49.941 1.00 93.31 345 GLU A O 1
ATOM 2821 N N . VAL A 1 346 ? -12.934 -2.412 48.745 1.00 94.38 346 VAL A N 1
ATOM 2822 C CA . VAL A 1 346 ? -11.804 -2.230 49.669 1.00 94.38 346 VAL A CA 1
ATOM 2823 C C . VAL A 1 346 ? -11.378 -0.765 49.718 1.00 94.38 346 VAL A C 1
ATOM 2825 O O . VAL A 1 346 ? -11.236 -0.222 50.818 1.00 94.38 346 VAL A O 1
ATOM 2828 N N . LEU A 1 347 ? -11.246 -0.113 48.559 1.00 93.44 347 LEU A N 1
ATOM 2829 C CA . LEU A 1 347 ? -10.919 1.309 48.473 1.00 93.44 347 LEU A CA 1
ATOM 2830 C C . LEU A 1 347 ? -11.957 2.164 49.212 1.00 93.44 347 LEU A C 1
ATOM 2832 O O . LEU A 1 347 ? -11.593 2.999 50.040 1.00 93.44 347 LEU A O 1
ATOM 2836 N N . ASN A 1 348 ? -13.247 1.911 48.973 1.00 93.94 348 ASN A N 1
ATOM 2837 C CA . ASN A 1 348 ? -14.337 2.634 49.625 1.00 93.94 348 ASN A CA 1
ATOM 2838 C C . ASN A 1 348 ? -14.247 2.541 51.154 1.00 93.94 348 ASN A C 1
ATOM 2840 O O . ASN A 1 348 ? -14.344 3.550 51.852 1.00 93.94 348 ASN A O 1
ATOM 2844 N N . ASN A 1 349 ? -14.010 1.337 51.682 1.00 92.75 349 ASN A N 1
ATOM 2845 C CA . ASN A 1 349 ? -13.872 1.124 53.121 1.00 92.75 349 ASN A CA 1
ATOM 2846 C C . ASN A 1 349 ? -12.661 1.870 53.700 1.00 92.75 349 ASN A C 1
ATOM 2848 O O . ASN A 1 349 ? -12.773 2.466 54.770 1.00 92.75 349 ASN A O 1
ATOM 2852 N N . LYS A 1 350 ? -11.517 1.873 53.004 1.00 92.50 350 LYS A N 1
ATOM 2853 C CA . LYS A 1 350 ? -10.316 2.601 53.446 1.00 92.50 350 LYS A CA 1
ATOM 2854 C C . LYS A 1 350 ? -10.531 4.111 53.466 1.00 92.50 350 LYS A C 1
ATOM 2856 O O . LYS A 1 350 ? -10.147 4.756 54.438 1.00 92.50 350 LYS A O 1
ATOM 2861 N N . ILE A 1 351 ? -11.189 4.661 52.446 1.00 90.44 351 ILE A N 1
ATOM 2862 C CA . ILE A 1 351 ? -11.501 6.093 52.376 1.00 90.44 351 ILE A CA 1
ATOM 2863 C C . ILE A 1 351 ? -12.471 6.497 53.495 1.00 90.44 351 ILE A C 1
ATOM 2865 O O . ILE A 1 351 ? -12.218 7.473 54.198 1.00 90.44 351 ILE A O 1
ATOM 2869 N N . ILE A 1 352 ? -13.535 5.718 53.729 1.00 90.38 352 ILE A N 1
ATOM 2870 C CA . ILE A 1 352 ? -14.503 5.981 54.811 1.00 90.38 352 ILE A CA 1
ATOM 2871 C C . ILE A 1 352 ? -13.837 5.906 56.196 1.00 90.38 352 ILE A C 1
ATOM 2873 O O . ILE A 1 352 ? -14.162 6.699 57.079 1.00 90.38 352 ILE A O 1
ATOM 2877 N N . ASN A 1 353 ? -12.883 4.991 56.383 1.00 91.12 353 ASN A N 1
ATOM 2878 C CA . ASN A 1 353 ? -12.135 4.833 57.633 1.00 91.12 353 ASN A CA 1
ATOM 2879 C C . ASN A 1 353 ? -10.949 5.809 57.781 1.00 91.12 353 ASN A C 1
ATOM 2881 O O . ASN A 1 353 ? -10.213 5.712 58.762 1.00 91.12 353 ASN A O 1
ATOM 2885 N N . MET A 1 354 ? -10.764 6.748 56.843 1.00 86.69 354 MET A N 1
ATOM 2886 C CA . MET A 1 354 ? -9.663 7.724 56.814 1.00 86.69 354 MET A CA 1
ATOM 2887 C C . MET A 1 354 ? -8.251 7.104 56.739 1.00 86.69 354 MET A C 1
ATOM 2889 O O . MET A 1 354 ? -7.275 7.697 57.196 1.00 86.69 354 MET A O 1
ATOM 2893 N N . GLU A 1 355 ? -8.105 5.927 56.123 1.00 90.62 355 GLU A N 1
ATOM 2894 C CA . GLU A 1 355 ? -6.804 5.294 55.854 1.00 90.62 355 GLU A CA 1
ATOM 2895 C C . GLU A 1 355 ? -6.182 5.803 54.535 1.00 90.62 355 GLU A C 1
ATOM 2897 O O . GLU A 1 355 ? -5.973 5.035 53.592 1.00 90.62 355 GLU A O 1
ATOM 2902 N N . LEU A 1 356 ? -5.895 7.108 54.455 1.00 86.88 356 LEU A N 1
ATOM 2903 C CA . LEU A 1 356 ? -5.552 7.795 53.197 1.00 86.88 356 LEU A CA 1
ATOM 2904 C C . LEU A 1 356 ? -4.271 7.264 52.519 1.00 86.88 356 LEU A C 1
ATOM 2906 O O . LEU A 1 356 ? -4.300 6.981 51.324 1.00 86.88 356 LEU A O 1
ATOM 2910 N N . ASP A 1 357 ? -3.192 7.006 53.269 1.00 86.31 357 ASP A N 1
ATOM 2911 C CA . ASP A 1 357 ? -1.933 6.460 52.715 1.00 86.31 357 ASP A CA 1
ATOM 2912 C C . ASP A 1 357 ? -2.117 5.078 52.060 1.00 86.31 357 ASP A C 1
ATOM 2914 O O . ASP A 1 357 ? -1.452 4.721 51.083 1.00 86.31 357 ASP A O 1
ATOM 2918 N N . ASN A 1 358 ? -2.997 4.253 52.635 1.00 88.81 358 ASN A N 1
ATOM 2919 C CA . ASN A 1 358 ? -3.307 2.930 52.100 1.00 88.81 358 ASN A CA 1
ATOM 2920 C C . ASN A 1 358 ? -4.289 3.024 50.930 1.00 88.81 358 ASN A C 1
ATOM 2922 O O . ASN A 1 358 ? -4.219 2.189 50.031 1.00 88.81 358 ASN A O 1
ATOM 2926 N N . ALA A 1 359 ? -5.193 4.008 50.948 1.00 89.50 359 ALA A N 1
ATOM 2927 C CA . ALA A 1 359 ? -6.098 4.289 49.843 1.00 89.50 359 ALA A CA 1
ATOM 2928 C C . ALA A 1 359 ? -5.326 4.767 48.604 1.00 89.50 359 ALA A C 1
ATOM 2930 O O . ALA A 1 359 ? -5.580 4.260 47.520 1.00 89.50 359 ALA A O 1
ATOM 2931 N N . GLN A 1 360 ? -4.327 5.642 48.759 1.00 91.12 360 GLN A N 1
ATOM 2932 C CA . GLN A 1 360 ? -3.491 6.112 47.646 1.00 91.12 360 GLN A CA 1
ATOM 2933 C C . GLN A 1 360 ? -2.780 4.950 46.931 1.00 91.12 360 GLN A C 1
ATOM 2935 O O . GLN A 1 360 ? -2.870 4.830 45.714 1.00 91.12 360 GLN A O 1
ATOM 2940 N N . LYS A 1 361 ? -2.181 4.015 47.684 1.00 92.94 361 LYS A N 1
ATOM 2941 C CA . LYS A 1 361 ? -1.553 2.806 47.109 1.00 92.94 361 LYS A CA 1
ATOM 2942 C C . LYS A 1 361 ? -2.544 1.906 46.374 1.00 92.94 361 LYS A C 1
ATOM 2944 O O . LYS A 1 361 ? -2.193 1.302 45.365 1.00 92.94 361 LYS A O 1
ATOM 2949 N N . ASP A 1 362 ? -3.759 1.769 46.898 1.00 92.56 362 ASP A N 1
ATOM 2950 C CA . ASP A 1 362 ? -4.805 0.996 46.229 1.00 92.56 362 ASP A CA 1
ATOM 2951 C C . ASP A 1 362 ? -5.252 1.676 44.931 1.00 92.56 362 ASP A C 1
ATOM 2953 O O . ASP A 1 362 ? -5.494 0.986 43.942 1.00 92.56 362 ASP A O 1
ATOM 2957 N N . ILE A 1 363 ? -5.321 3.012 44.912 1.00 93.06 363 ILE A N 1
ATOM 2958 C CA . ILE A 1 363 ? -5.629 3.781 43.704 1.00 93.06 363 ILE A CA 1
ATOM 2959 C C . ILE A 1 363 ? -4.527 3.598 42.653 1.00 93.06 363 ILE A C 1
ATOM 2961 O O . ILE A 1 363 ? -4.851 3.328 41.498 1.00 93.06 363 ILE A O 1
ATOM 2965 N N . ASP A 1 364 ? -3.248 3.642 43.037 1.00 93.19 364 ASP A N 1
ATOM 2966 C CA . ASP A 1 364 ? -2.131 3.374 42.116 1.00 93.19 364 ASP A CA 1
ATOM 2967 C C . ASP A 1 364 ? -2.258 1.986 41.458 1.00 93.19 364 ASP A C 1
ATOM 2969 O O . ASP A 1 364 ? -2.102 1.836 40.245 1.00 93.19 364 ASP A O 1
ATOM 2973 N N . ILE A 1 365 ? -2.617 0.963 42.244 1.00 93.50 365 ILE A N 1
ATOM 2974 C CA . ILE A 1 365 ? -2.864 -0.398 41.738 1.00 93.50 365 ILE A CA 1
ATOM 2975 C C . ILE A 1 365 ? -4.087 -0.432 40.809 1.00 93.50 365 ILE A C 1
ATOM 2977 O O . ILE A 1 365 ? -4.083 -1.138 39.796 1.00 93.50 365 ILE A O 1
ATOM 2981 N N . LEU A 1 366 ? -5.154 0.297 41.146 1.00 94.25 366 LEU A N 1
ATOM 2982 C CA . LEU A 1 366 ? -6.342 0.402 40.301 1.00 94.25 366 LEU A CA 1
ATOM 2983 C C . LEU A 1 366 ? -6.028 1.090 38.974 1.00 94.25 366 LEU A C 1
ATOM 2985 O O . LEU A 1 366 ? -6.530 0.627 37.956 1.00 94.25 366 LEU A O 1
ATOM 2989 N N . PHE A 1 367 ? -5.169 2.110 38.940 1.00 94.31 367 PHE A N 1
ATOM 2990 C CA . PHE A 1 367 ? -4.742 2.734 37.687 1.00 94.31 367 PHE A CA 1
ATOM 2991 C C . PHE A 1 367 ? -4.046 1.754 36.751 1.00 94.31 367 PHE A C 1
ATOM 2993 O O . PHE A 1 367 ? -4.374 1.708 35.564 1.00 94.31 367 PHE A O 1
ATOM 3000 N N . GLU A 1 368 ? -3.128 0.938 37.274 1.00 93.38 368 GLU A N 1
ATOM 3001 C CA . GLU A 1 368 ? -2.460 -0.093 36.476 1.00 93.38 368 GLU A CA 1
ATOM 3002 C C . GLU A 1 368 ? -3.485 -1.055 35.863 1.00 93.38 368 GLU A C 1
ATOM 3004 O O . GLU A 1 368 ? -3.469 -1.288 34.653 1.00 93.38 368 GLU A O 1
ATOM 3009 N N . LYS A 1 369 ? -4.436 -1.546 36.667 1.00 94.38 369 LYS A N 1
ATOM 3010 C CA . LYS A 1 369 ? -5.482 -2.473 36.207 1.00 94.38 369 LYS A CA 1
ATOM 3011 C C . LYS A 1 369 ? -6.465 -1.824 35.226 1.00 94.38 369 LYS A C 1
ATOM 3013 O O . LYS A 1 369 ? -6.817 -2.439 34.223 1.00 94.38 369 LYS A O 1
ATOM 3018 N N . LEU A 1 370 ? -6.902 -0.593 35.490 1.00 93.44 370 LEU A N 1
ATOM 3019 C CA . LEU A 1 370 ? -7.823 0.152 34.626 1.00 93.44 370 LEU A CA 1
ATOM 3020 C C . LEU A 1 370 ? -7.175 0.518 33.290 1.00 93.44 370 LEU A C 1
ATOM 3022 O O . LEU A 1 370 ? -7.866 0.546 32.280 1.00 93.44 370 LEU A O 1
ATOM 3026 N N . SER A 1 371 ? -5.854 0.720 33.242 1.00 91.38 371 SER A N 1
ATOM 3027 C CA . SER A 1 371 ? -5.142 0.999 31.987 1.00 91.38 371 SER A CA 1
ATOM 3028 C C . SER A 1 371 ? -5.217 -0.147 30.964 1.00 91.38 371 SER A C 1
ATOM 3030 O O . SER A 1 371 ? -5.053 0.082 29.763 1.00 91.38 371 SER A O 1
ATOM 3032 N N . GLU A 1 372 ? -5.496 -1.375 31.419 1.00 92.06 372 GLU A N 1
ATOM 3033 C CA . GLU A 1 372 ? -5.713 -2.547 30.563 1.00 92.06 372 GLU A CA 1
ATOM 3034 C C . GLU A 1 372 ? -7.169 -2.683 30.079 1.00 92.06 372 GLU A C 1
ATOM 3036 O O . GLU A 1 372 ? -7.444 -3.498 29.195 1.00 92.06 372 GLU A O 1
ATOM 3041 N N . ILE A 1 373 ? -8.099 -1.893 30.630 1.00 94.00 373 ILE A N 1
ATOM 3042 C CA . ILE A 1 373 ? -9.537 -1.946 30.346 1.00 94.00 373 ILE A CA 1
ATOM 3043 C C . ILE A 1 373 ? -9.916 -0.764 29.455 1.00 94.00 373 ILE A C 1
ATOM 3045 O O . ILE A 1 373 ? -9.664 0.399 29.756 1.00 94.00 373 ILE A O 1
ATOM 3049 N N . SER A 1 374 ? -10.566 -1.044 28.329 1.00 92.50 374 SER A N 1
ATOM 3050 C CA . SER A 1 374 ? -10.943 0.021 27.403 1.00 92.50 374 SER A CA 1
ATOM 3051 C C . SER A 1 374 ? -12.083 0.909 27.932 1.00 92.50 374 SER A C 1
ATOM 3053 O O . SER A 1 374 ? -13.114 0.432 28.420 1.00 92.50 374 SER A O 1
ATOM 3055 N N . GLY A 1 375 ? -11.932 2.226 27.749 1.00 88.25 375 GLY A N 1
ATOM 3056 C CA . GLY A 1 375 ? -12.994 3.216 27.955 1.00 88.25 375 GLY A CA 1
ATOM 3057 C C . GLY A 1 375 ? -13.284 3.569 29.413 1.00 88.25 375 GLY A C 1
ATOM 3058 O O . GLY A 1 375 ? -14.411 3.957 29.703 1.00 88.25 375 GLY A O 1
ATOM 3059 N N . THR A 1 376 ? -12.310 3.410 30.311 1.00 91.44 376 THR A N 1
ATOM 3060 C CA . THR A 1 376 ? -12.405 3.763 31.740 1.00 91.44 376 THR A CA 1
ATOM 3061 C C . THR A 1 376 ? -11.793 5.132 32.059 1.00 91.44 376 THR A C 1
ATOM 3063 O O . THR A 1 376 ? -11.520 5.416 33.219 1.00 91.44 376 THR A O 1
ATOM 3066 N N . ASP A 1 377 ? -11.569 5.987 31.055 1.00 90.94 377 ASP A N 1
ATOM 3067 C CA . ASP A 1 377 ? -10.878 7.276 31.218 1.00 90.94 377 ASP A CA 1
ATOM 3068 C C . ASP A 1 377 ? -11.571 8.195 32.239 1.00 90.94 377 ASP A C 1
ATOM 3070 O O . ASP A 1 377 ? -10.910 8.816 33.066 1.00 90.94 377 ASP A O 1
ATOM 3074 N N . GLU A 1 378 ? -12.906 8.249 32.236 1.00 90.50 378 GLU A N 1
ATOM 3075 C CA . GLU A 1 378 ? -13.666 9.036 33.218 1.00 90.50 378 GLU A CA 1
ATOM 3076 C C . GLU A 1 378 ? -13.513 8.497 34.644 1.00 90.50 378 GLU A C 1
ATOM 3078 O O . GLU A 1 378 ? -13.386 9.274 35.589 1.00 90.50 378 GLU A O 1
ATOM 3083 N N . LEU A 1 379 ? -13.468 7.171 34.796 1.00 92.62 379 LEU A N 1
ATOM 3084 C CA . LEU A 1 379 ? -13.247 6.521 36.084 1.00 92.62 379 LEU A CA 1
ATOM 3085 C C . LEU A 1 379 ? -11.831 6.793 36.599 1.00 92.62 379 LEU A C 1
ATOM 3087 O O . LEU A 1 379 ? -11.664 7.136 37.766 1.00 92.62 379 LEU A O 1
ATOM 3091 N N . SER A 1 380 ? -10.832 6.719 35.717 1.00 93.25 380 SER A N 1
ATOM 3092 C CA . SER A 1 380 ? -9.452 7.102 36.019 1.00 93.25 380 SER A CA 1
ATOM 3093 C C . SER A 1 380 ? -9.364 8.563 36.473 1.00 93.25 380 SER A C 1
ATOM 3095 O O . SER A 1 380 ? -8.787 8.837 37.519 1.00 93.25 380 SER A O 1
ATOM 3097 N N . ASN A 1 381 ? -10.020 9.493 35.770 1.00 93.31 381 ASN A N 1
ATOM 3098 C CA . ASN A 1 381 ? -10.043 10.904 36.170 1.00 93.31 381 ASN A CA 1
ATOM 3099 C C . ASN A 1 381 ? -10.661 11.103 37.567 1.00 93.31 381 ASN A C 1
ATOM 3101 O O . ASN A 1 381 ? -10.187 11.931 38.339 1.00 93.31 381 ASN A O 1
ATOM 3105 N N . LYS A 1 382 ? -11.694 10.327 37.928 1.00 93.12 382 LYS A N 1
ATOM 3106 C CA . LYS A 1 382 ? -12.294 10.386 39.272 1.00 93.12 382 LYS A CA 1
ATOM 3107 C C . LYS A 1 382 ? -11.387 9.834 40.365 1.00 93.12 382 LYS A C 1
ATOM 3109 O O . LYS A 1 382 ? -11.412 10.338 41.483 1.00 93.12 382 LYS A O 1
ATOM 3114 N N . LEU A 1 383 ? -10.574 8.831 40.055 1.00 93.44 383 LEU A N 1
ATOM 3115 C CA . LEU A 1 383 ? -9.533 8.362 40.965 1.00 93.44 383 LEU A CA 1
ATOM 3116 C C . LEU A 1 383 ? -8.406 9.401 41.123 1.00 93.44 383 LEU A C 1
ATOM 3118 O O . LEU A 1 383 ? -7.931 9.613 42.239 1.00 93.44 383 LEU A O 1
ATOM 3122 N N . ASP A 1 384 ? -8.045 10.108 40.047 1.00 93.69 384 ASP A N 1
ATOM 3123 C CA . ASP A 1 384 ? -7.066 11.206 40.075 1.00 93.69 384 ASP A CA 1
ATOM 3124 C C . ASP A 1 384 ? -7.561 12.388 40.924 1.00 93.69 384 ASP A C 1
ATOM 3126 O O . ASP A 1 384 ? -6.777 12.994 41.661 1.00 93.69 384 ASP A O 1
ATOM 3130 N N . ASP A 1 385 ? -8.863 12.695 40.877 1.00 92.12 385 ASP A N 1
ATOM 3131 C CA . ASP A 1 385 ? -9.492 13.709 41.733 1.00 92.12 385 ASP A CA 1
ATOM 3132 C C . ASP A 1 385 ? -9.333 13.361 43.228 1.00 92.12 385 ASP A C 1
ATOM 3134 O O . ASP A 1 385 ? -9.080 14.250 44.047 1.00 92.12 385 ASP A O 1
ATOM 3138 N N . ILE A 1 386 ? -9.434 12.071 43.585 1.00 92.06 386 ILE A N 1
ATOM 3139 C CA . ILE A 1 386 ? -9.242 11.585 44.961 1.00 92.06 386 ILE A CA 1
ATOM 3140 C C . ILE A 1 386 ? -7.781 11.743 45.387 1.00 92.06 386 ILE A C 1
ATOM 3142 O O . ILE A 1 386 ? -7.534 12.309 46.451 1.00 92.06 386 ILE A O 1
ATOM 3146 N N . ILE A 1 387 ? -6.816 11.302 44.569 1.00 92.00 387 ILE A N 1
ATOM 3147 C CA . ILE A 1 387 ? -5.383 11.487 44.868 1.00 92.00 387 ILE A CA 1
ATOM 3148 C C . ILE A 1 387 ? -5.062 12.971 45.033 1.00 92.00 387 ILE A C 1
ATOM 3150 O O . ILE A 1 387 ? -4.452 13.369 46.021 1.00 92.00 387 ILE A O 1
ATOM 3154 N N . SER A 1 388 ? -5.541 13.808 44.112 1.00 90.50 388 SER A N 1
ATOM 3155 C CA . SER A 1 388 ? -5.312 15.254 44.150 1.00 90.50 388 SER A CA 1
ATOM 3156 C C . SER A 1 388 ? -5.877 15.913 45.413 1.00 90.50 388 SER A C 1
ATOM 3158 O O . SER A 1 388 ? -5.353 16.931 45.859 1.00 90.50 388 SER A O 1
ATOM 3160 N N . ALA A 1 389 ? -6.953 15.361 45.983 1.00 89.00 389 ALA A N 1
ATOM 3161 C CA . ALA A 1 389 ? -7.533 15.820 47.244 1.00 89.00 389 ALA A CA 1
ATOM 3162 C C . ALA A 1 389 ? -6.818 15.257 48.489 1.00 89.00 389 ALA A C 1
ATOM 3164 O O . ALA A 1 389 ? -6.883 15.878 49.547 1.00 89.00 389 ALA A O 1
ATOM 3165 N N . ILE A 1 390 ? -6.143 14.109 48.380 1.00 88.69 390 ILE A N 1
ATOM 3166 C CA . ILE A 1 390 ? -5.290 13.548 49.442 1.00 88.69 390 ILE A CA 1
ATOM 3167 C C . ILE A 1 390 ? -3.967 14.321 49.530 1.00 88.69 390 ILE A C 1
ATOM 3169 O O . ILE A 1 390 ? -3.525 14.654 50.626 1.00 88.69 390 ILE A O 1
ATOM 3173 N N . ASP A 1 391 ? -3.367 14.644 48.383 1.00 87.81 391 ASP A N 1
ATOM 3174 C CA . ASP A 1 391 ? -2.062 15.309 48.286 1.00 87.81 391 ASP A CA 1
ATOM 3175 C C . ASP A 1 391 ? -2.131 16.841 48.494 1.00 87.81 391 ASP A C 1
ATOM 3177 O O . ASP A 1 391 ? -1.104 17.522 48.427 1.00 87.81 391 ASP A O 1
ATOM 3181 N N . SER A 1 392 ? -3.318 17.422 48.715 1.00 86.62 392 SER A N 1
ATOM 3182 C CA . SER A 1 392 ? -3.473 18.874 48.866 1.00 86.62 392 SER A CA 1
ATOM 3183 C C . SER A 1 392 ? -2.947 19.400 50.206 1.00 86.62 392 SER A C 1
ATOM 3185 O O . SER A 1 392 ? -3.122 18.774 51.248 1.00 86.62 392 SER A O 1
ATOM 3187 N N . ASP A 1 393 ? -2.371 20.612 50.189 1.00 74.75 393 ASP A N 1
ATOM 3188 C CA . ASP A 1 393 ? -1.811 21.279 51.382 1.00 74.75 393 ASP A CA 1
ATOM 3189 C C . ASP A 1 393 ? -2.826 21.399 52.541 1.00 74.75 393 ASP A C 1
ATOM 3191 O O . ASP A 1 393 ? -2.456 21.326 53.714 1.00 74.75 393 ASP A O 1
ATOM 3195 N N . GLU A 1 394 ? -4.112 21.562 52.213 1.00 81.38 394 GLU A N 1
ATOM 3196 C CA . GLU A 1 394 ? -5.239 21.475 53.146 1.00 81.38 394 GLU A CA 1
ATOM 3197 C C . GLU A 1 394 ? -6.127 20.291 52.743 1.00 81.38 394 GLU A C 1
ATOM 3199 O O . GLU A 1 394 ? -6.756 20.314 51.683 1.00 81.38 394 GLU A O 1
ATOM 3204 N N . VAL A 1 395 ? -6.161 19.241 53.568 1.00 80.38 395 VAL A N 1
ATOM 3205 C CA . VAL A 1 395 ? -6.937 18.022 53.289 1.00 80.38 395 VAL A CA 1
ATOM 3206 C C . VAL A 1 395 ? -8.418 18.267 53.579 1.00 80.38 395 VAL A C 1
ATOM 3208 O O . VAL A 1 395 ? -8.826 18.418 54.734 1.00 80.38 395 VAL A O 1
ATOM 3211 N N . ASP A 1 396 ? -9.232 18.275 52.524 1.00 85.50 396 ASP A N 1
ATOM 3212 C CA . ASP A 1 396 ? -10.689 18.369 52.609 1.00 85.50 396 ASP A CA 1
ATOM 3213 C C . ASP A 1 396 ? -11.318 16.967 52.573 1.00 85.50 396 ASP A C 1
ATOM 3215 O O . ASP A 1 396 ? -11.550 16.374 51.515 1.00 85.50 396 ASP A O 1
ATOM 3219 N N . ASN A 1 397 ? -11.611 16.436 53.761 1.00 85.06 397 ASN A N 1
ATOM 3220 C CA . ASN A 1 397 ? -12.219 15.114 53.912 1.00 85.06 397 ASN A CA 1
ATOM 3221 C C . ASN A 1 397 ? -13.608 15.012 53.257 1.00 85.06 397 ASN A C 1
ATOM 3223 O O . ASN A 1 397 ? -13.974 13.931 52.797 1.00 85.06 397 ASN A O 1
ATOM 3227 N N . GLU A 1 398 ? -14.388 16.100 53.194 1.00 86.50 398 GLU A N 1
ATOM 3228 C CA . GLU A 1 398 ? -15.706 16.072 52.545 1.00 86.50 398 GLU A CA 1
ATOM 3229 C C . GLU A 1 398 ? -15.552 15.888 51.034 1.00 86.50 398 GLU A C 1
ATOM 3231 O O . GLU A 1 398 ? -16.275 15.092 50.430 1.00 86.50 398 GLU A O 1
ATOM 3236 N N . LYS A 1 399 ? -14.555 16.553 50.440 1.00 88.69 399 LYS A N 1
ATOM 3237 C CA . LYS A 1 399 ? -14.221 16.428 49.018 1.00 88.69 399 LYS A CA 1
ATOM 3238 C C . LYS A 1 399 ? -13.679 15.045 48.647 1.00 88.69 399 LYS A C 1
ATOM 3240 O O . LYS A 1 399 ? -14.009 14.528 47.579 1.00 88.69 399 LYS A O 1
ATOM 3245 N N . ILE A 1 400 ? -12.873 14.423 49.509 1.00 89.12 400 ILE A N 1
ATOM 3246 C CA . ILE A 1 400 ? -12.379 13.051 49.294 1.00 89.12 400 ILE A CA 1
ATOM 3247 C C . ILE A 1 400 ? -13.553 12.064 49.295 1.00 89.12 400 ILE A C 1
ATOM 3249 O O . ILE A 1 400 ? -13.682 11.237 48.390 1.00 89.12 400 ILE A O 1
ATOM 3253 N N . VAL A 1 401 ? -14.440 12.164 50.291 1.00 90.88 401 VAL A N 1
ATOM 3254 C CA . VAL A 1 401 ? -15.598 11.268 50.417 1.00 90.88 401 VAL A CA 1
ATOM 3255 C C . VAL A 1 401 ? -16.585 11.465 49.265 1.00 90.88 401 VAL A C 1
ATOM 3257 O O . VAL A 1 401 ? -17.094 10.472 48.739 1.00 90.88 401 VAL A O 1
ATOM 3260 N N . SER A 1 402 ? -16.837 12.707 48.832 1.00 91.75 402 SER A N 1
ATOM 3261 C CA . SER A 1 402 ? -17.719 12.978 47.690 1.00 91.75 402 SER A CA 1
ATOM 3262 C C . SER A 1 402 ? -17.148 12.432 46.380 1.00 91.75 402 SER A C 1
ATOM 3264 O O . SER A 1 402 ? -17.862 11.742 45.654 1.00 91.75 402 SER A O 1
ATOM 3266 N N . SER A 1 403 ? -15.854 12.644 46.122 1.00 91.12 403 SER A N 1
ATOM 3267 C CA . SER A 1 403 ? -15.172 12.135 44.924 1.00 91.12 403 SER A CA 1
ATOM 3268 C C . SER A 1 403 ? -15.147 10.603 44.900 1.00 91.12 403 SER A C 1
ATOM 3270 O O . SER A 1 403 ? -15.381 9.994 43.859 1.00 91.12 403 SER A O 1
ATOM 3272 N N . ASN A 1 404 ? -14.959 9.958 46.059 1.00 93.31 404 ASN A N 1
ATOM 3273 C CA . ASN A 1 404 ? -15.081 8.506 46.188 1.00 93.31 404 ASN A CA 1
ATOM 3274 C C . ASN A 1 404 ? -16.511 8.019 45.908 1.00 93.31 404 ASN A C 1
ATOM 3276 O O . ASN A 1 404 ? -16.683 7.053 45.172 1.00 93.31 404 ASN A O 1
ATOM 3280 N N . TYR A 1 405 ? -17.546 8.687 46.426 1.00 93.50 405 TYR A N 1
ATOM 3281 C CA . TYR A 1 405 ? -18.931 8.325 46.107 1.00 93.50 405 TYR A CA 1
ATOM 3282 C C . TYR A 1 405 ? -19.221 8.431 44.601 1.00 93.50 405 TYR A C 1
ATOM 3284 O O . TYR A 1 405 ? -19.826 7.526 44.026 1.00 93.50 405 TYR A O 1
ATOM 3292 N N . GLU A 1 406 ? -18.753 9.499 43.950 1.00 94.19 406 GLU A N 1
ATOM 3293 C CA . GLU A 1 406 ? -18.863 9.665 42.496 1.00 94.19 406 GLU A CA 1
ATOM 3294 C C . GLU A 1 406 ? -18.136 8.545 41.738 1.00 94.19 406 GLU A C 1
ATOM 3296 O O . GLU A 1 406 ? -18.719 7.958 40.827 1.00 94.19 406 GLU A O 1
ATOM 3301 N N . ALA A 1 407 ? -16.911 8.191 42.145 1.00 94.44 407 ALA A N 1
ATOM 3302 C CA . ALA A 1 407 ? -16.150 7.093 41.548 1.00 94.44 407 ALA A CA 1
ATOM 3303 C C . ALA A 1 407 ? -16.865 5.738 41.697 1.00 94.44 407 ALA A C 1
ATOM 3305 O O . ALA A 1 407 ? -16.940 4.972 40.738 1.00 94.44 407 ALA A O 1
ATOM 3306 N N . GLN A 1 408 ? -17.443 5.452 42.870 1.00 94.94 408 GLN A N 1
ATOM 3307 C CA . GLN A 1 408 ? -18.219 4.229 43.114 1.00 94.94 408 GLN A CA 1
ATOM 3308 C C . GLN A 1 408 ? -19.502 4.191 42.280 1.00 94.94 408 GLN A C 1
ATOM 3310 O O . GLN A 1 408 ? -19.852 3.149 41.725 1.00 94.94 408 GLN A O 1
ATOM 3315 N N . SER A 1 409 ? -20.216 5.317 42.179 1.00 94.56 409 SER A N 1
ATOM 3316 C CA . SER A 1 409 ? -21.408 5.417 41.331 1.00 94.56 409 SER A CA 1
ATOM 3317 C C . SER A 1 409 ? -21.047 5.148 39.872 1.00 94.56 409 SER A C 1
ATOM 3319 O O . SER A 1 409 ? -21.652 4.280 39.247 1.00 94.56 409 SER A O 1
ATOM 3321 N N . LEU A 1 410 ? -20.010 5.820 39.366 1.00 94.31 410 LEU A N 1
ATOM 3322 C CA . LEU A 1 410 ? -19.551 5.682 37.988 1.00 94.31 410 LEU A CA 1
ATOM 3323 C C . LEU A 1 410 ? -19.075 4.256 37.680 1.00 94.31 410 LEU A C 1
ATOM 3325 O O . LEU A 1 410 ? -19.423 3.708 36.639 1.00 94.31 410 LEU A O 1
ATOM 3329 N N . PHE A 1 411 ? -18.336 3.622 38.596 1.00 95.81 411 PHE A N 1
ATOM 3330 C CA . PHE A 1 411 ? -17.925 2.223 38.462 1.00 95.81 411 PHE A CA 1
ATOM 3331 C C . PHE A 1 411 ? -19.132 1.282 38.332 1.00 95.81 411 PHE A C 1
ATOM 3333 O O . PHE A 1 411 ? -19.173 0.435 37.437 1.00 95.81 411 PHE A O 1
ATOM 3340 N N . ASN A 1 412 ? -20.138 1.443 39.196 1.00 94.38 412 ASN A N 1
ATOM 3341 C CA . ASN A 1 412 ? -21.346 0.620 39.157 1.00 94.38 412 ASN A CA 1
ATOM 3342 C C . ASN A 1 412 ? -22.151 0.836 37.869 1.00 94.38 412 ASN A C 1
ATOM 3344 O O . ASN A 1 412 ? -22.651 -0.133 37.288 1.00 94.38 412 ASN A O 1
ATOM 3348 N N . ASP A 1 413 ? -22.255 2.082 37.407 1.00 93.44 413 ASP A N 1
ATOM 3349 C CA . ASP A 1 413 ? -22.915 2.417 36.147 1.00 93.44 413 ASP A CA 1
ATOM 3350 C C . ASP A 1 413 ? -22.174 1.789 34.956 1.00 93.44 413 ASP A C 1
ATOM 3352 O O . ASP A 1 413 ? -22.812 1.137 34.120 1.00 93.44 413 ASP A O 1
ATOM 3356 N N . GLU A 1 414 ? -20.838 1.880 34.933 1.00 94.31 414 GLU A N 1
ATOM 3357 C CA . GLU A 1 414 ? -19.968 1.260 33.927 1.00 94.31 414 GLU A CA 1
ATOM 3358 C C . GLU A 1 414 ? -20.148 -0.262 33.845 1.00 94.31 414 GLU A C 1
ATOM 3360 O O . GLU A 1 414 ? -20.356 -0.822 32.764 1.00 94.31 414 GLU A O 1
ATOM 3365 N N . VAL A 1 415 ? -20.136 -0.951 34.989 1.00 95.00 415 VAL A N 1
ATOM 3366 C CA . VAL A 1 415 ? -20.359 -2.404 35.046 1.00 95.00 415 VAL A CA 1
ATOM 3367 C C . VAL A 1 415 ? -21.773 -2.762 34.567 1.00 95.00 415 VAL A C 1
ATOM 3369 O O . VAL A 1 415 ? -21.956 -3.688 33.771 1.00 95.00 415 VAL A O 1
ATOM 3372 N N . ASN A 1 416 ? -22.793 -2.016 34.999 1.00 94.75 416 ASN A N 1
ATOM 3373 C CA . ASN A 1 416 ? -24.195 -2.297 34.685 1.00 94.75 416 ASN A CA 1
ATOM 3374 C C . ASN A 1 416 ? -24.494 -2.183 33.183 1.00 94.75 416 ASN A C 1
ATOM 3376 O O . ASN A 1 416 ? -25.108 -3.087 32.599 1.00 94.75 416 ASN A O 1
ATOM 3380 N N . TRP A 1 417 ? -24.065 -1.094 32.535 1.00 94.88 417 TRP A N 1
ATOM 3381 C CA . TRP A 1 417 ? -24.332 -0.917 31.108 1.00 94.88 417 TRP A CA 1
ATOM 3382 C C . TRP A 1 417 ? -23.549 -1.927 30.261 1.00 94.88 417 TRP A C 1
ATOM 3384 O O . TRP A 1 417 ? -24.122 -2.480 29.316 1.00 94.88 417 TRP A O 1
ATOM 3394 N N . ARG A 1 418 ? -22.290 -2.243 30.616 1.00 95.25 418 ARG A N 1
ATOM 3395 C CA . ARG A 1 418 ? -21.470 -3.243 29.902 1.00 95.25 418 ARG A CA 1
ATOM 3396 C C . ARG A 1 418 ? -22.077 -4.638 29.999 1.00 95.25 418 ARG A C 1
ATOM 3398 O O . ARG A 1 418 ? -22.185 -5.325 28.982 1.00 95.25 418 ARG A O 1
ATOM 3405 N N . ASN A 1 419 ? -22.581 -5.023 31.172 1.00 93.75 419 ASN A N 1
ATOM 3406 C CA . ASN A 1 419 ? -23.253 -6.308 31.372 1.00 93.75 419 ASN A CA 1
ATOM 3407 C C . ASN A 1 419 ? -24.553 -6.425 30.568 1.00 93.75 419 ASN A C 1
ATOM 3409 O O . ASN A 1 419 ? -24.785 -7.437 29.896 1.00 93.75 419 ASN A O 1
ATOM 3413 N N . LYS A 1 420 ? -25.371 -5.367 30.540 1.00 93.94 420 LYS A N 1
ATOM 3414 C CA . LYS A 1 420 ? -26.560 -5.313 29.673 1.00 93.94 420 LYS A CA 1
ATOM 3415 C C . LYS A 1 420 ? -26.188 -5.377 28.190 1.00 93.94 420 LYS A C 1
ATOM 3417 O O . LYS A 1 420 ? -26.813 -6.128 27.441 1.00 93.94 420 LYS A O 1
ATOM 3422 N N . ALA A 1 421 ? -25.163 -4.634 27.767 1.00 94.44 421 ALA A N 1
ATOM 3423 C CA . ALA A 1 421 ? -24.686 -4.616 26.385 1.00 94.44 421 ALA A CA 1
ATOM 3424 C C . ALA A 1 421 ? -24.137 -5.978 25.936 1.00 94.44 421 ALA A C 1
ATOM 3426 O O . ALA A 1 421 ? -24.393 -6.407 24.809 1.00 94.44 421 ALA A O 1
ATOM 3427 N N . SER A 1 422 ? -23.429 -6.684 26.818 1.00 94.00 422 SER A N 1
ATOM 3428 C CA . SER A 1 422 ? -22.909 -8.027 26.553 1.00 94.00 422 SER A CA 1
ATOM 3429 C C . SER A 1 422 ? -24.040 -9.006 26.212 1.00 94.00 422 SER A C 1
ATOM 3431 O O . SER A 1 422 ? -23.957 -9.748 25.235 1.00 94.00 422 SER A O 1
ATOM 3433 N N . GLN A 1 423 ? -25.166 -8.926 26.927 1.00 91.75 423 GLN A N 1
ATOM 3434 C CA . GLN A 1 423 ? -26.323 -9.799 26.702 1.00 91.75 423 GLN A CA 1
ATOM 3435 C C . GLN A 1 423 ? -27.164 -9.407 25.476 1.00 91.75 423 GLN A C 1
ATOM 3437 O O . GLN A 1 423 ? -27.703 -10.275 24.789 1.00 91.75 423 GLN A O 1
ATOM 3442 N N . SER A 1 424 ? -27.320 -8.109 25.197 1.00 92.19 424 SER A N 1
ATOM 3443 C CA . SER A 1 424 ? -28.290 -7.617 24.204 1.00 92.19 424 SER A CA 1
ATOM 3444 C C . SER A 1 424 ? -27.681 -7.226 22.845 1.00 92.19 424 SER A C 1
ATOM 3446 O O . SER A 1 424 ? -28.383 -7.285 21.821 1.00 92.19 424 SER A O 1
ATOM 3448 N N . LEU A 1 425 ? -26.401 -6.824 22.817 1.00 93.75 425 LEU A N 1
ATOM 3449 C CA . LEU A 1 425 ? -25.712 -6.265 21.646 1.00 93.75 425 LEU A CA 1
ATOM 3450 C C . LEU A 1 425 ? -24.554 -7.119 21.129 1.00 93.75 425 LEU A C 1
ATOM 3452 O O . LEU A 1 425 ? -24.346 -7.109 19.916 1.00 93.75 425 LEU A O 1
ATOM 3456 N N . ALA A 1 426 ? -23.819 -7.853 21.973 1.00 92.56 426 ALA A N 1
ATOM 3457 C CA . ALA A 1 426 ? -22.578 -8.527 21.556 1.00 92.56 426 ALA A CA 1
ATOM 3458 C C . ALA A 1 426 ? -22.764 -9.424 20.315 1.00 92.56 426 ALA A C 1
ATOM 3460 O O . ALA A 1 426 ? -22.064 -9.263 19.313 1.00 92.56 426 ALA A O 1
ATOM 3461 N N . ASP A 1 427 ? -23.786 -10.284 20.319 1.00 93.38 427 ASP A N 1
ATOM 3462 C CA . ASP A 1 427 ? -24.108 -11.164 19.186 1.00 93.38 427 ASP A CA 1
ATOM 3463 C C . ASP A 1 427 ? -24.520 -10.399 17.919 1.00 93.38 427 ASP A C 1
ATOM 3465 O O . ASP A 1 427 ? -24.234 -10.821 16.791 1.00 93.38 427 ASP A O 1
ATOM 3469 N N . LYS A 1 428 ? -25.223 -9.271 18.079 1.00 94.88 428 LYS A N 1
ATOM 3470 C CA . LYS A 1 428 ? -25.652 -8.428 16.953 1.00 94.88 428 LYS A CA 1
ATOM 3471 C C . LYS A 1 428 ? -24.453 -7.713 16.338 1.00 94.88 428 LYS A C 1
ATOM 3473 O O . LYS A 1 428 ? -24.330 -7.690 15.113 1.00 94.88 428 LYS A O 1
ATOM 3478 N N . LEU A 1 429 ? -23.557 -7.192 17.175 1.00 95.31 429 LEU A N 1
ATOM 3479 C CA . LEU A 1 429 ? -22.314 -6.548 16.761 1.00 95.31 429 LEU A CA 1
ATOM 3480 C C . LEU A 1 429 ? -21.375 -7.531 16.063 1.00 95.31 429 LEU A C 1
ATOM 3482 O O . LEU A 1 429 ? -20.778 -7.170 15.054 1.00 95.31 429 LEU A O 1
ATOM 3486 N N . GLU A 1 430 ? -21.289 -8.781 16.522 1.00 95.25 430 GLU A N 1
ATOM 3487 C CA . GLU A 1 430 ? -20.482 -9.804 15.852 1.00 95.25 430 GLU A CA 1
ATOM 3488 C C . GLU A 1 430 ? -21.038 -10.140 14.459 1.00 95.25 430 GLU A C 1
ATOM 3490 O O . GLU A 1 430 ? -20.300 -10.160 13.473 1.00 95.25 430 GLU A O 1
ATOM 3495 N N . LYS A 1 431 ? -22.360 -10.324 14.323 1.00 95.12 431 LYS A N 1
ATOM 3496 C CA . LYS A 1 431 ? -23.001 -10.536 13.009 1.00 95.12 431 LYS A CA 1
ATOM 3497 C C . LYS A 1 431 ? -22.810 -9.343 12.069 1.00 95.12 431 LYS A C 1
ATOM 3499 O O . LYS A 1 431 ? -22.589 -9.524 10.866 1.00 95.12 431 LYS A O 1
ATOM 3504 N N . TYR A 1 432 ? -22.894 -8.133 12.610 1.00 95.81 432 TYR A N 1
ATOM 3505 C CA . TYR A 1 432 ? -22.668 -6.903 11.866 1.00 95.81 432 TYR A CA 1
ATOM 3506 C C . TYR A 1 432 ? -21.208 -6.782 11.400 1.00 95.81 432 TYR A C 1
ATOM 3508 O O . TYR A 1 432 ? -20.961 -6.597 10.207 1.00 95.81 432 TYR A O 1
ATOM 3516 N N . ASP A 1 433 ? -20.244 -7.009 12.294 1.00 96.44 433 ASP A N 1
ATOM 3517 C CA . ASP A 1 433 ? -18.814 -7.031 11.980 1.00 96.44 433 ASP A CA 1
ATOM 3518 C C . ASP A 1 433 ? -18.501 -8.051 10.876 1.00 96.44 433 ASP A C 1
ATOM 3520 O O . ASP A 1 433 ? -17.903 -7.712 9.853 1.00 96.44 433 ASP A O 1
ATOM 3524 N N . LEU A 1 434 ? -19.016 -9.281 10.986 1.00 94.94 434 LEU A N 1
ATOM 3525 C CA . LEU A 1 434 ? -18.861 -10.306 9.949 1.00 94.94 434 LEU A CA 1
ATOM 3526 C C . LEU A 1 434 ? -19.376 -9.863 8.570 1.00 94.94 434 LEU A C 1
ATOM 3528 O O . LEU A 1 434 ? -18.819 -10.290 7.555 1.00 94.94 434 LEU A O 1
ATOM 3532 N N . SER A 1 435 ? -20.395 -9.003 8.530 1.00 94.06 435 SER A N 1
ATOM 3533 C CA . SER A 1 435 ? -20.986 -8.484 7.293 1.00 94.06 435 SER A CA 1
ATOM 3534 C C . SER A 1 435 ? -20.140 -7.378 6.654 1.00 94.06 435 SER A C 1
ATOM 3536 O O . SER A 1 435 ? -20.100 -7.264 5.425 1.00 94.06 435 SER A O 1
ATOM 3538 N N . ILE A 1 436 ? -19.428 -6.579 7.458 1.00 94.81 436 ILE A N 1
ATOM 3539 C CA . ILE A 1 436 ? -18.678 -5.409 6.973 1.00 94.81 436 ILE A CA 1
ATOM 3540 C C . ILE A 1 436 ? -17.151 -5.589 6.968 1.00 94.81 436 ILE A C 1
ATOM 3542 O O . ILE A 1 436 ? -16.452 -4.823 6.296 1.00 94.81 436 ILE A O 1
ATOM 3546 N N . LYS A 1 437 ? -16.601 -6.598 7.656 1.00 94.81 437 LYS A N 1
ATOM 3547 C CA . LYS A 1 437 ? -15.146 -6.811 7.801 1.00 94.81 437 LYS A CA 1
ATOM 3548 C C . LYS A 1 437 ? -14.408 -6.963 6.473 1.00 94.81 437 LYS A C 1
ATOM 3550 O O . LYS A 1 437 ? -13.282 -6.500 6.328 1.00 94.81 437 LYS A O 1
ATOM 3555 N N . ASP A 1 438 ? -15.045 -7.577 5.474 1.00 92.50 438 ASP A N 1
ATOM 3556 C CA . ASP A 1 438 ? -14.444 -7.840 4.159 1.00 92.50 438 ASP A CA 1
ATOM 3557 C C . ASP A 1 438 ? -14.631 -6.675 3.168 1.00 92.50 438 ASP A C 1
ATOM 3559 O O . ASP A 1 438 ? -14.152 -6.733 2.028 1.00 92.50 438 ASP A O 1
ATOM 3563 N N . THR A 1 439 ? -15.311 -5.607 3.596 1.00 93.12 439 THR A N 1
ATOM 3564 C CA . THR A 1 439 ? -15.558 -4.393 2.815 1.00 93.12 439 THR A CA 1
ATOM 3565 C C . THR A 1 439 ? -15.028 -3.167 3.556 1.00 93.12 439 THR A C 1
ATOM 3567 O O . THR A 1 439 ? -13.931 -2.697 3.252 1.00 93.12 439 THR A O 1
ATOM 3570 N N . ILE A 1 440 ? -15.765 -2.667 4.542 1.00 94.56 440 ILE A N 1
ATOM 3571 C CA . ILE A 1 440 ? -15.426 -1.497 5.356 1.00 94.56 440 ILE A CA 1
ATOM 3572 C C . ILE A 1 440 ? -14.175 -1.801 6.189 1.00 94.56 440 ILE A C 1
ATOM 3574 O O . ILE A 1 440 ? -13.156 -1.129 6.047 1.00 94.56 440 ILE A O 1
ATOM 3578 N N . GLY A 1 441 ? -14.179 -2.905 6.934 1.00 95.00 441 GLY A N 1
ATOM 3579 C CA . GLY A 1 441 ? -13.078 -3.258 7.833 1.00 95.00 441 GLY A CA 1
ATOM 3580 C C . GLY A 1 441 ? -11.820 -3.815 7.178 1.00 95.00 441 GLY A C 1
ATOM 3581 O O . GLY A 1 441 ? -10.830 -4.064 7.866 1.00 95.00 441 GLY A O 1
ATOM 3582 N N . LEU A 1 442 ? -11.812 -4.005 5.853 1.00 96.06 442 LEU A N 1
ATOM 3583 C CA . LEU A 1 442 ? -10.810 -4.833 5.174 1.00 96.06 442 LEU A CA 1
ATOM 3584 C C . LEU A 1 442 ? -9.370 -4.355 5.403 1.00 96.06 442 LEU A C 1
ATOM 3586 O O . LEU A 1 442 ? -8.443 -5.160 5.425 1.00 96.06 442 LEU A O 1
ATOM 3590 N N . ARG A 1 443 ? -9.164 -3.039 5.528 1.00 95.94 443 ARG A N 1
ATOM 3591 C CA . ARG A 1 443 ? -7.827 -2.444 5.675 1.00 95.94 443 ARG A CA 1
ATOM 3592 C C . ARG A 1 443 ? -7.237 -2.614 7.070 1.00 95.94 443 ARG A C 1
ATOM 3594 O O . ARG A 1 443 ? -6.015 -2.665 7.169 1.00 95.94 443 ARG A O 1
ATOM 3601 N N . LEU A 1 444 ? -8.092 -2.711 8.084 1.00 95.62 444 LEU A N 1
ATOM 3602 C CA . LEU A 1 444 ? -7.714 -2.873 9.488 1.00 95.62 444 LEU A CA 1
ATOM 3603 C C . LEU A 1 444 ? -7.591 -4.346 9.901 1.00 95.62 444 LEU A C 1
ATOM 3605 O O . LEU A 1 444 ? -7.131 -4.643 10.996 1.00 95.62 444 LEU A O 1
ATOM 3609 N N . GLN A 1 445 ? -7.925 -5.286 9.012 1.00 94.88 445 GLN A N 1
ATOM 3610 C CA . GLN A 1 445 ? -7.676 -6.706 9.257 1.00 94.88 445 GLN A CA 1
ATOM 3611 C C . GLN A 1 445 ? -6.173 -6.983 9.373 1.00 94.88 445 GLN A C 1
ATOM 3613 O O . GLN A 1 445 ? -5.363 -6.397 8.657 1.00 94.88 445 GLN A O 1
ATOM 3618 N N . SER A 1 446 ? -5.789 -7.955 10.199 1.00 93.25 446 SER A N 1
ATOM 3619 C CA . SER A 1 446 ? -4.381 -8.352 10.351 1.00 93.25 446 SER A CA 1
ATOM 3620 C C . SER A 1 446 ? -3.784 -8.947 9.070 1.00 93.25 446 SER A C 1
ATOM 3622 O O . SER A 1 446 ? -2.592 -8.798 8.797 1.00 93.25 446 SER A O 1
ATOM 3624 N N . ARG A 1 447 ? -4.607 -9.618 8.252 1.00 94.31 447 ARG A N 1
ATOM 3625 C CA . ARG A 1 447 ? -4.183 -10.293 7.018 1.00 94.31 447 ARG A CA 1
ATOM 3626 C C . ARG A 1 447 ? -5.302 -10.392 5.989 1.00 94.31 447 ARG A C 1
ATOM 3628 O O . ARG A 1 447 ? -6.480 -10.390 6.327 1.00 94.31 447 ARG A O 1
ATOM 3635 N N . LEU A 1 448 ? -4.915 -10.579 4.729 1.00 95.69 448 LEU A N 1
ATOM 3636 C CA . LEU A 1 448 ? -5.852 -10.909 3.657 1.00 95.69 448 LEU A CA 1
ATOM 3637 C C . LEU A 1 448 ? -6.355 -12.351 3.782 1.00 95.69 448 LEU A C 1
ATOM 3639 O O . LEU A 1 448 ? -5.592 -13.278 4.065 1.00 95.69 448 LEU A O 1
ATOM 3643 N N . THR A 1 449 ? -7.629 -12.567 3.464 1.00 95.06 449 THR A N 1
ATOM 3644 C CA . THR A 1 449 ? -8.160 -13.914 3.242 1.00 95.06 449 THR A CA 1
ATOM 3645 C C . THR A 1 449 ? -7.546 -14.529 1.982 1.00 95.06 449 THR A C 1
ATOM 3647 O O . THR A 1 449 ? -7.107 -13.827 1.067 1.00 95.06 449 THR A O 1
ATOM 3650 N N . LYS A 1 450 ? -7.563 -15.864 1.859 1.00 94.25 450 LYS A N 1
ATOM 3651 C CA . LYS A 1 450 ? -7.044 -16.553 0.657 1.00 94.25 450 LYS A CA 1
ATOM 3652 C C . LYS A 1 450 ? -7.706 -16.056 -0.638 1.00 94.25 450 LYS A C 1
ATOM 3654 O O . LYS A 1 450 ? -7.045 -15.997 -1.674 1.00 94.25 450 LYS A O 1
ATOM 3659 N N . LYS A 1 451 ? -8.999 -15.709 -0.596 1.00 94.50 451 LYS A N 1
ATOM 3660 C CA . LYS A 1 451 ? -9.751 -15.176 -1.745 1.00 94.50 451 LYS A CA 1
ATOM 3661 C C . LYS A 1 451 ? -9.256 -13.778 -2.124 1.00 94.50 451 LYS A C 1
ATOM 3663 O O . LYS A 1 451 ? -8.922 -13.554 -3.287 1.00 94.50 451 LYS A O 1
ATOM 3668 N N . GLN A 1 452 ? -9.136 -12.883 -1.143 1.00 95.94 452 GLN A N 1
ATOM 3669 C CA . GLN A 1 452 ? -8.609 -11.528 -1.337 1.00 95.94 452 GLN A CA 1
ATOM 3670 C C . GLN A 1 452 ? -7.165 -11.562 -1.843 1.00 95.94 452 GLN A C 1
ATOM 3672 O O . GLN A 1 452 ? -6.847 -10.907 -2.831 1.00 95.94 452 GLN A O 1
ATOM 3677 N N . ALA A 1 453 ? -6.311 -12.389 -1.235 1.00 96.50 453 ALA A N 1
ATOM 3678 C CA . ALA A 1 453 ? -4.925 -12.559 -1.650 1.00 96.50 453 ALA A CA 1
ATOM 3679 C C . ALA A 1 453 ? -4.832 -12.981 -3.122 1.00 96.50 453 ALA A C 1
ATOM 3681 O O . ALA A 1 453 ? -4.137 -12.326 -3.888 1.00 96.50 453 ALA A O 1
ATOM 3682 N N . LYS A 1 454 ? -5.598 -13.991 -3.568 1.00 95.94 454 LYS A N 1
ATOM 3683 C CA . LYS A 1 454 ? -5.625 -14.411 -4.984 1.00 95.94 454 LYS A CA 1
ATOM 3684 C C . LYS A 1 454 ? -6.025 -13.276 -5.933 1.00 95.94 454 LYS A C 1
ATOM 3686 O O . LYS A 1 454 ? -5.411 -13.136 -6.994 1.00 95.94 454 LYS A O 1
ATOM 3691 N N . PHE A 1 455 ? -7.036 -12.484 -5.568 1.00 96.19 455 PHE A N 1
ATOM 3692 C CA . PHE A 1 455 ? -7.473 -11.337 -6.365 1.00 96.19 455 PHE A CA 1
ATOM 3693 C C . PHE A 1 455 ? -6.373 -10.272 -6.453 1.00 96.19 455 PHE A C 1
ATOM 3695 O O . PHE A 1 455 ? -5.982 -9.866 -7.548 1.00 96.19 455 PHE A O 1
ATOM 3702 N N . VAL A 1 456 ? -5.818 -9.874 -5.306 1.00 96.25 456 VAL A N 1
ATOM 3703 C CA . VAL A 1 456 ? -4.759 -8.863 -5.221 1.00 96.25 456 VAL A CA 1
ATOM 3704 C C . VAL A 1 456 ? -3.505 -9.329 -5.960 1.00 96.25 456 VAL A C 1
ATOM 3706 O O . VAL A 1 456 ? -2.912 -8.536 -6.687 1.00 96.25 456 VAL A O 1
ATOM 3709 N N . SER A 1 457 ? -3.131 -10.609 -5.867 1.00 96.06 457 SER A N 1
ATOM 3710 C CA . SER A 1 457 ? -2.019 -11.177 -6.633 1.00 96.06 457 SER A CA 1
ATOM 3711 C C . SER A 1 457 ? -2.245 -11.044 -8.135 1.00 96.06 457 SER A C 1
ATOM 3713 O O . SER A 1 457 ? -1.339 -10.605 -8.835 1.00 96.06 457 SER A O 1
ATOM 3715 N N . LYS A 1 458 ? -3.445 -11.357 -8.645 1.00 95.38 458 LYS A N 1
ATOM 3716 C CA . LYS A 1 458 ? -3.771 -11.185 -10.072 1.00 95.38 458 LYS A CA 1
ATOM 3717 C C . LYS A 1 458 ? -3.661 -9.719 -10.489 1.00 95.38 458 LYS A C 1
ATOM 3719 O O . LYS A 1 458 ? -2.948 -9.408 -11.437 1.00 95.38 458 LYS A O 1
ATOM 3724 N N . CYS A 1 459 ? -4.301 -8.831 -9.736 1.00 94.88 459 CYS A N 1
ATOM 3725 C CA . CYS A 1 459 ? -4.305 -7.394 -9.993 1.00 94.88 459 CYS A CA 1
ATOM 3726 C C . CYS A 1 459 ? -2.889 -6.784 -10.003 1.00 94.88 459 CYS A C 1
ATOM 3728 O O . CYS A 1 459 ? -2.554 -6.003 -10.891 1.00 94.88 459 CYS A O 1
ATOM 3730 N N . ARG A 1 460 ? -2.017 -7.190 -9.069 1.00 92.88 460 ARG A N 1
ATOM 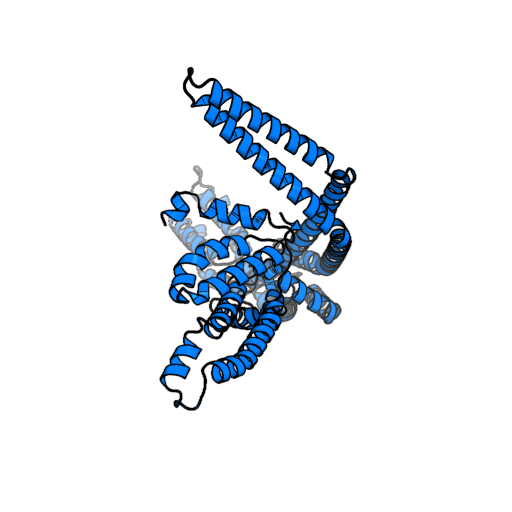3731 C CA . ARG A 1 460 ? -0.626 -6.706 -8.968 1.00 92.88 460 ARG A CA 1
ATOM 3732 C C . ARG A 1 460 ? 0.340 -7.308 -9.984 1.00 92.88 460 ARG A C 1
ATOM 3734 O O . ARG A 1 460 ? 1.494 -6.896 -10.033 1.00 92.88 460 ARG A O 1
ATOM 3741 N N . SER A 1 461 ? -0.100 -8.290 -10.762 1.00 93.81 461 SER A N 1
ATOM 3742 C CA . SER A 1 461 ? 0.761 -8.968 -11.735 1.00 93.81 461 SER A CA 1
ATOM 3743 C C . SER A 1 461 ? 0.775 -8.292 -13.103 1.00 93.81 461 SER A C 1
ATOM 3745 O O . SER A 1 461 ? 1.520 -8.709 -13.986 1.00 93.81 461 SER A O 1
ATOM 3747 N N . VAL A 1 462 ? -0.034 -7.245 -13.270 1.00 91.31 462 VAL A N 1
ATOM 3748 C CA . VAL A 1 462 ? -0.091 -6.412 -14.469 1.00 91.31 462 VAL A CA 1
ATOM 3749 C C . VAL A 1 462 ? 0.779 -5.174 -14.254 1.00 91.31 462 VAL A C 1
ATOM 3751 O O . VAL A 1 462 ? 0.673 -4.511 -13.220 1.00 91.31 462 VAL A O 1
ATOM 3754 N N . HIS A 1 463 ? 1.627 -4.854 -15.230 1.00 88.00 463 HIS A N 1
ATOM 3755 C CA . HIS A 1 463 ? 2.404 -3.616 -15.232 1.00 88.00 463 HIS A CA 1
ATOM 3756 C C . HIS A 1 463 ? 1.492 -2.399 -15.416 1.00 88.00 463 HIS A C 1
ATOM 3758 O O . HIS A 1 463 ? 0.507 -2.451 -16.153 1.00 88.00 463 HIS A O 1
ATOM 3764 N N . ARG A 1 464 ? 1.805 -1.299 -14.727 1.00 84.12 464 ARG A N 1
ATOM 3765 C CA . ARG A 1 464 ? 0.989 -0.080 -14.749 1.00 84.12 464 ARG A CA 1
ATOM 3766 C C . ARG A 1 464 ? 1.861 1.144 -14.855 1.00 84.12 464 ARG A C 1
ATOM 3768 O O . ARG A 1 464 ? 2.708 1.360 -13.995 1.00 84.12 464 ARG A O 1
ATOM 3775 N N . ASP A 1 465 ? 1.557 1.969 -15.840 1.00 83.81 465 ASP A N 1
ATOM 3776 C CA . ASP A 1 465 ? 2.182 3.269 -16.002 1.00 83.81 465 ASP A CA 1
ATOM 3777 C C . ASP A 1 465 ? 1.842 4.186 -14.818 1.00 83.81 465 ASP A C 1
ATOM 3779 O O . ASP A 1 465 ? 0.677 4.500 -14.563 1.00 83.81 465 ASP A O 1
ATOM 3783 N N . ILE A 1 466 ? 2.882 4.609 -14.102 1.00 84.19 466 ILE A N 1
ATOM 3784 C CA . ILE A 1 466 ? 2.802 5.555 -12.984 1.00 84.19 466 ILE A CA 1
ATOM 3785 C C . ILE A 1 466 ? 3.549 6.856 -13.284 1.00 84.19 466 ILE A C 1
ATOM 3787 O O . ILE A 1 466 ? 3.748 7.668 -12.384 1.00 84.19 466 ILE A O 1
ATOM 3791 N N . SER A 1 467 ? 3.959 7.070 -14.535 1.00 82.56 467 SER A N 1
ATOM 3792 C CA . SER A 1 467 ? 4.759 8.222 -14.958 1.00 82.56 467 SER A CA 1
ATOM 3793 C C . SER A 1 467 ? 4.129 9.566 -14.621 1.00 82.56 467 SER A C 1
ATOM 3795 O O . SER A 1 467 ? 4.846 10.477 -14.241 1.00 82.56 467 SER A O 1
ATOM 3797 N N . LEU A 1 468 ? 2.801 9.689 -14.687 1.00 86.44 468 LEU A N 1
ATOM 3798 C CA . LEU A 1 468 ? 2.084 10.934 -14.385 1.00 86.44 468 LEU A CA 1
ATOM 3799 C C . LEU A 1 468 ? 2.133 11.337 -12.903 1.00 86.44 468 LEU A C 1
ATOM 3801 O O . LEU A 1 468 ? 1.719 12.444 -12.559 1.00 86.44 468 LEU A O 1
ATOM 3805 N N . ASN A 1 469 ? 2.627 10.458 -12.028 1.00 79.38 469 ASN A N 1
ATOM 3806 C CA . ASN A 1 469 ? 2.860 10.774 -10.620 1.00 79.38 469 ASN A CA 1
ATOM 3807 C C . ASN A 1 469 ? 4.222 11.457 -10.382 1.00 79.38 469 ASN A C 1
ATOM 3809 O O . ASN A 1 469 ? 4.468 11.894 -9.257 1.00 79.38 469 ASN A O 1
ATOM 3813 N N . PHE A 1 470 ? 5.082 11.541 -11.405 1.00 70.50 470 PHE A N 1
ATOM 3814 C CA . PHE A 1 470 ? 6.432 12.112 -11.369 1.00 70.50 470 PHE A CA 1
ATOM 3815 C C . PHE A 1 470 ? 6.555 13.241 -12.409 1.00 70.50 470 PHE A C 1
ATOM 3817 O O . PHE A 1 470 ? 7.131 14.307 -12.081 1.00 70.50 470 PHE A O 1
#

InterPro domains:
  IPR004681 TRAP transporter large membrane protein DctM [PTHR33362] (9-140)
  IPR010656 TRAP C4-dicarboxylate transport system permease DctM subunit [PF06808] (11-131)

Foldseek 3Di:
DVCVVVVVLVVLLVVLLVDPDALVVSLVVLLVVLLVVLLPDPPVCCVVPVCVSSVVSSCPRLQFNADPQLSVVLSVLSSVLSLLAPDRNPVLVVVVVPDDPVDDSVNSNVVSVVVSVVSVVVSVCSVVQLLVRQQVVLLCQQPDPNHAFLLDPLLVVLLLVVQLVVCVVCVVVLVVLLVVQVPFDPPLPDPVLVVLNVLLSVLSVCLVVLNVQLVVLVVVLVVLCVVVVVLVVLLVSLVVLLVVLVVLLVVLVVVLVPDDPPPPVVNVVSVVVNVVSVVVSVVSVVPRDPCNVVSVVVSVVSVVSSVVSSVSSLVSLQSSVVSLVLSLQLLVCLVLLVVCLVLLVVLLVCLVVVVLVVSLVSLVVVVVSCVVGGPCVVLNVLSVQLVCLSPDPDRDSVSNNVSSVVSNVVSVSSSVSSVVCNVRPNVSSVVSCVSCCSHSVRNVDRGDDSVSSSSSSSVSSHTDNPPVVD

pLDDT: mean 91.17, std 5.2, range [58.62, 97.75]

Radius of gyration: 34.93 Å; chains: 1; bounding box: 80×72×98 Å

Secondary structure (DSSP, 8-state):
-HHHHTTHHHHHHHHHHHSTTHHHHHHHHHHHHHHHHTTTS-HHHIIIIIHHHHHHHHHT-TTT---HHHHHHHHHHHHHHHTTSTTT-HHHHHHHHHS-TTS-HHHHHHHHHHHHHHHHHHHHHHHH-HHHHHHHHHHHHHHSTTPPPTT-GGGHHHHHHHHHHHHHHHHHHHHHHHHHHHTS--TTS-HHHHHHHHHHHHHHHHHHHHHHHHHHHHHHHHHHHHHHHHHHHHHHHHHHHHHHHHHHHHHHHHHHHHS-TT-HHHHHHHHHHHHHHHHHHHHHHHTS-TTHHHHHHHHHHHHHHHHHHHHHHHHHHHHHHHHHHHHHHHHHTHHHHHTTHHHHHHHHHHHHTT-HHHHHHHHHHHHHHHHTSTT-HHHHHHHHHHHHHHSSSS--HHHHHHHHHHHHHHHHHHHHHHHHHHHHTHHHHHHHHHHHTTTTGGGTSSS--HHHHHHHHHHHTS----GGG-

Sequence (470 aa):
SAFRAFGGEELVRDFLQDLPGGFWTQFIVVMAVIFLLGFFLDFIEIAVVVVPIIAPILLAETSANVTAVWLGVMIGVNLQTSFLTPPFGFALFYLRGVAPKHIATLDIWKGAVAFIILQLIGLGIVGFYPTLVNYLPNRVYLTSKVAPPPMNPRLQYCLQEYKFANYDNNENQLKTAISSIQAANLDYLPEDKVEIFDSHFEKTSSIFDLVKKVKTTDNEYNLFIKDYRDLHFKVRKKQKKILKIDKNIKRLEAEIRNLDKDDVSDKNNIQLKIEDLKLEKKDLNKNIPKEWKEKNNQFKKIYKAKNIATKRYRKNVDQAYDELIQIKTFIKDGELLENLSKDFEVLNNKIINMELDNAQKDIDILFEKLSEISGTDELSNKLDDIISAIDSDEVDNEKIVSSNYEAQSLFNDEVNWRNKASQSLADKLEKYDLSIKDTIGLRLQSRLTKKQAKFVSKCRSVHRDISLNF

Organism: NCBI:txid408172